Protein AF-A0A9X0QWP4-F1 (afdb_monomer)

Secondary structure (DSSP, 8-state):
-EE-B-BTTBTTSBPHHHHHHHHHHHHH-GGG-EEEEE-SS-TT--TT-EEEEEE-SSSS-EEEEEEEEEEEEEEE--TTSSS--EEEEEEEEEEE--TTT--SEEGGGTTTTS-HHHHT-SSS-PPPPHHHHHHHHHHHHS--------TTSPPPHHHHHHHHHHHHHHHHHHHTT----HHHHHHHHHHHH---HHHHHHHHHHHHHHHHHTT----TTS-----S-HHHHHHHHHHHHHH-HHHHHHHS----SSPPPPS-GGGTB-PPPP----SS--S---------HHHHHHHHHHHHHHHHHHHHHHHHHHHHHTT-HHHHTT-EEGGGTT-TTSS-SEEEE-TTS-EEEEEEEE-SS-TT------HHHHHHHHHTTTTEEEEEEESTTTS-EEEEEES-TTSSSS-----------

InterPro domains:
  IPR024975 Protein NO VEIN, C-terminal [PF13020] (307-404)

Radius of gyration: 30.65 Å; Cα contacts (8 Å, |Δi|>4): 650; chains: 1; bounding box: 67×48×87 Å

Foldseek 3Di:
DEAEECDPVCVLGFDPVVVVVLVVLCVVPLQRSKDFAAAADCQVFDFQDKDFYWYDDDDWIEGFWIWTFHAGWDFADDPSDPRHTGTTTITRTPGGDDVVQAHLATCVRQVVQFDPCVVVPPGPHDDDDPVSVVVVVVSSVVDDDQPQADDPRDADLQLLLLLLVLQLVVVVCVLVVHDDDPVVSLVSSCRRRVDDSVVSLVSLLLLCQLCQQQPFDGDPPSHHDDDPPNVSNNVSNLVVCLVCVVSLVSSPDVQPQFDPQDLDLVVQEDAQDDPPDPPDDPDPPPCPPQDDPVSCVVSCPVQQVRQLVVVLVSLLSVCVVLVNNVQNVVKDQVCVPPHPQQLAGIWGADNVRHIAGEHEDEGLRDSPDDDDGDPSNQVCLAVVQQRYKYWYWYNRSHRTHTYIDGGHPPPPPDDDDDNDDDDDD

Sequence (425 aa):
MTFKPLGPSAPRGWPVERLQDLLRRFESDPATATEWWRIASHQSAKISDRIYLFKQGDHPRGIFGIGTIIDGPKFLATDTDDERPRHRALVGFNRLVDPTKGFLLPLEAIEDVVPGQLINAMASGYSVPDQIAEELDKRLAGQQPVASGRVGEDWTPAQVEAVVSAYFAMMRLEAQGSPYTKSSFNEQVRAATGRSKGSVEFKFQNLSAVLDSMGLQWIAGYKPRGHGQVGAIKDALEGYLGSHQGFADKLEPSLPEPPPVPPSVSGVFTEPPELSIPKSPSAAPVRVQKWNRAASDARNRTLGEQGERFVVSVERRRLTAEGRSDLAARVIHTALDEGDGAGFDVASFDADGSPRLIEVKTTNGPAETPFYVTANEVRVSEDRADSYLLYRVYGFAKEPRIYCLKGSLKSGAVRLEATVYRASR

Organism: NCBI:txid2013562

pLDDT: mean 74.87, std 18.14, range [27.06, 95.38]

Solvent-accessible surface area (backbone atoms only — not comparable to full-atom values): 24627 Å² total; per-residue (Å²): 54,61,44,37,61,49,43,93,96,28,85,85,26,45,59,64,68,59,52,51,50,44,49,53,35,35,75,75,40,42,90,68,21,60,46,78,41,60,25,73,69,41,67,83,53,46,63,67,39,77,42,54,32,29,44,47,79,72,83,78,44,21,31,20,32,33,31,29,26,72,37,52,57,41,81,45,59,48,96,84,35,96,76,51,63,41,44,22,25,32,33,35,42,81,44,77,52,60,67,92,75,44,47,79,42,38,42,88,78,38,61,92,68,49,53,67,68,70,75,66,45,94,62,25,20,67,85,72,56,65,74,49,49,53,52,53,47,51,57,57,70,74,46,74,84,82,74,66,38,52,98,89,52,76,83,49,72,70,45,47,43,45,45,50,50,46,53,52,53,51,50,53,34,56,76,69,72,45,91,79,58,70,68,58,49,49,50,53,36,26,69,76,32,59,42,51,72,69,58,49,53,49,49,50,8,34,49,23,30,53,29,41,48,55,38,44,77,61,64,88,88,40,65,61,41,88,60,99,64,56,63,68,51,48,53,46,48,52,52,52,45,58,74,36,54,86,50,49,72,66,57,45,64,82,74,64,77,66,73,78,75,64,97,52,63,75,80,33,54,47,82,64,81,82,84,81,71,81,84,73,96,84,70,78,81,80,74,81,70,83,76,66,62,78,62,49,59,67,70,44,44,64,54,37,53,45,40,46,56,44,50,53,54,49,51,29,49,46,31,40,76,73,71,34,53,77,57,24,74,64,49,45,59,32,67,81,78,73,42,96,76,72,41,45,45,33,44,45,59,48,99,88,63,50,63,31,39,29,32,68,48,54,41,25,11,61,85,82,61,87,81,88,79,54,74,54,33,49,50,39,16,57,79,39,23,96,33,19,31,39,38,41,35,16,26,47,80,82,63,54,33,33,28,70,48,78,30,31,57,83,75,64,88,47,89,85,76,96,85,81,84,89,86,83,135

Mean predicted aligned error: 19.64 Å

Nearest PDB structures (foldseek):
  5j3e-assembly2_B  TM=5.567E-01  e=3.149E-03  Homo sapiens
  8a4c-assembly2_C  TM=4.736E-01  e=4.590E-02  Homo sapiens
  9f14-assembly1_A  TM=3.645E-01  e=6.120E+00  Klebsiella aerogenes
  5nco-assembly1_g  TM=1.645E-01  e=8.189E+00  Escherichia coli

Structure (mmCIF, N/CA/C/O backbone):
data_AF-A0A9X0QWP4-F1
#
_entry.id   AF-A0A9X0QWP4-F1
#
loop_
_atom_site.group_PDB
_atom_site.id
_atom_site.type_symbol
_atom_site.label_atom_id
_atom_site.label_alt_id
_atom_site.label_comp_id
_atom_site.label_asym_id
_atom_site.label_entity_id
_atom_site.label_seq_id
_atom_site.pdbx_PDB_ins_code
_atom_site.Cartn_x
_atom_site.Cartn_y
_atom_site.Cartn_z
_atom_site.occupancy
_atom_site.B_iso_or_equiv
_atom_site.auth_seq_id
_atom_site.auth_comp_id
_atom_site.auth_asym_id
_atom_site.auth_atom_id
_atom_site.pdbx_PDB_model_num
ATOM 1 N N . MET A 1 1 ? -24.095 -7.237 28.726 1.00 90.31 1 MET A N 1
ATOM 2 C CA . MET A 1 1 ? -24.622 -6.076 29.486 1.00 90.31 1 MET A CA 1
ATOM 3 C C . MET A 1 1 ? -24.547 -4.826 28.629 1.00 90.31 1 MET A C 1
ATOM 5 O O . MET A 1 1 ? -23.727 -4.785 27.720 1.00 90.31 1 MET A O 1
ATOM 9 N N . THR A 1 2 ? -25.397 -3.829 28.879 1.00 90.69 2 THR A N 1
ATOM 10 C CA . THR A 1 2 ? -25.434 -2.606 28.061 1.00 90.69 2 THR A CA 1
ATOM 11 C C . THR A 1 2 ? -25.100 -1.354 28.867 1.00 90.69 2 THR A C 1
ATOM 13 O O . THR A 1 2 ? -25.353 -1.274 30.070 1.00 90.69 2 THR A O 1
ATOM 16 N N . PHE A 1 3 ? -24.517 -0.377 28.183 1.00 90.94 3 PHE A N 1
ATOM 17 C CA . PHE A 1 3 ? -24.212 0.964 28.669 1.00 90.94 3 PHE A CA 1
ATOM 18 C C . PHE A 1 3 ? -24.842 1.969 27.711 1.00 90.94 3 PHE A C 1
ATOM 20 O O . PHE A 1 3 ? -24.609 1.884 26.511 1.00 90.94 3 PHE A O 1
ATOM 27 N N . LYS A 1 4 ? -25.601 2.942 28.204 1.00 89.25 4 LYS A N 1
ATOM 28 C CA . LYS A 1 4 ? -26.071 4.073 27.395 1.00 89.25 4 LYS A CA 1
ATOM 29 C C . LYS A 1 4 ? -25.694 5.344 28.148 1.00 89.25 4 LYS A C 1
ATOM 31 O O . LYS A 1 4 ? -26.139 5.448 29.286 1.00 89.25 4 LYS A O 1
ATOM 36 N N . PRO A 1 5 ? -24.892 6.263 27.588 1.00 87.44 5 PRO A N 1
ATOM 37 C CA . PRO A 1 5 ? -24.473 7.462 28.310 1.00 87.44 5 PRO A CA 1
ATOM 38 C C . PRO A 1 5 ? -25.674 8.358 28.632 1.00 87.44 5 PRO A C 1
ATOM 40 O O . PRO A 1 5 ? -26.644 8.398 27.871 1.00 87.44 5 PRO A O 1
ATOM 43 N N . LEU A 1 6 ? -25.609 9.057 29.764 1.00 86.25 6 LEU A N 1
ATOM 44 C CA . LEU A 1 6 ? -26.565 10.096 30.134 1.00 86.25 6 LEU A CA 1
ATOM 45 C C . LEU A 1 6 ? -26.506 11.232 29.106 1.00 86.25 6 LEU A C 1
ATOM 47 O O . LEU A 1 6 ? -25.429 11.721 28.771 1.00 86.25 6 LEU A O 1
ATOM 51 N N . GLY A 1 7 ? -27.662 11.644 28.593 1.00 83.81 7 GLY A N 1
ATOM 52 C CA . GLY A 1 7 ? -27.747 12.721 27.609 1.00 83.81 7 GLY A CA 1
ATOM 53 C C . GLY A 1 7 ? -29.186 13.059 27.215 1.00 83.81 7 GLY A C 1
ATOM 54 O O . GLY A 1 7 ? -30.120 12.424 27.706 1.00 83.81 7 GLY A O 1
ATOM 55 N N . PRO A 1 8 ? -29.396 14.023 26.300 1.00 80.50 8 PRO A N 1
ATOM 56 C CA . PRO A 1 8 ? -30.736 14.485 25.923 1.00 80.50 8 PRO A CA 1
ATOM 57 C C . PRO A 1 8 ? -31.645 13.369 25.379 1.00 80.50 8 PRO A C 1
ATOM 59 O O . PRO A 1 8 ? -32.826 13.306 25.710 1.00 80.50 8 PRO A O 1
ATOM 62 N N . SER A 1 9 ? -31.083 12.437 24.600 1.00 76.81 9 SER A N 1
ATOM 63 C CA . SER A 1 9 ? -31.774 11.257 24.047 1.00 76.81 9 SER A CA 1
ATOM 64 C C . SER A 1 9 ? -31.859 10.072 25.032 1.00 76.81 9 SER A C 1
ATOM 66 O O . SER A 1 9 ? -32.398 9.001 24.720 1.00 76.81 9 SER A O 1
ATOM 68 N N . ALA A 1 10 ? -31.291 10.225 26.230 1.00 80.50 10 ALA A N 1
ATOM 69 C CA . ALA A 1 10 ? -31.173 9.195 27.254 1.00 80.50 10 ALA A CA 1
ATOM 70 C C . ALA A 1 10 ? -31.102 9.823 28.660 1.00 80.50 10 ALA A C 1
ATOM 72 O O . ALA A 1 10 ? -30.071 9.714 29.323 1.00 80.50 10 ALA A O 1
ATOM 73 N N . PRO A 1 11 ? -32.186 10.450 29.153 1.00 78.50 11 PRO A N 1
ATOM 74 C CA . PRO A 1 11 ? -32.181 11.159 30.438 1.00 78.50 11 PRO A CA 1
ATOM 75 C C . PRO A 1 11 ? -32.010 10.233 31.654 1.00 78.50 11 PRO A C 1
ATOM 77 O O . PRO A 1 11 ? -31.761 10.706 32.750 1.00 78.50 11 PRO A O 1
ATOM 80 N N . ARG A 1 12 ? -32.135 8.913 31.460 1.00 78.38 12 ARG A N 1
ATOM 81 C CA . ARG A 1 12 ? -31.824 7.870 32.458 1.00 78.38 12 ARG A CA 1
ATOM 82 C C . ARG A 1 12 ? -30.579 7.060 32.081 1.00 78.38 12 ARG A C 1
ATOM 84 O O . ARG A 1 12 ? -30.477 5.879 32.412 1.00 78.38 12 ARG A O 1
ATOM 91 N N . GLY A 1 13 ? -29.724 7.634 31.239 1.00 81.12 13 GLY A N 1
ATOM 92 C CA . GLY A 1 13 ? -28.452 7.039 30.867 1.00 81.12 13 GLY A CA 1
ATOM 93 C C . GLY A 1 13 ? -27.465 7.077 32.029 1.00 81.12 13 GLY A C 1
ATOM 94 O O . GLY A 1 13 ? -27.711 7.657 33.080 1.00 81.12 13 GLY A O 1
ATOM 95 N N . TRP A 1 14 ? -26.337 6.422 31.835 1.00 85.62 14 TRP A N 1
ATOM 96 C CA . TRP A 1 14 ? -25.289 6.281 32.825 1.00 85.62 14 TRP A CA 1
ATOM 97 C C . TRP A 1 14 ? -24.448 7.565 32.934 1.00 85.62 14 TRP A C 1
ATOM 99 O O . TRP A 1 14 ? -24.023 8.071 31.887 1.00 85.62 14 TRP A O 1
ATOM 109 N N . PRO A 1 15 ? -24.161 8.078 34.147 1.00 86.12 15 PRO A N 1
ATOM 110 C CA . PRO A 1 15 ? -23.327 9.266 34.321 1.00 86.12 15 PRO A CA 1
ATOM 111 C C . PRO A 1 15 ? -21.926 9.060 33.732 1.00 86.12 15 PRO A C 1
ATOM 113 O O . PRO A 1 15 ? -21.273 8.041 33.982 1.00 86.12 15 PRO A O 1
ATOM 116 N N . VAL A 1 16 ? -21.457 10.023 32.938 1.00 82.69 16 VAL A N 1
ATOM 117 C CA . VAL A 1 16 ? -20.164 9.922 32.239 1.00 82.69 16 VAL A CA 1
ATOM 118 C C . VAL A 1 16 ? -19.010 9.962 33.240 1.00 82.69 16 VAL A C 1
ATOM 120 O O . VAL A 1 16 ? -18.024 9.245 33.083 1.00 82.69 16 VAL A O 1
ATOM 123 N N . GLU A 1 17 ? -19.160 10.729 34.314 1.00 86.38 17 GLU A N 1
ATOM 124 C CA . GLU A 1 17 ? -18.186 10.891 35.392 1.00 86.38 17 GLU A CA 1
ATOM 125 C C . GLU A 1 17 ? -17.951 9.568 36.129 1.00 86.38 17 GLU A C 1
ATOM 127 O O . GLU A 1 17 ? -16.811 9.226 36.436 1.00 86.38 17 GLU A O 1
ATOM 132 N N . ARG A 1 18 ? -19.015 8.780 36.347 1.00 87.94 18 ARG A N 1
ATOM 133 C CA . ARG A 1 18 ? -18.927 7.440 36.950 1.00 87.94 18 ARG A CA 1
ATOM 134 C C . ARG A 1 18 ? -18.172 6.463 36.056 1.00 87.94 18 ARG A C 1
ATOM 136 O O . ARG A 1 18 ? -17.369 5.679 36.554 1.00 87.94 18 ARG A O 1
ATOM 143 N N . LEU A 1 19 ? -18.390 6.527 34.742 1.00 89.94 19 LEU A N 1
ATOM 144 C CA . LEU A 1 19 ? -17.624 5.719 33.795 1.00 89.94 19 LEU A CA 1
ATOM 145 C C . LEU A 1 19 ? -16.143 6.128 33.779 1.00 89.94 19 LEU A C 1
ATOM 147 O O . LEU A 1 19 ? -15.278 5.259 33.791 1.00 89.94 19 LEU A O 1
ATOM 151 N N . GLN A 1 20 ? -15.840 7.429 33.782 1.00 90.00 20 GLN A N 1
ATOM 152 C CA . GLN A 1 20 ? -14.458 7.921 33.857 1.00 90.00 20 GLN A CA 1
ATOM 153 C C . GLN A 1 20 ? -13.780 7.502 35.167 1.00 90.00 20 GLN A C 1
ATOM 155 O O . GLN A 1 20 ? -12.608 7.136 35.169 1.00 90.00 20 GLN A O 1
ATOM 160 N N . ASP A 1 21 ? -14.515 7.489 36.279 1.00 91.00 21 ASP A N 1
ATOM 161 C CA . ASP A 1 21 ? -14.008 6.972 37.546 1.00 91.00 21 ASP A CA 1
ATOM 162 C C . ASP A 1 21 ? -13.689 5.473 37.489 1.00 91.00 21 ASP A C 1
ATOM 164 O O . ASP A 1 21 ? -12.604 5.058 37.894 1.00 91.00 21 ASP A O 1
ATOM 168 N N . LEU A 1 22 ? -14.588 4.669 36.915 1.00 91.88 22 LEU A N 1
ATOM 169 C CA . LEU A 1 22 ? -14.358 3.243 36.691 1.00 91.88 22 LEU A CA 1
ATOM 170 C C . LEU A 1 22 ? -13.131 2.991 35.798 1.00 91.88 22 LEU A C 1
ATOM 172 O O . LEU A 1 22 ? -12.330 2.111 36.103 1.00 91.88 22 LEU A O 1
ATOM 176 N N . LEU A 1 23 ? -12.964 3.773 34.728 1.00 91.31 23 LEU A N 1
ATOM 177 C CA . LEU A 1 23 ? -11.802 3.689 33.839 1.00 91.31 23 LEU A CA 1
ATOM 178 C C . LEU A 1 23 ? -10.503 4.024 34.578 1.00 91.31 23 LEU A C 1
ATOM 180 O O . LEU A 1 23 ? -9.544 3.268 34.473 1.00 91.31 23 LEU A O 1
ATOM 184 N N . ARG A 1 24 ? -10.484 5.093 35.387 1.00 91.38 24 ARG A N 1
ATOM 185 C CA . ARG A 1 24 ? -9.314 5.444 36.213 1.00 91.38 24 ARG A CA 1
ATOM 186 C C . ARG A 1 24 ? -8.965 4.342 37.210 1.00 91.38 24 ARG A C 1
ATOM 188 O O . ARG A 1 24 ? -7.791 4.013 37.339 1.00 91.38 24 ARG A O 1
ATOM 195 N N . ARG A 1 25 ? -9.966 3.754 37.880 1.00 91.75 25 ARG A N 1
ATOM 196 C CA . ARG A 1 25 ? -9.762 2.608 38.784 1.00 91.75 25 ARG A CA 1
ATOM 197 C C . ARG A 1 25 ? -9.181 1.407 38.040 1.00 91.75 25 ARG A C 1
ATOM 199 O O . ARG A 1 25 ? -8.247 0.788 38.535 1.00 91.75 25 ARG A O 1
ATOM 206 N N . PHE A 1 26 ? -9.682 1.116 36.839 1.00 90.69 26 PHE A N 1
ATOM 207 C CA . PHE A 1 26 ? -9.176 0.029 35.996 1.00 90.69 26 PHE A CA 1
ATOM 208 C C . PHE A 1 26 ? -7.733 0.253 35.541 1.00 90.69 26 PHE A C 1
ATOM 210 O O . PHE A 1 26 ? -6.936 -0.678 35.581 1.00 90.69 26 PHE A O 1
ATOM 217 N N . GLU A 1 27 ? -7.383 1.479 35.153 1.00 85.94 27 GLU A N 1
ATOM 218 C CA . GLU A 1 27 ? -6.014 1.843 34.777 1.00 85.94 27 GLU A CA 1
ATOM 219 C C . GLU A 1 27 ? -5.041 1.779 35.964 1.00 85.94 27 GLU A C 1
ATOM 221 O O . GLU A 1 27 ? -3.890 1.389 35.775 1.00 85.94 27 GLU A O 1
ATOM 226 N N . SER A 1 28 ? -5.480 2.142 37.177 1.00 87.56 28 SER A N 1
ATOM 227 C CA . SER A 1 28 ? -4.625 2.092 38.370 1.00 87.56 28 SER A CA 1
ATOM 228 C C . SER A 1 28 ? -4.444 0.680 38.924 1.00 87.56 28 SER A C 1
ATOM 230 O O . SER A 1 28 ? -3.331 0.295 39.269 1.00 87.56 28 SER A O 1
ATOM 232 N N . ASP A 1 29 ? -5.539 -0.072 39.040 1.00 85.62 29 ASP A N 1
ATOM 233 C CA . ASP A 1 29 ? -5.551 -1.449 39.527 1.00 85.62 29 ASP A CA 1
ATOM 234 C C . ASP A 1 29 ? -6.820 -2.159 39.019 1.00 85.62 29 ASP A C 1
ATOM 236 O O . ASP A 1 29 ? -7.908 -1.963 39.584 1.00 85.62 29 ASP A O 1
ATOM 240 N N . PRO A 1 30 ? -6.704 -3.023 37.993 1.00 81.31 30 PRO A N 1
ATOM 241 C CA . PRO A 1 30 ? -7.829 -3.777 37.447 1.00 81.31 30 PRO A CA 1
ATOM 242 C C . PRO A 1 30 ? -8.635 -4.559 38.493 1.00 81.31 30 PRO A C 1
ATOM 244 O O . PRO A 1 30 ? -9.843 -4.717 38.324 1.00 81.31 30 PRO A O 1
ATOM 247 N N . ALA A 1 31 ? -8.019 -5.004 39.597 1.00 78.19 31 ALA A N 1
ATOM 248 C CA . ALA A 1 31 ? -8.722 -5.732 40.655 1.00 78.19 31 ALA A CA 1
ATOM 249 C C . ALA A 1 31 ? -9.746 -4.856 41.403 1.00 78.19 31 ALA A C 1
ATOM 251 O O . ALA A 1 31 ? -10.715 -5.367 41.966 1.00 78.19 31 ALA A O 1
ATOM 252 N N . THR A 1 32 ? -9.566 -3.532 41.383 1.00 79.50 32 THR A N 1
ATOM 253 C CA . THR A 1 32 ? -10.450 -2.554 42.044 1.00 79.50 32 THR A CA 1
ATOM 254 C C . THR A 1 32 ? -11.550 -2.008 41.130 1.00 79.50 32 THR A C 1
ATOM 256 O O . THR A 1 32 ? -12.487 -1.341 41.591 1.00 79.50 32 THR A O 1
ATOM 259 N N . ALA A 1 33 ? -11.478 -2.308 39.831 1.00 87.56 33 ALA A N 1
ATOM 260 C CA . ALA A 1 33 ? -12.453 -1.900 38.830 1.00 87.56 33 ALA A CA 1
ATOM 261 C C . ALA A 1 33 ? -13.685 -2.801 38.866 1.00 87.56 33 ALA A C 1
ATOM 263 O O . ALA A 1 33 ? -13.927 -3.628 37.985 1.00 87.56 33 ALA A O 1
ATOM 264 N N . THR A 1 34 ? -14.461 -2.633 39.929 1.00 92.06 34 THR A N 1
ATOM 265 C CA . THR A 1 34 ? -15.727 -3.326 40.126 1.00 92.06 34 THR A CA 1
ATOM 266 C C . THR A 1 34 ? -16.880 -2.338 40.086 1.00 92.06 34 THR A C 1
ATOM 268 O O . THR A 1 34 ? -16.734 -1.185 40.504 1.00 92.06 34 THR A O 1
ATOM 271 N N . GLU A 1 35 ? -18.017 -2.767 39.541 1.00 92.56 35 GLU A N 1
ATOM 272 C CA . GLU A 1 35 ? -19.192 -1.909 39.425 1.00 92.56 35 GLU A CA 1
ATOM 273 C C . GLU A 1 35 ? -20.502 -2.698 39.470 1.00 92.56 35 GLU A C 1
ATOM 275 O O . GLU A 1 35 ? -20.622 -3.768 38.865 1.00 92.56 35 GLU A O 1
ATOM 280 N N . TRP A 1 36 ? -21.502 -2.166 40.177 1.00 91.12 36 TRP A N 1
ATOM 281 C CA . TRP A 1 36 ? -22.833 -2.775 40.238 1.00 91.12 36 TRP A CA 1
ATOM 282 C C . TRP A 1 36 ? -23.597 -2.468 38.954 1.00 91.12 36 TRP A C 1
ATOM 284 O O . TRP A 1 36 ? -24.255 -1.434 38.835 1.00 91.12 36 TRP A O 1
ATOM 294 N N . TRP A 1 37 ? -23.555 -3.379 37.984 1.00 91.62 37 TRP A N 1
ATOM 295 C CA . TRP A 1 37 ? -24.143 -3.167 36.665 1.00 91.62 37 TRP A CA 1
ATOM 296 C C . TRP A 1 37 ? -25.572 -3.696 36.566 1.00 91.62 37 TRP A C 1
ATOM 298 O O . TRP A 1 37 ? -25.891 -4.785 37.044 1.00 91.62 37 TRP A O 1
ATOM 308 N N . ARG A 1 38 ? -26.453 -2.954 35.887 1.00 89.06 38 ARG A N 1
ATOM 309 C CA . ARG A 1 38 ? -27.859 -3.349 35.718 1.00 89.06 38 ARG A CA 1
ATOM 310 C C . ARG A 1 38 ? -28.001 -4.629 34.888 1.00 89.06 38 ARG A C 1
ATOM 312 O O . ARG A 1 38 ? -27.473 -4.715 33.776 1.00 89.06 38 ARG A O 1
ATOM 319 N N . ILE A 1 39 ? -28.808 -5.565 35.389 1.00 87.31 39 ILE A N 1
ATOM 320 C CA . ILE A 1 39 ? -29.142 -6.846 34.753 1.00 87.31 39 ILE A CA 1
ATOM 321 C C . ILE A 1 39 ? -30.660 -7.078 34.811 1.00 87.31 39 ILE A C 1
ATOM 323 O O . ILE A 1 39 ? -31.204 -7.684 35.724 1.00 87.31 39 ILE A O 1
ATOM 327 N N . ALA A 1 40 ? -31.384 -6.512 33.847 1.00 81.56 40 ALA A N 1
ATOM 328 C CA . ALA A 1 40 ? -32.845 -6.550 33.848 1.00 81.56 40 ALA A CA 1
ATOM 329 C C . ALA A 1 40 ? -33.403 -7.873 33.298 1.00 81.56 40 ALA A C 1
ATOM 331 O O . ALA A 1 40 ? -34.403 -8.360 33.819 1.00 81.56 40 ALA A O 1
ATOM 332 N N . SER A 1 41 ? -32.765 -8.438 32.266 1.00 80.12 41 SER A N 1
ATOM 333 C CA . SER A 1 41 ? -33.343 -9.538 31.479 1.00 80.12 41 SER A CA 1
ATOM 334 C C . SER A 1 41 ? -32.936 -10.948 31.924 1.00 80.12 41 SER A C 1
ATOM 336 O O . SER A 1 41 ? -33.716 -11.873 31.732 1.00 80.12 41 SER A O 1
ATOM 338 N N . HIS A 1 42 ? -31.756 -11.140 32.524 1.00 76.75 42 HIS A N 1
ATOM 339 C CA . HIS A 1 42 ? -31.241 -12.465 32.903 1.00 76.75 42 HIS A CA 1
ATOM 340 C C . HIS A 1 42 ? -30.771 -12.478 34.361 1.00 76.75 42 HIS A C 1
ATOM 342 O O . HIS A 1 42 ? -29.583 -12.411 34.664 1.00 76.75 42 HIS A O 1
ATOM 348 N N . GLN A 1 43 ? -31.728 -12.541 35.285 1.00 78.25 43 GLN A N 1
ATOM 349 C CA . GLN A 1 43 ? -31.471 -12.531 36.734 1.00 78.25 43 GLN A CA 1
ATOM 350 C C . GLN A 1 43 ? -30.927 -13.872 37.265 1.00 78.25 43 GLN A C 1
ATOM 352 O O . GLN A 1 43 ? -30.570 -13.967 38.433 1.00 78.25 43 GLN A O 1
ATOM 357 N N . SER A 1 44 ? -30.835 -14.894 36.410 1.00 78.00 44 SER A N 1
ATOM 358 C CA . SER A 1 44 ? -30.235 -16.208 36.681 1.00 78.00 44 SER A CA 1
ATOM 359 C C . SER A 1 44 ? -28.719 -16.259 36.458 1.00 78.00 44 SER A C 1
ATOM 361 O O . SER A 1 44 ? -28.139 -17.341 36.528 1.00 78.00 44 SER A O 1
ATOM 363 N N . ALA A 1 45 ? -28.080 -15.124 36.154 1.00 83.81 45 ALA A N 1
ATOM 364 C CA . ALA A 1 45 ? -26.636 -15.062 35.956 1.00 83.81 45 ALA A CA 1
ATOM 365 C C . ALA A 1 45 ? -25.878 -15.439 37.243 1.00 83.81 45 ALA A C 1
ATOM 367 O O . ALA A 1 45 ? -26.274 -15.055 38.346 1.00 83.81 45 ALA A O 1
ATOM 368 N N . LYS A 1 46 ? -24.798 -16.203 37.100 1.00 87.25 46 LYS A N 1
ATOM 369 C CA . LYS A 1 46 ? -24.017 -16.783 38.196 1.00 87.25 46 LYS A CA 1
ATOM 370 C C . LYS A 1 46 ? -22.684 -16.066 38.365 1.00 87.25 46 LYS A C 1
ATOM 372 O O . LYS A 1 46 ? -22.190 -15.402 37.459 1.00 87.25 46 LYS A O 1
ATOM 377 N N . ILE A 1 47 ? -22.085 -16.225 39.542 1.00 89.50 47 ILE A N 1
ATOM 378 C CA . ILE A 1 47 ? -20.692 -15.830 39.772 1.00 89.50 47 ILE A CA 1
ATOM 379 C C . ILE A 1 47 ? -19.808 -16.554 38.746 1.00 89.50 47 ILE A C 1
ATOM 381 O O . ILE A 1 47 ? -20.055 -17.714 38.425 1.00 89.50 47 ILE A O 1
ATOM 385 N N . SER A 1 48 ? -18.804 -15.845 38.235 1.00 85.31 48 SER A N 1
ATOM 386 C CA . SER A 1 48 ? -17.905 -16.251 37.151 1.00 85.31 48 SER A CA 1
ATOM 387 C C . SER A 1 48 ? -18.517 -16.277 35.747 1.00 85.31 48 SER A C 1
ATOM 389 O O . SER A 1 48 ? -17.764 -16.473 34.791 1.00 85.31 48 SER A O 1
ATOM 391 N N . ASP A 1 49 ? -19.817 -15.996 35.577 1.00 87.12 49 ASP A N 1
ATOM 392 C CA . ASP A 1 49 ? -20.382 -15.805 34.239 1.00 87.12 49 ASP A CA 1
ATOM 393 C C . ASP A 1 49 ? -19.678 -14.643 33.536 1.00 87.12 49 ASP A C 1
ATOM 395 O O . ASP A 1 49 ? -19.437 -13.573 34.111 1.00 87.12 49 ASP A O 1
ATOM 399 N N . ARG A 1 50 ? -19.361 -14.865 32.262 1.00 87.94 50 ARG A N 1
ATOM 400 C CA . ARG A 1 50 ? -18.654 -13.904 31.416 1.00 87.94 50 ARG A CA 1
ATOM 401 C C . ARG A 1 50 ? -19.611 -12.831 30.934 1.00 87.94 50 ARG A C 1
ATOM 403 O O . ARG A 1 50 ? -20.749 -13.117 30.561 1.00 87.94 50 ARG A O 1
ATOM 410 N N . ILE A 1 51 ? -19.138 -11.592 30.893 1.00 93.06 51 ILE A N 1
ATOM 411 C CA . ILE A 1 51 ? -19.932 -10.465 30.412 1.00 93.06 51 ILE A CA 1
ATOM 412 C C . ILE A 1 51 ? -19.187 -9.707 29.319 1.00 93.06 51 ILE A C 1
ATOM 414 O O . ILE A 1 51 ? -17.998 -9.422 29.436 1.00 93.06 51 ILE A O 1
ATOM 418 N N . TYR A 1 52 ? -19.935 -9.314 28.290 1.00 93.62 52 TYR A N 1
ATOM 419 C CA . TYR A 1 52 ? -19.531 -8.310 27.310 1.00 93.62 52 TYR A CA 1
ATOM 420 C C . TYR A 1 52 ? -20.320 -7.036 27.583 1.00 93.62 52 TYR A C 1
ATOM 422 O O . TYR A 1 52 ? -21.551 -7.072 27.704 1.00 93.62 52 TYR A O 1
ATOM 430 N N . LEU A 1 53 ? -19.625 -5.913 27.704 1.00 94.19 53 LEU A N 1
ATOM 431 C CA . LEU A 1 53 ? -20.215 -4.612 27.960 1.00 94.19 53 LEU A CA 1
ATOM 432 C C . LEU A 1 53 ? -20.289 -3.806 26.664 1.00 94.19 53 LEU A C 1
ATOM 434 O O . LEU A 1 53 ? -19.269 -3.421 26.093 1.00 94.19 53 LEU A O 1
ATOM 438 N N . PHE A 1 54 ? -21.515 -3.561 26.208 1.00 93.81 54 PHE A N 1
ATOM 439 C CA . PHE A 1 54 ? -21.808 -2.972 24.906 1.00 93.81 54 PHE A CA 1
ATOM 440 C C . PHE A 1 54 ? -22.395 -1.560 25.035 1.00 93.81 54 PHE A C 1
ATOM 442 O O . PHE A 1 54 ? -23.377 -1.358 25.758 1.00 93.81 54 PHE A O 1
ATOM 449 N N . LYS A 1 55 ? -21.834 -0.581 24.314 1.00 92.94 55 LYS A N 1
ATOM 450 C CA . LYS A 1 55 ? -22.379 0.783 24.252 1.00 92.94 55 LYS A CA 1
ATOM 451 C C . LYS A 1 55 ? -23.579 0.853 23.304 1.00 92.94 55 LYS A C 1
ATOM 453 O O . LYS A 1 55 ? -23.476 0.564 22.115 1.00 92.94 55 LYS A O 1
ATOM 458 N N . GLN A 1 56 ? -24.695 1.324 23.841 1.00 88.44 56 GLN A N 1
ATOM 459 C CA . GLN A 1 56 ? -25.941 1.646 23.159 1.00 88.44 56 GLN A CA 1
ATOM 460 C C . GLN A 1 56 ? -26.125 3.160 22.996 1.00 88.44 56 GLN A C 1
ATOM 462 O O . GLN A 1 56 ? -25.357 3.966 23.525 1.00 88.44 56 GLN A O 1
ATOM 467 N N . GLY A 1 57 ? -27.189 3.538 22.287 1.00 83.88 57 GLY A N 1
ATOM 468 C CA . GLY A 1 57 ? -27.470 4.921 21.911 1.00 83.88 57 GLY A CA 1
ATOM 469 C C . GLY A 1 57 ? -26.818 5.280 20.582 1.00 83.88 57 GLY A C 1
ATOM 470 O O . GLY A 1 57 ? -26.579 4.400 19.754 1.00 83.88 57 GLY A O 1
ATOM 471 N N . ASP A 1 58 ? -26.555 6.568 20.401 1.00 75.75 58 ASP A N 1
ATOM 472 C CA . ASP A 1 58 ? -26.074 7.118 19.137 1.00 75.75 58 ASP A CA 1
ATOM 473 C C . ASP A 1 58 ? -24.696 6.544 18.762 1.00 75.75 58 ASP A C 1
ATOM 475 O O . ASP A 1 58 ? -23.871 6.234 19.638 1.00 75.75 58 ASP A O 1
ATOM 479 N N . HIS A 1 59 ? -24.466 6.373 17.453 1.00 71.31 59 HIS A N 1
ATOM 480 C CA . HIS A 1 59 ? -23.188 5.906 16.912 1.00 71.31 59 HIS A CA 1
ATOM 481 C C . HIS A 1 59 ? -22.033 6.821 17.371 1.00 71.31 59 HIS A C 1
ATOM 483 O O . HIS A 1 59 ? -22.236 8.027 17.522 1.00 71.31 59 HIS A O 1
ATOM 489 N N . PRO A 1 60 ? -20.825 6.272 17.604 1.00 83.31 60 PRO A N 1
ATOM 490 C CA . PRO A 1 60 ? -20.416 4.885 17.359 1.00 83.31 60 PRO A CA 1
ATOM 491 C C . PRO A 1 60 ? -20.793 3.922 18.507 1.00 83.31 60 PRO A C 1
ATOM 493 O O . PRO A 1 60 ? -20.997 4.335 19.654 1.00 83.31 60 PRO A O 1
ATOM 496 N N . ARG A 1 61 ? -20.914 2.625 18.196 1.00 87.12 61 ARG A N 1
ATOM 497 C CA . ARG A 1 61 ? -21.345 1.549 19.110 1.00 87.12 61 ARG A CA 1
ATOM 498 C C . ARG A 1 61 ? -20.341 0.395 19.082 1.00 87.12 61 ARG A C 1
ATOM 500 O O . ARG A 1 61 ? -19.641 0.218 18.094 1.00 87.12 61 ARG A O 1
ATOM 507 N N . GLY A 1 62 ? -20.314 -0.415 20.135 1.00 91.12 62 GLY A N 1
ATOM 508 C CA . GLY A 1 62 ? -19.403 -1.557 20.217 1.00 91.12 62 GLY A CA 1
ATOM 509 C C . GLY A 1 62 ? -19.239 -2.096 21.633 1.00 91.12 62 GLY A C 1
ATOM 510 O O . GLY A 1 62 ? -19.741 -1.518 22.604 1.00 91.12 62 GLY A O 1
ATOM 511 N N . ILE A 1 63 ? -18.530 -3.215 21.746 1.00 92.94 63 ILE A N 1
ATOM 512 C CA . ILE A 1 63 ? -18.093 -3.795 23.016 1.00 92.94 63 ILE A CA 1
ATOM 513 C C . ILE A 1 63 ? -16.871 -3.011 23.487 1.00 92.94 63 ILE A C 1
ATOM 515 O O . ILE A 1 63 ? -15.864 -2.969 22.790 1.00 92.94 63 ILE A O 1
ATOM 519 N N . PHE A 1 64 ? -16.936 -2.400 24.667 1.00 93.69 64 PHE A N 1
ATOM 520 C CA . PHE A 1 64 ? -15.820 -1.645 25.256 1.00 93.69 64 PHE A CA 1
ATOM 521 C C . PHE A 1 64 ? -15.339 -2.222 26.587 1.00 93.69 64 PHE A C 1
ATOM 523 O O . PHE A 1 64 ? -14.326 -1.776 27.115 1.00 93.69 64 PHE A O 1
ATOM 530 N N . GLY A 1 65 ? -16.043 -3.212 27.133 1.00 93.19 65 GLY A N 1
ATOM 531 C CA . GLY A 1 65 ? -15.643 -3.878 28.364 1.00 93.19 65 GLY A CA 1
ATOM 532 C C . GLY A 1 65 ? -15.895 -5.376 28.312 1.00 93.19 65 GLY A C 1
ATOM 533 O O . GLY A 1 65 ? -16.857 -5.830 27.694 1.00 93.19 65 GLY A O 1
ATOM 534 N N . ILE A 1 66 ? -15.032 -6.134 28.973 1.00 91.88 66 ILE A N 1
ATOM 535 C CA . ILE A 1 66 ? -15.163 -7.565 29.226 1.00 91.88 66 ILE A CA 1
ATOM 536 C C . ILE A 1 66 ? -14.878 -7.784 30.702 1.00 91.88 66 ILE A C 1
ATOM 538 O O . ILE A 1 66 ? -14.035 -7.112 31.304 1.00 91.88 66 ILE A O 1
ATOM 542 N N . GLY A 1 67 ? -15.612 -8.711 31.293 1.00 90.88 67 GLY A N 1
ATOM 543 C CA . GLY A 1 67 ? -15.465 -9.017 32.697 1.00 90.88 67 GLY A CA 1
ATOM 544 C C . GLY A 1 67 ? -16.153 -10.306 33.088 1.00 90.88 67 GLY A C 1
ATOM 545 O O . GLY A 1 67 ? -16.607 -11.088 32.248 1.00 90.88 67 GLY A O 1
ATOM 546 N N . THR A 1 68 ? -16.271 -10.480 34.392 1.00 92.12 68 THR A N 1
ATOM 547 C CA . THR A 1 68 ? -16.997 -11.581 35.010 1.00 92.12 68 THR A CA 1
ATOM 548 C C . THR A 1 68 ? -17.882 -11.057 36.123 1.00 92.12 68 THR A C 1
ATOM 550 O O . THR A 1 68 ? -17.565 -10.058 36.774 1.00 92.12 68 THR A O 1
ATOM 553 N N . ILE A 1 69 ? -18.982 -11.753 36.378 1.00 91.56 69 ILE A N 1
ATOM 554 C CA . ILE A 1 69 ? -19.795 -11.508 37.566 1.00 91.56 69 ILE A CA 1
ATOM 555 C C . ILE A 1 69 ? -19.010 -11.968 38.795 1.00 91.56 69 ILE A C 1
ATOM 557 O O . ILE A 1 69 ? -18.634 -13.134 38.893 1.00 91.56 69 ILE A O 1
ATOM 561 N N . ILE A 1 70 ? -18.761 -11.056 39.729 1.00 91.88 70 ILE A N 1
ATOM 562 C CA . ILE A 1 70 ? -18.069 -11.351 40.992 1.00 91.88 70 ILE A CA 1
ATOM 563 C C . ILE A 1 70 ? -19.046 -11.480 42.166 1.00 91.88 70 ILE A C 1
ATOM 565 O O . ILE A 1 70 ? -18.746 -12.167 43.136 1.00 91.88 70 ILE A O 1
ATOM 569 N N . ASP A 1 71 ? -20.235 -10.883 42.052 1.00 90.44 71 ASP A N 1
ATOM 570 C CA . ASP A 1 71 ? -21.357 -11.087 42.971 1.00 90.44 71 ASP A CA 1
ATOM 571 C C . ASP A 1 71 ? -22.666 -11.129 42.171 1.00 90.44 71 ASP A C 1
ATOM 573 O O . ASP A 1 71 ? -22.874 -10.331 41.249 1.00 90.44 71 ASP A O 1
ATOM 577 N N . GLY A 1 72 ? -23.525 -12.093 42.496 1.00 89.56 72 GLY A N 1
ATOM 578 C CA . GLY A 1 72 ? -24.723 -12.412 41.722 1.00 89.56 72 GLY A CA 1
ATOM 579 C C . GLY A 1 72 ? -25.778 -11.294 41.720 1.00 89.56 72 GLY A C 1
ATOM 580 O O . GLY A 1 72 ? -25.664 -10.311 42.457 1.00 89.56 72 GLY A O 1
ATOM 581 N N . PRO A 1 73 ? -26.837 -11.427 40.901 1.00 91.38 73 PRO A N 1
ATOM 582 C CA . PRO A 1 73 ? -27.906 -10.439 40.821 1.00 91.38 73 PRO A CA 1
ATOM 583 C C . PRO A 1 73 ? -28.579 -10.171 42.177 1.00 91.38 73 PRO A C 1
ATOM 585 O O . PRO A 1 73 ? -29.194 -11.052 42.772 1.00 91.38 73 PRO A O 1
ATOM 588 N N . LYS A 1 74 ? -28.514 -8.922 42.642 1.00 91.75 74 LYS A N 1
ATOM 589 C CA . LYS A 1 74 ? -29.179 -8.410 43.845 1.00 91.75 74 LYS A CA 1
ATOM 590 C C . LYS A 1 74 ? -30.119 -7.268 43.490 1.00 91.75 74 LYS A C 1
ATOM 592 O O . LYS A 1 74 ? -29.913 -6.551 42.511 1.00 91.75 74 LYS A O 1
ATOM 597 N N . PHE A 1 75 ? -31.165 -7.101 44.291 1.00 90.12 75 PHE A N 1
ATOM 598 C CA . PHE A 1 75 ? -32.101 -5.991 44.158 1.00 90.12 75 PHE A CA 1
ATOM 599 C C . PHE A 1 75 ? -31.659 -4.848 45.075 1.00 90.12 75 PHE A C 1
ATOM 601 O O . PHE A 1 75 ? -31.864 -4.911 46.284 1.00 90.12 75 PHE A O 1
ATOM 608 N N . LEU A 1 76 ? -30.997 -3.836 44.511 1.00 88.06 76 LEU A N 1
ATOM 609 C CA . LEU A 1 76 ? -30.411 -2.735 45.281 1.00 88.06 76 LEU A CA 1
ATOM 610 C C . LEU A 1 76 ? -30.494 -1.406 44.530 1.00 88.06 76 LEU A C 1
ATOM 612 O O . LEU A 1 76 ? -30.596 -1.378 43.300 1.00 88.06 76 LEU A O 1
ATOM 616 N N . ALA A 1 77 ? -30.480 -0.309 45.285 1.00 82.19 77 ALA A N 1
ATOM 617 C CA . ALA A 1 77 ? -30.345 1.039 44.751 1.00 82.19 77 ALA A CA 1
ATOM 618 C C . ALA A 1 77 ? -28.860 1.416 44.689 1.00 82.19 77 ALA A C 1
ATOM 620 O O . ALA A 1 77 ? -28.079 1.054 45.567 1.00 82.19 77 ALA A O 1
ATOM 621 N N . THR A 1 78 ? -28.486 2.143 43.644 1.00 76.94 78 THR A N 1
ATOM 622 C CA . THR A 1 78 ? -27.175 2.793 43.527 1.00 76.94 78 THR A CA 1
ATOM 623 C C . THR A 1 78 ? -27.403 4.275 43.289 1.00 76.94 78 THR A C 1
ATOM 625 O O . THR A 1 78 ? -28.494 4.669 42.887 1.00 76.94 78 THR A O 1
ATOM 628 N N . ASP A 1 79 ? -26.364 5.080 43.455 1.00 70.81 79 ASP A N 1
ATOM 629 C CA . ASP A 1 79 ? -26.356 6.503 43.105 1.00 70.81 79 ASP A CA 1
ATOM 630 C C . ASP A 1 79 ? -26.571 6.778 41.600 1.00 70.81 79 ASP A C 1
ATOM 632 O O . ASP A 1 79 ? -26.753 7.922 41.199 1.00 70.81 79 ASP A O 1
ATOM 636 N N . THR A 1 80 ? -26.559 5.733 40.761 1.00 68.00 80 THR A N 1
ATOM 637 C CA . THR A 1 80 ? -26.879 5.804 39.323 1.00 68.00 80 THR A CA 1
ATOM 638 C C . THR A 1 80 ? -28.358 5.567 38.997 1.00 68.00 80 THR A C 1
ATOM 640 O O . THR A 1 80 ? -28.752 5.692 37.839 1.00 68.00 80 THR A O 1
ATOM 643 N N . ASP A 1 81 ? -29.175 5.187 39.981 1.00 64.50 81 ASP A N 1
ATOM 644 C CA . ASP A 1 81 ? -30.630 5.118 39.849 1.00 64.50 81 ASP A CA 1
ATOM 645 C C . ASP A 1 81 ? -31.240 6.314 40.587 1.00 64.50 81 ASP A C 1
ATOM 647 O O . ASP A 1 81 ? -30.690 6.722 41.603 1.00 64.50 81 ASP A O 1
ATOM 651 N N . ASP A 1 82 ? -32.388 6.833 40.134 1.00 67.19 82 ASP A N 1
ATOM 652 C CA . ASP A 1 82 ? -33.192 7.861 40.829 1.00 67.19 82 ASP A CA 1
ATOM 653 C C . ASP A 1 82 ? -33.757 7.332 42.179 1.00 67.19 82 ASP A C 1
ATOM 655 O O . ASP A 1 82 ? -34.971 7.253 42.373 1.00 67.19 82 ASP A O 1
ATOM 659 N N . GLU A 1 83 ? -32.888 6.821 43.054 1.00 66.62 83 GLU A N 1
ATOM 660 C CA . GLU A 1 83 ? -33.122 6.167 44.350 1.00 66.62 83 GLU A CA 1
ATOM 661 C C . GLU A 1 83 ? -34.019 4.915 44.310 1.00 66.62 83 GLU A C 1
ATOM 663 O O . GLU A 1 83 ? -34.377 4.341 45.339 1.00 66.62 83 GLU A O 1
ATOM 668 N N . ARG A 1 84 ? -34.368 4.425 43.115 1.00 77.75 84 ARG A N 1
ATOM 669 C CA . ARG A 1 84 ? -35.212 3.234 42.941 1.00 77.75 84 ARG A CA 1
ATOM 670 C C . ARG A 1 84 ? -34.362 1.975 42.760 1.00 77.75 84 ARG A C 1
ATOM 672 O O . ARG A 1 84 ? -33.603 1.914 41.793 1.00 77.75 84 ARG A O 1
ATOM 679 N N . PRO A 1 85 ? -34.560 0.920 43.571 1.00 84.25 85 PRO A N 1
ATOM 680 C CA . PRO A 1 85 ? -33.796 -0.312 43.438 1.00 84.25 85 PRO A CA 1
ATOM 681 C C . PRO A 1 85 ? -34.049 -1.017 42.098 1.00 84.25 85 PRO A C 1
ATOM 683 O O . PRO A 1 85 ? -35.149 -0.979 41.523 1.00 84.25 85 PRO A O 1
ATOM 686 N N . ARG A 1 86 ? -32.995 -1.651 41.583 1.00 86.81 86 ARG A N 1
ATOM 687 C CA . ARG A 1 86 ? -32.975 -2.421 40.333 1.00 86.81 86 ARG A CA 1
ATOM 688 C C . ARG A 1 86 ? -32.180 -3.706 40.539 1.00 86.81 86 ARG A C 1
ATOM 690 O O . ARG A 1 86 ? -31.314 -3.775 41.405 1.00 86.81 86 ARG A O 1
ATOM 697 N N . HIS A 1 87 ? -32.442 -4.712 39.705 1.00 90.31 87 HIS A N 1
ATOM 698 C CA . HIS A 1 87 ? -31.586 -5.896 39.648 1.00 90.31 87 HIS A CA 1
ATOM 699 C C . HIS A 1 87 ? -30.224 -5.530 39.057 1.00 90.31 87 HIS A C 1
ATOM 701 O O . HIS A 1 87 ? -30.136 -5.019 37.931 1.00 90.31 87 HIS A O 1
ATOM 707 N N . ARG A 1 88 ? -29.172 -5.782 39.834 1.00 90.38 88 ARG A N 1
ATOM 708 C CA . ARG A 1 88 ? -27.780 -5.480 39.502 1.00 90.38 88 ARG A CA 1
ATOM 709 C C . ARG A 1 88 ? -26.888 -6.648 39.887 1.00 90.38 88 ARG A C 1
ATOM 711 O O . ARG A 1 88 ? -27.114 -7.260 40.920 1.00 90.38 88 ARG A O 1
ATOM 718 N N . ALA A 1 89 ? -25.886 -6.935 39.074 1.00 92.94 89 ALA A N 1
ATOM 719 C CA . ALA A 1 89 ? -24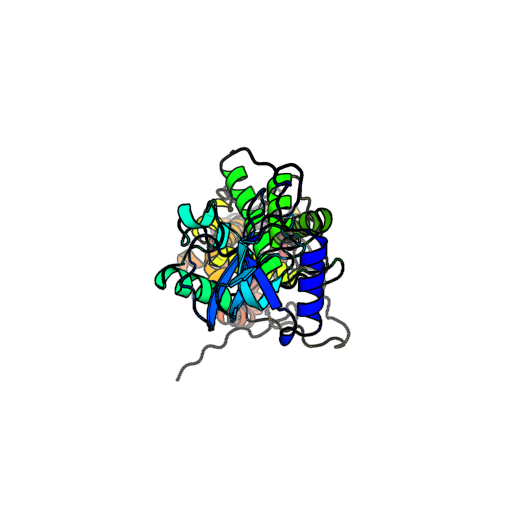.816 -7.867 39.414 1.00 92.94 89 ALA A CA 1
ATOM 720 C C . ALA A 1 89 ? -23.519 -7.075 39.568 1.00 92.94 89 ALA A C 1
ATOM 722 O O . ALA A 1 89 ? -23.311 -6.096 38.844 1.00 92.94 89 ALA A O 1
ATOM 723 N N . LEU A 1 90 ? -22.665 -7.473 40.507 1.00 93.38 90 LEU A N 1
ATOM 724 C CA . LEU A 1 90 ? -21.358 -6.850 40.654 1.00 93.38 90 LEU A CA 1
ATOM 725 C C . LEU A 1 90 ? -20.443 -7.436 39.587 1.00 93.38 90 LEU A C 1
ATOM 727 O O . LEU A 1 90 ? -20.257 -8.652 39.510 1.00 93.38 90 LEU A O 1
ATOM 731 N N . VAL A 1 91 ? -19.894 -6.567 38.752 1.00 94.12 91 VAL A N 1
ATOM 732 C CA . VAL A 1 91 ? -19.032 -6.944 37.637 1.00 94.12 91 VAL A CA 1
ATOM 733 C C . VAL A 1 91 ? -17.611 -6.529 37.958 1.00 94.12 91 VAL A C 1
ATOM 735 O O . VAL A 1 91 ? -17.389 -5.377 38.317 1.00 94.12 91 VAL A O 1
ATOM 738 N N . GLY A 1 92 ? -16.662 -7.449 37.800 1.00 92.19 92 GLY A N 1
ATOM 739 C CA . GLY A 1 92 ? -15.235 -7.140 37.735 1.00 92.19 92 GLY A CA 1
ATOM 740 C C . GLY A 1 92 ? -14.771 -7.151 36.283 1.00 92.19 92 GLY A C 1
ATOM 741 O O . GLY A 1 92 ? -15.121 -8.068 35.538 1.00 92.19 92 GLY A O 1
ATOM 742 N N . PHE A 1 93 ? -14.008 -6.142 35.870 1.00 92.00 93 PHE A N 1
ATOM 743 C CA . PHE A 1 93 ? -13.539 -6.012 34.489 1.00 92.00 93 PHE A CA 1
ATOM 744 C C . PHE A 1 93 ? -12.115 -6.546 34.325 1.00 92.00 93 PHE A C 1
ATOM 746 O O . PHE A 1 93 ? -11.248 -6.279 35.148 1.00 92.00 93 PHE A O 1
ATOM 753 N N . ASN A 1 94 ? -11.862 -7.274 33.236 1.00 84.31 94 ASN A N 1
ATOM 754 C CA . ASN A 1 94 ? -10.518 -7.725 32.850 1.00 84.31 94 ASN A CA 1
ATOM 755 C C . ASN A 1 94 ? -9.987 -6.997 31.603 1.00 84.31 94 ASN A C 1
ATOM 757 O O . ASN A 1 94 ? -8.779 -6.923 31.395 1.00 84.31 94 ASN A O 1
ATOM 761 N N . ARG A 1 95 ? -10.877 -6.420 30.789 1.00 88.69 95 ARG A N 1
ATOM 762 C CA . ARG A 1 95 ? -10.556 -5.484 29.706 1.00 88.69 95 ARG A CA 1
ATOM 763 C C . ARG A 1 95 ? -11.599 -4.382 29.722 1.00 88.69 95 ARG A C 1
ATOM 765 O O . ARG A 1 95 ? -12.788 -4.676 29.677 1.00 88.69 95 ARG A O 1
ATOM 772 N N . LEU A 1 96 ? -11.177 -3.127 29.753 1.00 90.69 96 LEU A N 1
ATOM 773 C CA . LEU A 1 96 ? -12.077 -1.981 29.710 1.00 90.69 96 LEU A CA 1
ATOM 774 C C . LEU A 1 96 ? -11.392 -0.837 28.960 1.00 90.69 96 LEU A C 1
ATOM 776 O O . LEU A 1 96 ? -10.227 -0.546 29.214 1.00 90.69 96 LEU A O 1
ATOM 780 N N . VAL A 1 97 ? -12.101 -0.214 28.021 1.00 88.19 97 VAL A N 1
ATOM 781 C CA . VAL A 1 97 ? -11.635 0.964 27.276 1.00 88.19 97 VAL A CA 1
ATOM 782 C C . VAL A 1 97 ? -12.679 2.068 27.323 1.00 88.19 97 VAL A C 1
ATOM 784 O O . VAL A 1 97 ? -13.859 1.811 27.542 1.00 88.19 97 VAL A O 1
ATOM 787 N N . ASP A 1 98 ? -12.253 3.307 27.105 1.00 86.25 98 ASP A N 1
ATOM 788 C CA . ASP A 1 98 ? -13.156 4.452 27.045 1.00 86.25 98 ASP A CA 1
ATOM 789 C C . ASP A 1 98 ? -14.007 4.405 25.757 1.00 86.25 98 ASP A C 1
ATOM 791 O O . ASP A 1 98 ? -13.463 4.604 24.665 1.00 86.25 98 ASP A O 1
ATOM 795 N N . PRO A 1 99 ? -15.337 4.199 25.843 1.00 83.81 99 PRO A N 1
ATOM 796 C CA . PRO A 1 99 ? -16.207 4.075 24.679 1.00 83.81 99 PRO A CA 1
ATOM 797 C C . PRO A 1 99 ? -16.440 5.395 23.932 1.00 83.81 99 PRO A C 1
ATOM 799 O O . PRO A 1 99 ? -17.111 5.403 22.900 1.00 83.81 99 PRO A O 1
ATOM 802 N N . THR A 1 100 ? -15.922 6.519 24.441 1.00 80.94 100 THR A N 1
ATOM 803 C CA . THR A 1 100 ? -15.841 7.782 23.687 1.00 80.94 100 THR A CA 1
ATOM 804 C C . THR A 1 100 ? -14.602 7.844 22.793 1.00 80.94 100 THR A C 1
ATOM 806 O O . THR A 1 100 ? -14.560 8.639 21.856 1.00 80.94 100 THR A O 1
ATOM 809 N N . LYS A 1 101 ? -13.604 6.992 23.061 1.00 79.12 101 LYS A N 1
ATOM 810 C CA . LYS A 1 101 ? -12.326 6.929 22.341 1.00 79.12 101 LYS A CA 1
ATOM 811 C C . LYS A 1 101 ? -12.221 5.709 21.426 1.00 79.12 101 LYS A C 1
ATOM 813 O O . LYS A 1 101 ? -11.486 5.771 20.447 1.00 79.12 101 LYS A O 1
ATOM 818 N N . GLY A 1 102 ? -12.933 4.621 21.721 1.00 81.56 102 GLY A N 1
ATOM 819 C CA . GLY A 1 102 ? -12.941 3.418 20.890 1.00 81.56 102 GLY A CA 1
ATOM 820 C C . GLY A 1 102 ? -13.628 2.220 21.544 1.00 81.56 102 GLY A C 1
ATOM 821 O O . GLY A 1 102 ? -14.232 2.330 22.606 1.00 81.56 102 GLY A O 1
ATOM 822 N N . PHE A 1 103 ? -13.524 1.058 20.902 1.00 86.19 103 PHE A N 1
ATOM 823 C CA . PHE A 1 103 ? -14.133 -0.195 21.351 1.00 86.19 103 PHE A CA 1
ATOM 824 C C . PHE A 1 103 ? -13.105 -1.325 21.314 1.00 86.19 103 PHE A C 1
ATOM 826 O O . PHE A 1 103 ? -12.204 -1.316 20.481 1.00 86.19 103 PHE A O 1
ATOM 833 N N . LEU A 1 104 ? -13.264 -2.310 22.200 1.00 84.88 104 LEU A N 1
ATOM 834 C CA . LEU A 1 104 ? -12.565 -3.592 22.099 1.00 84.88 104 LEU A CA 1
ATOM 835 C C . LEU A 1 104 ? -13.014 -4.334 20.840 1.00 84.88 104 LEU A C 1
ATOM 837 O O . LEU A 1 104 ? -12.184 -4.865 20.125 1.00 84.88 104 LEU A O 1
ATOM 841 N N . LEU A 1 105 ? -14.318 -4.327 20.559 1.00 84.19 105 LEU A N 1
ATOM 842 C CA . LEU A 1 105 ? -14.877 -4.758 19.281 1.00 84.19 105 LEU A CA 1
ATOM 843 C C . LEU A 1 105 ? -15.923 -3.729 18.832 1.00 84.19 105 LEU A C 1
ATOM 845 O O . LEU A 1 105 ? -16.965 -3.615 19.487 1.00 84.19 105 LEU A O 1
ATOM 849 N N . PRO A 1 106 ? -15.667 -2.948 17.770 1.00 85.44 106 PRO A N 1
ATOM 850 C CA . PRO A 1 106 ? -16.657 -2.013 17.245 1.00 85.44 106 PRO A CA 1
ATOM 851 C C . PRO A 1 106 ? -17.841 -2.773 16.620 1.00 85.44 106 PRO A C 1
ATOM 853 O O . PRO A 1 106 ? -17.740 -3.973 16.356 1.00 85.44 106 PRO A O 1
ATOM 856 N N . LEU A 1 107 ? -18.984 -2.105 16.433 1.00 84.38 107 LEU A N 1
ATOM 857 C CA . LEU A 1 107 ? -20.219 -2.739 15.947 1.00 84.38 107 LEU A CA 1
ATOM 858 C C . LEU A 1 107 ? -20.010 -3.480 14.618 1.00 84.38 107 LEU A C 1
ATOM 860 O O . LEU A 1 107 ? -20.473 -4.606 14.469 1.00 84.38 107 LEU A O 1
ATOM 864 N N . GLU A 1 108 ? -19.250 -2.885 13.707 1.00 79.44 108 GLU A N 1
ATOM 865 C CA . GLU A 1 108 ? -18.950 -3.418 12.375 1.00 79.44 108 GLU A CA 1
ATOM 866 C C . GLU A 1 108 ? -18.146 -4.729 12.452 1.00 79.44 108 GLU A C 1
ATOM 868 O O . GLU A 1 108 ? -18.192 -5.555 11.548 1.00 79.44 108 GLU A O 1
ATOM 873 N N . ALA A 1 109 ? -17.423 -4.948 13.556 1.00 75.75 109 ALA A N 1
ATOM 874 C CA . ALA A 1 109 ? -16.646 -6.159 13.804 1.00 75.75 109 ALA A CA 1
ATOM 875 C C . ALA A 1 109 ? -17.441 -7.257 14.527 1.00 75.75 109 ALA A C 1
ATOM 877 O O . ALA A 1 109 ? -16.856 -8.282 14.878 1.00 75.75 109 ALA A O 1
ATOM 878 N N . ILE A 1 110 ? -18.725 -7.043 14.829 1.00 85.94 110 ILE A N 1
ATOM 879 C CA . ILE A 1 110 ? -19.570 -8.032 15.516 1.00 85.94 110 ILE A CA 1
ATOM 880 C C . ILE A 1 110 ? -20.947 -8.212 14.875 1.00 85.94 110 ILE A C 1
ATOM 882 O O . ILE A 1 110 ? -21.646 -9.151 15.245 1.00 85.94 110 ILE A O 1
ATOM 886 N N . GLU A 1 111 ? -21.373 -7.330 13.969 1.00 87.62 111 GLU A N 1
ATOM 887 C CA . GLU A 1 111 ? -22.726 -7.335 13.396 1.00 87.62 111 GLU A CA 1
ATOM 888 C C . GLU A 1 111 ? -23.040 -8.553 12.519 1.00 87.62 111 GLU A C 1
ATOM 890 O O . GLU A 1 111 ? -24.205 -8.914 12.365 1.00 87.62 111 GLU A O 1
ATOM 895 N N . ASP A 1 112 ? -22.011 -9.226 12.005 1.00 81.25 112 ASP A N 1
ATOM 896 C CA . ASP A 1 112 ? -22.112 -10.479 11.256 1.00 81.25 112 ASP A CA 1
ATOM 897 C C . ASP A 1 112 ? -22.337 -11.709 12.156 1.00 81.25 112 ASP A C 1
ATOM 899 O O . ASP A 1 112 ? -22.795 -12.744 11.674 1.00 81.25 112 ASP A O 1
ATOM 903 N N . VAL A 1 113 ? -22.053 -11.606 13.460 1.00 85.62 113 VAL A N 1
ATOM 904 C CA . VAL A 1 113 ? -22.131 -12.734 14.412 1.00 85.62 113 VAL A CA 1
ATOM 905 C C . VAL A 1 113 ? -23.169 -12.508 15.501 1.00 85.62 113 VAL A C 1
ATOM 907 O O . VAL A 1 113 ? -23.875 -13.435 15.897 1.00 85.62 113 VAL A O 1
ATOM 910 N N . VAL A 1 114 ? -23.263 -11.288 16.026 1.00 87.81 114 VAL A N 1
ATOM 911 C CA . VAL A 1 114 ? -24.166 -10.952 17.123 1.00 87.81 114 VAL A CA 1
ATOM 912 C C . VAL A 1 114 ? -25.535 -10.595 16.540 1.00 87.81 114 VAL A C 1
ATOM 914 O O . VAL A 1 114 ? -25.650 -9.621 15.800 1.00 87.81 114 VAL A O 1
ATOM 917 N N . PRO A 1 115 ? -26.613 -11.315 16.900 1.00 87.00 115 PRO A N 1
ATOM 918 C CA . PRO A 1 115 ? -27.941 -11.044 16.375 1.00 87.00 115 PRO A CA 1
ATOM 919 C C . PRO A 1 115 ? -28.399 -9.608 16.632 1.00 87.00 115 PRO A C 1
ATOM 921 O O . PRO A 1 115 ? -28.223 -9.063 17.728 1.00 87.00 115 PRO A O 1
ATOM 924 N N . GLY A 1 116 ? -29.116 -9.039 15.659 1.00 85.50 116 GLY A N 1
ATOM 925 C CA . GLY A 1 116 ? -29.718 -7.707 15.754 1.00 85.50 116 GLY A CA 1
ATOM 926 C C . GLY A 1 116 ? -30.567 -7.496 17.016 1.00 85.50 116 GLY A C 1
ATOM 927 O O . GLY A 1 116 ? -30.622 -6.386 17.540 1.00 85.50 116 GLY A O 1
ATOM 928 N N . GLN A 1 117 ? -31.175 -8.559 17.556 1.00 86.62 117 GLN A N 1
ATOM 929 C CA . GLN A 1 117 ? -31.932 -8.526 18.813 1.00 86.62 117 GLN A CA 1
ATOM 930 C C . GLN A 1 117 ? -31.052 -8.232 20.041 1.00 86.62 117 GLN A C 1
ATOM 932 O O . GLN A 1 117 ? -31.482 -7.507 20.938 1.00 86.62 117 GLN A O 1
ATOM 937 N N . LEU A 1 118 ? -29.823 -8.760 20.088 1.00 85.81 118 LEU A N 1
ATOM 938 C CA . LEU A 1 118 ? -28.862 -8.470 21.158 1.00 85.81 118 LEU A CA 1
ATOM 939 C C . LEU A 1 118 ? -28.231 -7.089 20.968 1.00 85.81 118 LEU A C 1
ATOM 941 O O . LEU A 1 118 ? -28.088 -6.331 21.927 1.00 85.81 118 LEU A O 1
ATOM 945 N N . ILE A 1 119 ? -27.919 -6.735 19.719 1.00 87.00 119 ILE A N 1
ATOM 946 C CA . ILE A 1 119 ? -27.400 -5.420 19.331 1.00 87.00 119 ILE A CA 1
ATOM 947 C C . ILE A 1 119 ? -28.396 -4.325 19.748 1.00 87.00 119 ILE A C 1
ATOM 949 O O . ILE A 1 119 ? -28.034 -3.380 20.451 1.00 87.00 119 ILE A O 1
ATOM 953 N N . ASN A 1 120 ? -29.670 -4.462 19.383 1.00 86.69 120 ASN A N 1
ATOM 954 C CA . ASN A 1 120 ? -30.720 -3.466 19.626 1.00 86.69 120 ASN A CA 1
ATOM 955 C C . ASN A 1 120 ? -31.549 -3.750 20.890 1.00 86.69 120 ASN A C 1
ATOM 957 O O . ASN A 1 120 ? -32.687 -3.301 21.015 1.00 86.69 120 ASN A O 1
ATOM 961 N N . ALA A 1 121 ? -30.973 -4.488 21.838 1.00 83.94 121 ALA A N 1
ATOM 962 C CA . ALA A 1 121 ? -31.607 -4.860 23.092 1.00 83.94 121 ALA A CA 1
ATOM 963 C C . ALA A 1 121 ? -32.189 -3.648 23.848 1.00 83.94 121 ALA A C 1
ATOM 965 O O . ALA A 1 121 ? -31.471 -2.720 24.203 1.00 83.94 121 ALA A O 1
ATOM 966 N N . MET A 1 122 ? -33.480 -3.675 24.189 1.00 80.44 122 MET A N 1
ATOM 967 C CA . MET A 1 122 ? -34.119 -2.591 24.963 1.00 80.44 122 MET A CA 1
ATOM 968 C C . MET A 1 122 ? -33.839 -2.656 26.476 1.00 80.44 122 MET A C 1
ATOM 970 O O . MET A 1 122 ? -34.278 -1.796 27.239 1.00 80.44 122 MET A O 1
ATOM 974 N N . ALA A 1 123 ? -33.122 -3.687 26.922 1.00 82.06 123 ALA A N 1
ATOM 975 C CA . ALA A 1 123 ? -32.803 -3.946 28.319 1.00 82.06 123 ALA A CA 1
ATOM 976 C C . ALA A 1 123 ? -31.374 -4.497 28.452 1.00 82.06 123 ALA A C 1
ATOM 978 O O . ALA A 1 123 ? -30.839 -5.109 27.531 1.00 82.06 123 ALA A O 1
ATOM 979 N N . SER A 1 124 ? -30.739 -4.278 29.604 1.00 85.81 124 SER A N 1
ATOM 980 C CA . SER A 1 124 ? -29.427 -4.869 29.886 1.00 85.81 124 SER A CA 1
ATOM 981 C C . SER A 1 124 ? -29.583 -6.294 30.411 1.00 85.81 124 SER A C 1
ATOM 983 O O . SER A 1 124 ? -30.523 -6.597 31.149 1.00 85.81 124 SER A O 1
ATOM 985 N N . GLY A 1 125 ? -28.599 -7.139 30.107 1.00 83.50 125 GLY A N 1
ATOM 986 C CA . GLY A 1 125 ? -28.489 -8.473 30.687 1.00 83.50 125 GLY A CA 1
ATOM 987 C C . GLY A 1 125 ? -29.137 -9.563 29.853 1.00 83.50 125 GLY A C 1
ATOM 988 O O . GLY A 1 125 ? -29.739 -10.450 30.427 1.00 83.50 125 GLY A O 1
ATOM 989 N N . TYR A 1 126 ? -29.069 -9.491 28.526 1.00 87.25 126 TYR A N 1
ATOM 990 C CA . TYR A 1 126 ? -29.401 -10.642 27.689 1.00 87.25 126 TYR A CA 1
ATOM 991 C C . TYR A 1 126 ? -28.273 -11.675 27.733 1.00 87.25 126 TYR A C 1
ATOM 993 O O . TYR A 1 126 ? -27.098 -11.297 27.769 1.00 87.25 126 TYR A O 1
ATOM 1001 N N . SER A 1 127 ? -28.646 -12.956 27.721 1.00 88.62 127 SER A N 1
ATOM 1002 C CA . SER A 1 127 ? -27.691 -14.052 27.567 1.00 88.62 127 SER A CA 1
ATOM 1003 C C . SER A 1 127 ? -27.150 -14.072 26.137 1.00 88.62 127 SER A C 1
ATOM 1005 O O . SER A 1 127 ? -27.903 -13.867 25.181 1.00 88.62 127 SER A O 1
ATOM 1007 N N . VAL A 1 128 ? -25.845 -14.288 26.003 1.00 87.19 128 VAL A N 1
ATOM 1008 C CA . VAL A 1 128 ? -25.171 -14.463 24.715 1.00 87.19 128 VAL A CA 1
ATOM 1009 C C . VAL A 1 128 ? -24.991 -15.968 24.509 1.00 87.19 128 VAL A C 1
ATOM 1011 O O . VAL A 1 128 ? -24.383 -16.594 25.372 1.00 87.19 128 VAL A O 1
ATOM 1014 N N . PRO A 1 129 ? -25.507 -16.561 23.417 1.00 88.88 129 PRO A N 1
ATOM 1015 C CA . PRO A 1 129 ? -25.301 -17.980 23.129 1.00 88.88 129 PRO A CA 1
ATOM 1016 C C . PRO A 1 129 ? -23.815 -18.352 23.061 1.00 88.88 129 PRO A C 1
ATOM 1018 O O . PRO A 1 129 ? -23.023 -17.579 22.522 1.00 88.88 129 PRO A O 1
ATOM 1021 N N . ASP A 1 130 ? -23.453 -19.546 23.539 1.00 84.44 130 ASP A N 1
ATOM 1022 C CA . ASP A 1 130 ? -22.051 -19.983 23.664 1.00 84.44 130 ASP A CA 1
ATOM 1023 C C . ASP A 1 130 ? -21.272 -19.875 22.347 1.00 84.44 130 ASP A C 1
ATOM 1025 O O . ASP A 1 130 ? -20.171 -19.336 22.329 1.00 84.44 130 ASP A O 1
ATOM 1029 N N . GLN A 1 131 ? -21.885 -20.262 21.224 1.00 82.44 131 GLN A N 1
ATOM 1030 C CA . GLN A 1 131 ? -21.275 -20.148 19.894 1.00 82.44 131 GLN A CA 1
ATOM 1031 C C . GLN A 1 131 ? -20.911 -18.697 19.527 1.00 82.44 131 GLN A C 1
ATOM 1033 O O . GLN A 1 131 ? -19.873 -18.448 18.917 1.00 82.44 131 GLN A O 1
ATOM 1038 N N . ILE A 1 132 ? -21.753 -17.728 19.902 1.00 86.69 132 ILE A N 1
ATOM 1039 C CA . ILE A 1 132 ? -21.486 -16.303 19.666 1.00 86.69 132 ILE A CA 1
ATOM 1040 C C . ILE A 1 132 ? -20.399 -15.822 20.625 1.00 86.69 132 ILE A C 1
ATOM 1042 O O . ILE A 1 132 ? -19.519 -15.069 20.220 1.00 86.69 132 ILE A O 1
ATOM 1046 N N . ALA A 1 133 ? -20.438 -16.261 21.884 1.00 84.94 133 ALA A N 1
ATOM 1047 C CA . ALA A 1 133 ? -19.430 -15.899 22.871 1.00 84.94 133 ALA A CA 1
ATOM 1048 C C . ALA A 1 133 ? -18.030 -16.400 22.462 1.00 84.94 133 ALA A C 1
ATOM 1050 O O . ALA A 1 133 ? -17.083 -15.621 22.475 1.00 84.94 133 ALA A O 1
ATOM 1051 N N . GLU A 1 134 ? -17.906 -17.651 22.011 1.00 80.69 134 GLU A N 1
ATOM 1052 C CA . GLU A 1 134 ? -16.648 -18.207 21.492 1.00 80.69 134 GLU A CA 1
ATOM 1053 C C . GLU A 1 134 ? -16.101 -17.415 20.299 1.00 80.69 134 GLU A C 1
ATOM 1055 O O . GLU A 1 134 ? -14.899 -17.163 20.211 1.00 80.69 134 GLU A O 1
ATOM 1060 N N . GLU A 1 135 ? -16.968 -17.005 19.374 1.00 79.19 135 GLU A N 1
ATOM 1061 C CA . GLU A 1 135 ? -16.562 -16.224 18.206 1.00 79.19 135 GLU A CA 1
ATOM 1062 C C . GLU A 1 135 ? -16.131 -14.800 18.588 1.00 79.19 135 GLU A C 1
ATOM 1064 O O . GLU A 1 135 ? -15.114 -14.303 18.097 1.00 79.19 135 GLU A O 1
ATOM 1069 N N . LEU A 1 136 ? -16.832 -14.164 19.533 1.00 85.31 136 LEU A N 1
ATOM 1070 C CA . LEU A 1 136 ? -16.395 -12.896 20.116 1.00 85.31 136 LEU A CA 1
ATOM 1071 C C . LEU A 1 136 ? -15.015 -13.040 20.767 1.00 85.31 136 LEU A C 1
ATOM 1073 O O . LEU A 1 136 ? -14.154 -12.186 20.560 1.00 85.31 136 LEU A O 1
ATOM 1077 N N . ASP A 1 137 ? -14.763 -14.127 21.496 1.00 81.75 137 ASP A N 1
ATOM 1078 C CA . ASP A 1 137 ? -13.466 -14.361 22.133 1.00 81.75 137 ASP A CA 1
ATOM 1079 C C . ASP A 1 137 ? -12.347 -14.598 21.126 1.00 81.75 137 ASP A C 1
ATOM 1081 O O . ASP A 1 137 ? -11.250 -14.078 21.315 1.00 81.75 137 ASP A O 1
ATOM 1085 N N . LYS A 1 138 ? -12.605 -15.330 20.035 1.00 79.38 138 LYS A N 1
ATOM 1086 C CA . LYS A 1 138 ? -11.627 -15.496 18.948 1.00 79.38 138 LYS A CA 1
ATOM 1087 C C . LYS A 1 138 ? -11.234 -14.147 18.361 1.00 79.38 138 LYS A C 1
ATOM 1089 O O . LYS A 1 138 ? -10.046 -13.883 18.184 1.00 79.38 138 LYS A O 1
ATOM 1094 N N . ARG A 1 139 ? -12.210 -13.266 18.125 1.00 80.69 139 ARG A N 1
ATOM 1095 C CA . ARG A 1 139 ? -11.963 -11.900 17.634 1.00 80.69 139 ARG A CA 1
ATOM 1096 C C . ARG A 1 139 ? -11.190 -11.067 18.651 1.00 80.69 139 ARG A C 1
ATOM 1098 O O . ARG A 1 139 ? -10.275 -10.340 18.280 1.00 80.69 139 ARG A O 1
ATOM 1105 N N . LEU A 1 140 ? -11.489 -11.232 19.936 1.00 76.62 140 LEU A N 1
ATOM 1106 C CA . LEU A 1 140 ? -10.791 -10.563 21.034 1.00 76.62 140 LEU A CA 1
ATOM 1107 C C . LEU A 1 140 ? -9.372 -11.090 21.280 1.00 76.62 140 LEU A C 1
ATOM 1109 O O . LEU A 1 140 ? -8.535 -10.323 21.761 1.00 76.62 140 LEU A O 1
ATOM 1113 N N . ALA A 1 141 ? -9.109 -12.365 20.982 1.00 66.94 141 ALA A N 1
ATOM 1114 C CA . ALA A 1 141 ? -7.814 -13.031 21.116 1.00 66.94 141 ALA A CA 1
ATOM 1115 C C . ALA A 1 141 ? -6.914 -12.815 19.887 1.00 66.94 141 ALA A C 1
ATOM 1117 O O . ALA A 1 141 ? -5.696 -12.736 20.028 1.00 66.94 141 ALA A O 1
ATOM 1118 N N . GLY A 1 142 ? -7.505 -12.668 18.695 1.00 51.62 142 GLY A N 1
ATOM 1119 C CA . GLY A 1 142 ? -6.808 -12.310 17.454 1.00 51.62 142 GLY A CA 1
ATOM 1120 C C . GLY A 1 142 ? -6.410 -10.830 17.358 1.00 51.62 142 GLY A C 1
ATOM 1121 O O . GLY A 1 142 ? -5.636 -10.461 16.479 1.00 51.62 142 GLY A O 1
ATOM 1122 N N . GLN A 1 143 ? -6.900 -9.985 18.269 1.00 42.81 143 GLN A N 1
ATOM 1123 C CA . GLN A 1 143 ? -6.569 -8.564 18.358 1.00 42.81 143 GLN A CA 1
ATOM 1124 C C . GLN A 1 143 ? -5.570 -8.304 19.496 1.00 42.81 143 GLN A C 1
ATOM 1126 O O . GLN A 1 143 ? -5.948 -8.182 20.664 1.00 42.81 143 GLN A O 1
ATOM 1131 N N . GLN A 1 144 ? -4.285 -8.145 19.158 1.00 34.34 144 GLN A N 1
ATOM 1132 C CA . GLN A 1 144 ? -3.383 -7.374 20.020 1.00 34.34 144 GLN A CA 1
ATOM 1133 C C . GLN A 1 144 ? -3.920 -5.933 20.157 1.00 34.34 144 GLN A C 1
ATOM 1135 O O . GLN A 1 144 ? -4.519 -5.422 19.208 1.00 34.34 144 GLN A O 1
ATOM 1140 N N . PRO A 1 145 ? -3.738 -5.261 21.312 1.00 33.72 145 PRO A N 1
ATOM 1141 C CA . PRO A 1 145 ? -4.320 -3.946 21.564 1.00 33.72 145 PRO A CA 1
ATOM 1142 C C . PRO A 1 145 ? -3.858 -2.938 20.507 1.00 33.72 145 PRO A C 1
ATOM 1144 O O . PRO A 1 145 ? -2.664 -2.664 20.382 1.00 33.72 145 PRO A O 1
ATOM 1147 N N . VAL A 1 146 ? -4.799 -2.366 19.754 1.00 37.00 146 VAL A N 1
ATOM 1148 C CA . VAL A 1 146 ? -4.514 -1.243 18.857 1.00 37.00 146 VAL A CA 1
ATOM 1149 C C . VAL A 1 146 ? -4.295 -0.015 19.738 1.00 37.00 146 VAL A C 1
ATOM 1151 O O . VAL A 1 146 ? -5.244 0.606 20.211 1.00 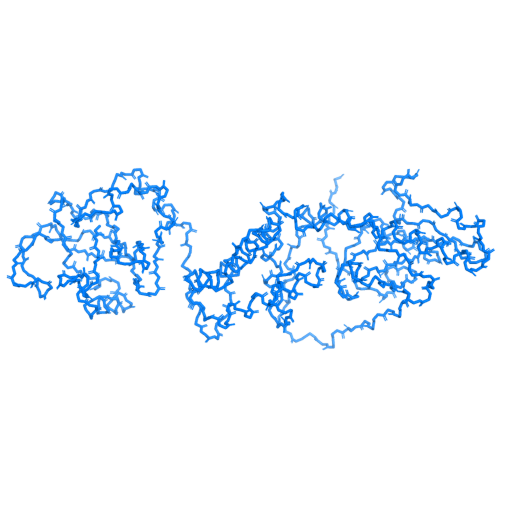37.00 146 VAL A O 1
ATOM 1154 N N . ALA A 1 147 ? -3.031 0.304 20.015 1.00 34.38 147 ALA A N 1
ATOM 1155 C CA . ALA A 1 147 ? -2.662 1.535 20.695 1.00 34.38 147 ALA A CA 1
ATOM 1156 C C . ALA A 1 147 ? -3.160 2.738 19.875 1.00 34.38 147 ALA A C 1
ATOM 1158 O O . ALA A 1 147 ? -2.830 2.890 18.694 1.00 34.38 147 ALA A O 1
ATOM 1159 N N . SER A 1 148 ? -3.971 3.590 20.503 1.00 38.31 148 SER A N 1
ATOM 1160 C CA . S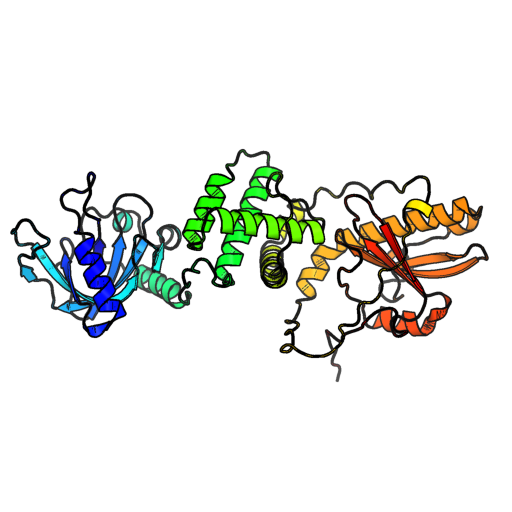ER A 1 148 ? -4.385 4.880 19.960 1.00 38.31 148 SER A CA 1
ATOM 1161 C C . SER A 1 148 ? -3.151 5.768 19.809 1.00 38.31 148 SER A C 1
ATOM 1163 O O . SER A 1 148 ? -2.678 6.336 20.791 1.00 38.31 148 SER A O 1
ATOM 1165 N N . GLY A 1 149 ? -2.619 5.867 18.593 1.00 34.84 149 GLY A N 1
ATOM 1166 C CA . GLY A 1 149 ? -1.438 6.683 18.325 1.00 34.84 149 GLY A CA 1
ATOM 1167 C C . GLY A 1 149 ? -1.715 8.164 18.594 1.00 34.84 149 GLY A C 1
ATOM 1168 O O . GLY A 1 149 ? -2.391 8.817 17.792 1.00 34.84 149 GLY A O 1
ATOM 1169 N N . ARG A 1 150 ? -1.189 8.711 19.695 1.00 38.19 150 ARG A N 1
ATOM 1170 C CA . ARG A 1 150 ? -1.240 10.152 19.996 1.00 38.19 150 ARG A CA 1
ATOM 1171 C C . ARG A 1 150 ? -0.536 10.960 18.900 1.00 38.19 150 ARG A C 1
ATOM 1173 O O . ARG A 1 150 ? 0.263 10.447 18.115 1.00 38.19 150 ARG A O 1
ATOM 1180 N N . VAL A 1 151 ? -0.836 12.256 18.826 1.00 33.81 151 VAL A N 1
ATOM 1181 C CA . VAL A 1 151 ? -0.124 13.199 17.947 1.00 33.81 151 VAL A CA 1
ATOM 1182 C C . VAL A 1 151 ? 1.362 13.195 18.336 1.00 33.81 151 VAL A C 1
ATOM 1184 O O . VAL A 1 151 ? 1.695 13.604 19.442 1.00 33.81 151 VAL A O 1
ATOM 1187 N N . GLY A 1 152 ? 2.227 12.692 17.447 1.00 39.38 152 GLY A N 1
ATOM 1188 C CA . GLY A 1 152 ? 3.670 12.524 17.684 1.00 39.38 152 GLY A CA 1
ATOM 1189 C C . GLY A 1 152 ? 4.157 11.072 17.811 1.00 39.38 152 GLY A C 1
ATOM 1190 O O . GLY A 1 152 ? 5.357 10.849 17.725 1.00 39.38 152 GLY A O 1
ATOM 1191 N N . GLU A 1 153 ? 3.262 10.087 17.956 1.00 49.50 153 GLU A N 1
ATOM 1192 C CA . GLU A 1 153 ? 3.623 8.657 17.960 1.00 49.50 153 GLU A CA 1
ATOM 1193 C C . GLU A 1 153 ? 3.647 8.071 16.543 1.00 49.50 153 GLU A C 1
ATOM 1195 O O . GLU A 1 153 ? 2.817 8.433 15.699 1.00 49.50 153 GLU A O 1
ATOM 1200 N N . ASP A 1 154 ? 4.550 7.124 16.289 1.00 56.78 154 ASP A N 1
ATOM 1201 C CA . ASP A 1 154 ? 4.676 6.441 15.000 1.00 56.78 154 ASP A CA 1
ATOM 1202 C C . ASP A 1 154 ? 3.400 5.678 14.612 1.00 56.78 154 ASP A C 1
ATOM 1204 O O . ASP A 1 154 ? 2.638 5.209 15.458 1.00 56.78 154 ASP A O 1
ATOM 1208 N N . TRP A 1 155 ? 3.116 5.603 13.309 1.00 66.19 155 TRP A N 1
ATOM 1209 C CA . TRP A 1 155 ? 1.941 4.898 12.792 1.00 66.19 155 TRP A CA 1
ATOM 1210 C C . TRP A 1 155 ? 2.116 3.390 12.932 1.00 66.19 155 TRP A C 1
ATOM 1212 O O . TRP A 1 155 ? 3.097 2.836 12.440 1.00 66.19 155 TRP A O 1
ATOM 1222 N N . THR A 1 156 ? 1.155 2.722 13.569 1.00 68.38 156 THR A N 1
ATOM 1223 C CA . THR A 1 156 ? 1.196 1.261 13.712 1.00 68.38 156 THR A CA 1
ATOM 1224 C C . THR A 1 156 ? 0.828 0.576 12.390 1.00 68.38 156 THR A C 1
ATOM 1226 O O . THR A 1 156 ? 0.103 1.170 11.586 1.00 68.38 156 THR A O 1
ATOM 1229 N N . PRO A 1 157 ? 1.252 -0.680 12.152 1.00 57.34 157 PRO A N 1
ATOM 1230 C CA . PRO A 1 157 ? 0.890 -1.414 10.93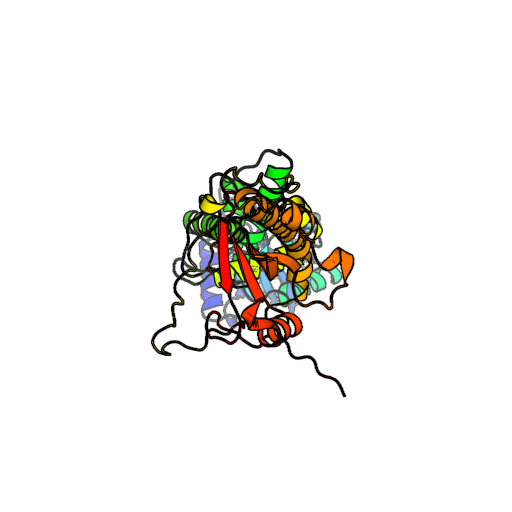7 1.00 57.34 157 PRO A CA 1
ATOM 1231 C C . PRO A 1 157 ? -0.623 -1.457 10.676 1.00 57.34 157 PRO A C 1
ATOM 1233 O O . PRO A 1 157 ? -1.055 -1.163 9.568 1.00 57.34 157 PRO A O 1
ATOM 1236 N N . ALA A 1 158 ? -1.432 -1.698 11.712 1.00 57.62 158 ALA A N 1
ATOM 1237 C CA . ALA A 1 158 ? -2.893 -1.701 11.608 1.00 57.62 158 ALA A CA 1
ATOM 1238 C C . ALA A 1 158 ? -3.466 -0.320 11.240 1.00 57.62 158 ALA A C 1
ATOM 1240 O O . ALA A 1 158 ? -4.409 -0.212 10.457 1.00 57.62 158 ALA A O 1
ATOM 1241 N N . GLN A 1 159 ? -2.880 0.765 11.763 1.00 74.12 159 GLN A N 1
ATOM 1242 C CA . GLN A 1 159 ? -3.288 2.115 11.372 1.00 74.12 159 GLN A CA 1
ATOM 1243 C C . GLN A 1 159 ? -2.931 2.408 9.914 1.00 74.12 159 GLN A C 1
ATOM 1245 O O . GLN A 1 159 ? -3.709 3.050 9.212 1.00 74.12 159 GLN A O 1
ATOM 1250 N N . VAL A 1 160 ? -1.762 1.952 9.456 1.00 70.81 160 VAL A N 1
ATOM 1251 C CA . VAL A 1 160 ? -1.361 2.084 8.052 1.00 70.81 160 VAL A CA 1
ATOM 1252 C C . VAL A 1 160 ? -2.306 1.283 7.153 1.00 70.81 160 VAL A C 1
ATOM 1254 O O . VAL A 1 160 ? -2.768 1.818 6.150 1.00 70.81 160 VAL A O 1
ATOM 1257 N N . GLU A 1 161 ? -2.664 0.058 7.533 1.00 65.69 161 GLU A N 1
ATOM 1258 C CA . GLU A 1 161 ? -3.616 -0.782 6.800 1.00 65.69 161 GLU A CA 1
ATOM 1259 C C . GLU A 1 161 ? -4.994 -0.116 6.661 1.00 65.69 161 GLU A C 1
ATOM 1261 O O . GLU A 1 161 ? -5.549 -0.076 5.563 1.00 65.69 161 GLU A O 1
ATOM 1266 N N . ALA A 1 162 ? -5.512 0.497 7.731 1.00 72.50 162 ALA A N 1
ATOM 1267 C CA . ALA A 1 162 ? -6.773 1.237 7.687 1.00 72.50 162 ALA A CA 1
ATOM 1268 C C . ALA A 1 162 ? -6.729 2.411 6.689 1.00 72.50 162 ALA A C 1
ATOM 1270 O O . ALA A 1 162 ? -7.682 2.626 5.937 1.00 72.50 162 ALA A O 1
ATOM 1271 N N . VAL A 1 163 ? -5.612 3.150 6.639 1.00 81.75 163 VAL A N 1
ATOM 1272 C CA . VAL A 1 163 ? -5.411 4.224 5.650 1.00 81.75 163 VAL A CA 1
ATOM 1273 C C . VAL A 1 163 ? -5.370 3.642 4.236 1.00 81.75 163 VAL A C 1
ATOM 1275 O O . VAL A 1 163 ? -6.062 4.149 3.355 1.00 81.75 163 VAL A O 1
ATOM 1278 N N . VAL A 1 164 ? -4.572 2.594 4.012 1.00 74.38 164 VAL A N 1
ATOM 1279 C CA . VAL A 1 164 ? -4.405 1.946 2.701 1.00 74.38 164 VAL A CA 1
ATOM 1280 C C . VAL A 1 164 ? -5.754 1.444 2.177 1.00 74.38 164 VAL A C 1
ATOM 1282 O O . VAL A 1 164 ? -6.132 1.763 1.051 1.00 74.38 164 VAL A O 1
ATOM 1285 N N . SER A 1 165 ? -6.517 0.736 3.012 1.00 72.50 165 SER A N 1
ATOM 1286 C CA . SER A 1 165 ? -7.827 0.186 2.657 1.00 72.50 165 SER A CA 1
ATOM 1287 C C . SER A 1 165 ? -8.830 1.279 2.272 1.00 72.50 165 SER A C 1
ATOM 1289 O O . SER A 1 165 ? -9.454 1.205 1.211 1.00 72.50 165 SER A O 1
ATOM 1291 N N . ALA A 1 166 ? -8.932 2.345 3.074 1.00 79.50 166 ALA A N 1
ATOM 1292 C CA . ALA A 1 166 ? -9.821 3.468 2.783 1.00 79.50 166 ALA A CA 1
ATOM 1293 C C . ALA A 1 166 ? -9.423 4.219 1.503 1.00 79.50 166 ALA A C 1
ATOM 1295 O O . ALA A 1 166 ? -10.286 4.603 0.712 1.00 79.50 166 ALA A O 1
ATOM 1296 N N . TYR A 1 167 ? -8.120 4.407 1.276 1.00 85.75 167 TYR A N 1
ATOM 1297 C CA . TYR A 1 167 ? -7.612 5.054 0.069 1.00 85.75 167 TYR A CA 1
ATOM 1298 C C . TYR A 1 167 ? -7.994 4.261 -1.184 1.00 85.75 167 TYR A C 1
ATOM 1300 O O . TYR A 1 167 ? -8.542 4.806 -2.140 1.00 85.75 167 TYR A O 1
ATOM 1308 N N . PHE A 1 168 ? -7.793 2.948 -1.156 1.00 73.19 168 PHE A N 1
ATOM 1309 C CA . PHE A 1 168 ? -8.133 2.085 -2.277 1.00 73.19 168 PHE A CA 1
ATOM 1310 C C . PHE A 1 168 ? -9.640 1.897 -2.480 1.00 73.19 168 PHE A C 1
ATOM 1312 O O . PHE A 1 168 ? -10.093 1.775 -3.618 1.00 73.19 168 PHE A O 1
ATOM 1319 N N . ALA A 1 169 ? -10.443 1.925 -1.416 1.00 73.38 169 ALA A N 1
ATOM 1320 C CA . ALA A 1 169 ? -11.898 1.956 -1.537 1.00 73.38 169 ALA A CA 1
ATOM 1321 C C . ALA A 1 169 ? -12.379 3.205 -2.298 1.00 73.38 169 ALA A C 1
ATOM 1323 O O . ALA A 1 169 ? -13.230 3.088 -3.179 1.00 73.38 169 ALA A O 1
ATOM 1324 N N . MET A 1 170 ? -11.782 4.373 -2.035 1.00 84.50 170 MET A N 1
ATOM 1325 C CA . MET A 1 170 ? -12.057 5.583 -2.819 1.00 84.50 170 MET A CA 1
ATOM 1326 C C . MET A 1 170 ? -11.651 5.422 -4.288 1.00 84.50 170 MET A C 1
ATOM 1328 O O . MET A 1 170 ? -12.434 5.772 -5.167 1.00 84.50 170 MET A O 1
ATOM 1332 N N . MET A 1 171 ? -10.484 4.835 -4.573 1.00 73.56 171 MET A N 1
ATOM 1333 C CA . MET A 1 171 ? -10.054 4.586 -5.957 1.00 73.56 171 MET A CA 1
ATOM 1334 C C . MET A 1 171 ? -11.010 3.659 -6.720 1.00 73.56 171 MET A C 1
ATOM 1336 O O . MET A 1 171 ? -11.245 3.878 -7.904 1.00 73.56 171 MET A O 1
ATOM 1340 N N . ARG A 1 172 ? -11.613 2.657 -6.058 1.00 64.38 172 ARG A N 1
ATOM 1341 C CA . ARG A 1 172 ? -12.646 1.799 -6.679 1.00 64.38 172 ARG A CA 1
ATOM 1342 C C . ARG A 1 172 ? -13.862 2.601 -7.114 1.00 64.38 172 ARG A C 1
ATOM 1344 O O . ARG A 1 172 ? -14.350 2.403 -8.222 1.00 64.38 172 ARG A O 1
ATOM 1351 N N . LEU A 1 173 ? -14.351 3.472 -6.234 1.00 67.94 173 LEU A N 1
ATOM 1352 C CA . LEU A 1 173 ? -15.516 4.307 -6.517 1.00 67.94 173 LEU A CA 1
ATOM 1353 C C . LEU A 1 173 ? -15.212 5.284 -7.657 1.00 67.94 173 LEU A C 1
ATOM 1355 O O . LEU A 1 173 ? -16.024 5.422 -8.566 1.00 67.94 173 LEU A O 1
ATOM 1359 N N . GLU A 1 174 ? -14.016 5.876 -7.661 1.00 73.12 174 GLU A N 1
ATOM 1360 C CA . GLU A 1 174 ? -13.557 6.779 -8.721 1.00 73.12 174 GLU A CA 1
ATOM 1361 C C . GLU A 1 174 ? -13.442 6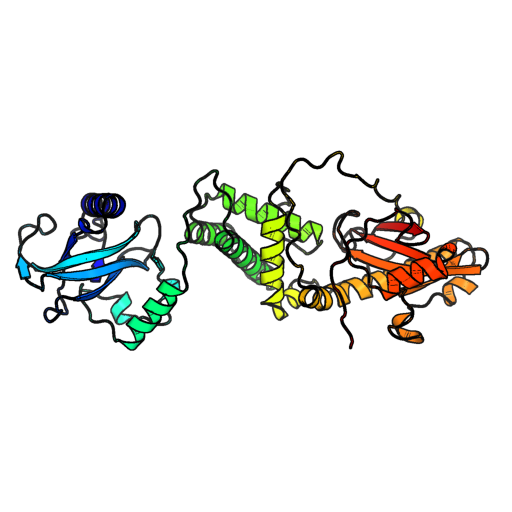.072 -10.080 1.00 73.12 174 GLU A C 1
ATOM 1363 O O . GLU A 1 174 ? -13.992 6.560 -11.065 1.00 73.12 174 GLU A O 1
ATOM 1368 N N . ALA A 1 175 ? -12.831 4.883 -10.131 1.00 58.59 175 ALA A N 1
ATOM 1369 C CA . ALA A 1 175 ? -12.715 4.086 -11.356 1.00 58.59 175 ALA A CA 1
ATOM 1370 C C . ALA A 1 175 ? -14.078 3.648 -11.925 1.00 58.59 175 ALA A C 1
ATOM 1372 O O . ALA A 1 175 ? -14.232 3.479 -13.131 1.00 58.59 175 ALA A O 1
ATOM 1373 N N . GLN A 1 176 ? -15.083 3.478 -11.062 1.00 64.94 176 GLN A N 1
ATOM 1374 C CA . GLN A 1 176 ? -16.456 3.135 -11.449 1.00 64.94 176 GLN A CA 1
ATOM 1375 C C . GLN A 1 176 ? -17.308 4.364 -11.801 1.00 64.94 176 GLN A C 1
ATOM 1377 O O . GLN A 1 176 ? -18.491 4.212 -12.104 1.00 64.94 176 GLN A O 1
ATOM 1382 N N . GLY A 1 177 ? -16.758 5.581 -11.705 1.00 68.56 177 GLY A N 1
ATOM 1383 C CA . GLY A 1 177 ? -17.519 6.825 -11.857 1.00 68.56 177 GLY A CA 1
ATOM 1384 C C . GLY A 1 177 ? -18.580 7.037 -10.770 1.00 68.56 177 GLY A C 1
ATOM 1385 O O . GLY A 1 177 ? -19.483 7.855 -10.938 1.00 68.56 177 GLY A O 1
ATOM 1386 N N . SER A 1 178 ? -18.501 6.298 -9.659 1.00 69.81 178 SER A N 1
ATOM 1387 C CA . SER A 1 178 ? -19.441 6.405 -8.547 1.00 69.81 178 SER A CA 1
ATOM 1388 C C . SER A 1 178 ? -19.102 7.619 -7.680 1.00 69.81 178 SER A C 1
ATOM 1390 O O . SER A 1 178 ? -17.937 7.817 -7.322 1.00 69.81 178 SER A O 1
ATOM 1392 N N . PRO A 1 179 ? -20.094 8.439 -7.294 1.00 75.38 179 PRO A N 1
ATOM 1393 C CA . PRO A 1 179 ? -19.846 9.578 -6.424 1.00 75.38 179 PRO A CA 1
ATOM 1394 C C . PRO A 1 179 ? -19.386 9.111 -5.037 1.00 75.38 179 PRO A C 1
ATOM 1396 O O . PRO A 1 179 ? -19.930 8.166 -4.468 1.00 75.38 179 PRO A O 1
ATOM 1399 N N . TYR A 1 180 ? -18.399 9.804 -4.468 1.00 87.38 180 TYR A N 1
ATOM 1400 C CA . TYR A 1 180 ? -17.893 9.541 -3.122 1.00 87.38 180 TYR A CA 1
ATOM 1401 C C . TYR A 1 180 ? -17.405 10.826 -2.444 1.00 87.38 180 TYR A C 1
ATOM 1403 O O . TYR A 1 180 ? -17.019 11.794 -3.101 1.00 87.38 180 TYR A O 1
ATOM 1411 N N . THR A 1 181 ? -17.380 10.828 -1.108 1.00 89.38 181 THR A N 1
ATOM 1412 C CA . THR A 1 181 ? -16.964 11.997 -0.320 1.00 89.38 181 THR A CA 1
ATOM 1413 C C . THR A 1 181 ? -15.681 11.698 0.445 1.00 89.38 181 THR A C 1
ATOM 1415 O O . THR A 1 181 ? -15.690 10.954 1.423 1.00 89.38 181 THR A O 1
ATOM 1418 N N . LYS A 1 182 ? -14.579 12.358 0.071 1.00 88.94 182 LYS A N 1
ATOM 1419 C CA . LYS A 1 182 ? -13.258 12.233 0.727 1.00 88.94 182 LYS A CA 1
ATOM 1420 C C . LYS A 1 182 ? -13.300 12.451 2.242 1.00 88.94 182 LYS A C 1
ATOM 1422 O O . LYS A 1 182 ? -12.614 11.764 2.994 1.00 88.94 182 LYS A O 1
ATOM 1427 N N . SER A 1 183 ? -14.139 13.383 2.700 1.00 84.69 183 SER A N 1
ATOM 1428 C CA . SER A 1 183 ? -14.316 13.652 4.131 1.00 84.69 183 SER A CA 1
ATOM 1429 C C . SER A 1 183 ? -14.907 12.460 4.894 1.00 84.69 183 SER A C 1
ATOM 1431 O O . SER A 1 183 ? -14.538 12.264 6.045 1.00 84.69 183 SER A O 1
ATOM 1433 N N . SER A 1 184 ? -15.769 11.652 4.263 1.00 85.25 184 SER A N 1
ATOM 1434 C CA . SER A 1 184 ? -16.362 10.461 4.889 1.00 85.25 184 SER A CA 1
ATOM 1435 C C . SER A 1 184 ? -15.314 9.364 5.092 1.00 85.25 184 SER A C 1
ATOM 1437 O O . SER A 1 184 ? -15.196 8.813 6.181 1.00 85.25 184 SER A O 1
ATOM 1439 N N . PHE A 1 185 ? -14.467 9.114 4.091 1.00 87.94 185 PHE A N 1
ATOM 1440 C CA . PHE A 1 185 ? -13.358 8.163 4.222 1.00 87.94 185 PHE A CA 1
ATOM 1441 C C . PHE A 1 185 ? -12.298 8.628 5.221 1.00 87.94 185 PHE A C 1
ATOM 1443 O O . PHE A 1 185 ? -11.772 7.828 5.990 1.00 87.94 185 PHE A O 1
ATOM 1450 N N . ASN A 1 186 ? -12.003 9.929 5.259 1.00 91.62 186 ASN A N 1
ATOM 1451 C CA . ASN A 1 186 ? -11.138 10.483 6.294 1.00 91.62 186 ASN A CA 1
ATOM 1452 C C . ASN A 1 186 ? -11.703 10.210 7.695 1.00 91.62 186 ASN A C 1
ATOM 1454 O O . ASN A 1 186 ? -10.972 9.758 8.570 1.00 91.62 186 ASN A O 1
ATOM 1458 N N . GLU A 1 187 ? -12.999 10.445 7.898 1.00 83.69 187 GLU A N 1
ATOM 1459 C CA . GLU A 1 187 ? -13.680 10.184 9.165 1.00 83.69 187 GLU A CA 1
ATOM 1460 C C . GLU A 1 187 ? -13.624 8.705 9.567 1.00 83.69 187 GLU A C 1
ATOM 1462 O O . GLU A 1 187 ? -13.283 8.412 10.711 1.00 83.69 187 GLU A O 1
ATOM 1467 N N . GLN A 1 188 ? -13.824 7.784 8.619 1.00 78.06 188 GLN A N 1
ATOM 1468 C CA . GLN A 1 188 ? -13.668 6.342 8.847 1.00 78.06 188 GLN A CA 1
ATOM 1469 C C . GLN A 1 188 ? -12.251 5.986 9.318 1.00 78.06 188 GLN A C 1
ATOM 1471 O O . GLN A 1 188 ? -12.079 5.296 10.322 1.00 78.06 188 GLN A O 1
ATOM 1476 N N . VAL A 1 189 ? -11.214 6.504 8.653 1.00 79.94 189 VAL A N 1
ATOM 1477 C CA . VAL A 1 189 ? -9.822 6.245 9.058 1.00 79.94 189 VAL A CA 1
ATOM 1478 C C . VAL A 1 189 ? -9.516 6.872 10.414 1.00 79.94 189 VAL A C 1
ATOM 1480 O O . VAL A 1 189 ? -8.831 6.264 11.232 1.00 79.94 189 VAL A O 1
ATOM 1483 N N . ARG A 1 190 ? -10.025 8.070 10.708 1.00 86.31 190 ARG A N 1
ATOM 1484 C CA . ARG A 1 190 ? -9.864 8.682 12.036 1.00 86.31 190 ARG A CA 1
ATOM 1485 C C . ARG A 1 190 ? -10.524 7.839 13.121 1.00 86.31 190 ARG A C 1
ATOM 1487 O O . ARG A 1 190 ? -9.916 7.658 14.169 1.00 86.31 190 ARG A O 1
ATOM 1494 N N . ALA A 1 191 ? -11.716 7.307 12.861 1.00 70.00 191 ALA A N 1
ATOM 1495 C CA . ALA A 1 191 ? -12.410 6.416 13.784 1.00 70.00 191 ALA A CA 1
ATOM 1496 C C . ALA A 1 191 ? -11.615 5.122 14.027 1.00 70.00 191 ALA A C 1
ATOM 1498 O O . ALA A 1 191 ? -11.495 4.688 15.167 1.00 70.00 191 ALA A O 1
ATOM 1499 N N . ALA A 1 192 ? -11.004 4.558 12.981 1.00 66.00 192 ALA A N 1
ATOM 1500 C CA . ALA A 1 192 ? -10.200 3.338 13.079 1.00 66.00 192 ALA A CA 1
ATOM 1501 C C . ALA A 1 192 ? -8.817 3.547 13.724 1.00 66.00 192 ALA A C 1
ATOM 1503 O O . ALA A 1 192 ? -8.245 2.618 14.288 1.00 66.00 192 ALA A O 1
ATOM 1504 N N . THR A 1 193 ? -8.244 4.750 13.623 1.00 71.56 193 THR A N 1
ATOM 1505 C CA . THR A 1 193 ? -6.838 4.993 13.997 1.00 71.56 193 THR A CA 1
ATOM 1506 C C . THR A 1 193 ? -6.655 5.918 15.195 1.00 71.56 193 THR A C 1
ATOM 1508 O O . THR A 1 193 ? -5.562 5.963 15.759 1.00 71.56 193 THR A O 1
ATOM 1511 N N . GLY A 1 194 ? -7.679 6.687 15.573 1.00 74.62 194 GLY A N 1
ATOM 1512 C CA . GLY A 1 194 ? -7.585 7.757 16.570 1.00 74.62 194 GLY A CA 1
ATOM 1513 C C . GLY A 1 194 ? -6.782 8.980 16.104 1.00 74.62 194 GLY A C 1
ATOM 1514 O O . GLY A 1 194 ? -6.540 9.897 16.888 1.00 74.62 194 GLY A O 1
ATOM 1515 N N . ARG A 1 195 ? -6.343 9.018 14.837 1.00 79.06 195 ARG A N 1
ATOM 1516 C CA . ARG A 1 195 ? -5.505 10.097 14.295 1.00 79.06 195 ARG A CA 1
ATOM 1517 C C . ARG A 1 195 ? -6.334 11.340 13.962 1.00 79.06 195 ARG A C 1
ATOM 1519 O O . ARG A 1 195 ? -7.548 11.290 13.764 1.00 79.06 195 ARG A O 1
ATOM 1526 N N . SER A 1 196 ? -5.672 12.495 13.892 1.00 81.06 196 SER A N 1
ATOM 1527 C CA . SER A 1 196 ? -6.328 13.750 13.508 1.00 81.06 196 SER A CA 1
ATOM 1528 C C . SER A 1 196 ? -6.654 13.776 12.012 1.00 81.06 196 SER A C 1
ATOM 1530 O O . SER A 1 196 ? -5.985 13.124 11.209 1.00 81.06 196 SER A O 1
ATOM 1532 N N . LYS A 1 197 ? -7.641 14.593 11.618 1.00 83.06 197 LYS A N 1
ATOM 1533 C CA . LYS A 1 197 ? -8.002 14.812 10.206 1.00 83.06 197 LYS A CA 1
ATOM 1534 C C . LYS A 1 197 ? -6.788 15.141 9.341 1.00 83.06 197 LYS A C 1
ATOM 1536 O O . LYS A 1 197 ? -6.571 14.466 8.340 1.00 83.06 197 LYS A O 1
ATOM 1541 N N . GLY A 1 198 ? -5.975 16.107 9.771 1.00 75.88 198 GLY A N 1
ATOM 1542 C CA . GLY A 1 198 ? -4.767 16.504 9.048 1.00 75.88 198 GLY A CA 1
ATOM 1543 C C . GLY A 1 198 ? -3.722 15.389 8.964 1.00 75.88 198 GLY A C 1
ATOM 1544 O O . GLY A 1 198 ? -3.084 15.235 7.931 1.00 75.88 198 GLY A O 1
ATOM 1545 N N . SER A 1 199 ? -3.579 14.559 10.004 1.00 77.44 199 SER A N 1
ATOM 1546 C CA . SER A 1 199 ? -2.645 13.425 9.985 1.00 77.44 199 SER A CA 1
ATOM 1547 C C . SER A 1 199 ? -3.073 12.346 8.984 1.00 77.44 199 SER A C 1
ATOM 1549 O O . SER A 1 199 ? -2.237 11.811 8.257 1.00 77.44 199 SER A O 1
ATOM 1551 N N . VAL A 1 200 ? -4.378 12.078 8.890 1.00 86.62 200 VAL A N 1
ATOM 1552 C CA . VAL A 1 200 ? -4.948 11.158 7.896 1.00 86.62 200 VAL A CA 1
ATOM 1553 C C . VAL A 1 200 ? -4.814 11.714 6.476 1.00 86.62 200 VAL A C 1
ATOM 1555 O O . VAL A 1 200 ? -4.352 11.001 5.591 1.00 86.62 200 VAL A O 1
ATOM 1558 N N . GLU A 1 201 ? -5.148 12.990 6.247 1.00 88.69 201 GLU A N 1
ATOM 1559 C CA . GLU A 1 201 ? -4.965 13.638 4.935 1.00 88.69 201 GLU A CA 1
ATOM 1560 C C . GLU A 1 201 ? -3.500 13.600 4.496 1.00 88.69 201 GLU A C 1
ATOM 1562 O O . GLU A 1 201 ? -3.203 13.293 3.343 1.00 88.69 201 GLU A O 1
ATOM 1567 N N . PHE A 1 202 ? -2.579 13.838 5.429 1.00 80.75 202 PHE A N 1
ATOM 1568 C CA . PHE A 1 202 ? -1.150 13.741 5.171 1.00 80.75 202 PHE A CA 1
ATOM 1569 C C . PHE A 1 202 ? -0.723 12.310 4.817 1.00 80.75 202 PHE A C 1
ATOM 1571 O O . PHE A 1 202 ? 0.065 12.114 3.897 1.00 80.75 202 PHE A O 1
ATOM 1578 N N . LYS A 1 203 ? -1.278 11.278 5.467 1.00 83.69 203 LYS A N 1
ATOM 1579 C CA . LYS A 1 203 ? -1.013 9.884 5.075 1.00 83.69 203 LYS A CA 1
ATOM 1580 C C . LYS A 1 203 ? -1.607 9.514 3.718 1.00 83.69 203 LYS A C 1
ATOM 1582 O O . LYS A 1 203 ? -0.950 8.790 2.977 1.00 83.69 203 LYS A O 1
ATOM 1587 N N . PHE A 1 204 ? -2.768 10.047 3.343 1.00 89.06 204 PHE A N 1
ATOM 1588 C CA . PHE A 1 204 ? -3.287 9.906 1.978 1.00 89.06 204 PHE A CA 1
ATOM 1589 C C . PHE A 1 204 ? -2.380 10.590 0.940 1.00 89.06 204 PHE A C 1
ATOM 1591 O O . PHE A 1 204 ? -2.163 10.048 -0.143 1.00 89.06 204 PHE A O 1
ATOM 1598 N N . GLN A 1 205 ? -1.783 11.738 1.269 1.00 82.81 205 GLN A N 1
ATOM 1599 C CA . GLN A 1 205 ? -0.776 12.389 0.418 1.00 82.81 205 GLN A CA 1
ATOM 1600 C C . GLN A 1 205 ? 0.530 11.582 0.337 1.00 82.81 205 GLN A C 1
ATOM 1602 O O . GLN A 1 205 ? 1.108 11.486 -0.745 1.00 82.81 205 GLN A O 1
ATOM 1607 N N . ASN A 1 206 ? 0.959 10.946 1.434 1.00 80.81 206 ASN A N 1
ATOM 1608 C CA . ASN A 1 206 ? 2.102 10.030 1.427 1.00 80.81 206 ASN A CA 1
ATOM 1609 C C . ASN A 1 206 ? 1.825 8.787 0.570 1.00 80.81 206 ASN A C 1
ATOM 1611 O O . ASN A 1 206 ? 2.698 8.372 -0.182 1.00 80.81 206 ASN A O 1
ATOM 1615 N N . LEU A 1 207 ? 0.619 8.209 0.645 1.00 77.75 207 LEU A N 1
ATOM 1616 C CA . LEU A 1 207 ? 0.201 7.118 -0.244 1.00 77.75 207 LEU A CA 1
ATOM 1617 C C . LEU A 1 207 ? 0.228 7.556 -1.702 1.00 77.75 207 LEU A C 1
ATOM 1619 O O . LEU A 1 207 ? 0.762 6.843 -2.538 1.00 77.75 207 LEU A O 1
ATOM 1623 N N . SER A 1 208 ? -0.268 8.758 -1.987 1.00 78.44 208 SER A N 1
ATOM 1624 C CA . SER A 1 208 ? -0.208 9.331 -3.331 1.00 78.44 208 SER A CA 1
ATOM 1625 C C . SER A 1 208 ? 1.242 9.502 -3.796 1.00 78.44 208 SER A C 1
ATOM 1627 O O . SER A 1 208 ? 1.527 9.237 -4.950 1.00 78.44 208 SER A O 1
ATOM 1629 N N . ALA A 1 209 ? 2.178 9.860 -2.908 1.00 65.00 209 ALA A N 1
ATOM 1630 C CA . ALA A 1 209 ? 3.607 9.918 -3.228 1.00 65.00 209 ALA A CA 1
ATOM 1631 C C . ALA A 1 209 ? 4.246 8.542 -3.470 1.00 65.00 209 ALA A C 1
ATOM 1633 O O . ALA A 1 209 ? 5.125 8.435 -4.318 1.00 65.00 209 ALA A O 1
ATOM 1634 N N . VAL A 1 210 ? 3.809 7.495 -2.764 1.00 65.50 210 VAL A N 1
ATOM 1635 C CA . VAL A 1 210 ? 4.258 6.114 -3.020 1.00 65.50 210 VAL A CA 1
ATOM 1636 C C . VAL A 1 210 ? 3.674 5.584 -4.330 1.00 65.50 210 VAL A C 1
ATOM 1638 O O . VAL A 1 210 ? 4.393 4.987 -5.119 1.00 65.50 210 VAL A O 1
ATOM 1641 N N . LEU A 1 211 ? 2.390 5.826 -4.593 1.00 65.25 211 LEU A N 1
ATOM 1642 C CA . LEU A 1 211 ? 1.753 5.455 -5.856 1.00 65.25 211 LEU A CA 1
ATOM 1643 C C . LEU A 1 211 ? 2.391 6.203 -7.025 1.00 65.25 211 LEU A C 1
ATOM 1645 O O . LEU A 1 211 ? 2.720 5.576 -8.020 1.00 65.25 211 LEU A O 1
ATOM 1649 N N . ASP A 1 212 ? 2.661 7.502 -6.881 1.00 61.81 212 ASP A N 1
ATOM 1650 C CA . ASP A 1 212 ? 3.348 8.312 -7.891 1.00 61.81 212 ASP A CA 1
ATOM 1651 C C . ASP A 1 212 ? 4.809 7.869 -8.090 1.00 61.81 212 ASP A C 1
ATOM 1653 O O . ASP A 1 212 ? 5.284 7.841 -9.221 1.00 61.81 212 ASP A O 1
ATOM 1657 N N . SER A 1 213 ? 5.507 7.411 -7.040 1.00 53.22 213 SER A N 1
ATOM 1658 C CA . SER A 1 213 ? 6.842 6.803 -7.174 1.00 53.22 213 SER A CA 1
ATOM 1659 C C . SER A 1 213 ? 6.827 5.366 -7.705 1.00 53.22 213 SER A C 1
ATOM 1661 O O . SER A 1 213 ? 7.870 4.830 -8.059 1.00 53.22 213 SER A O 1
ATOM 1663 N N . MET A 1 214 ? 5.659 4.739 -7.793 1.00 52.25 214 MET A N 1
ATOM 1664 C CA . MET A 1 214 ? 5.406 3.535 -8.590 1.00 52.25 214 MET A CA 1
ATOM 1665 C C . MET A 1 214 ? 4.728 3.887 -9.924 1.00 52.25 214 MET A C 1
ATOM 1667 O O . MET A 1 214 ? 4.363 2.983 -10.675 1.00 52.25 214 MET A O 1
ATOM 1671 N N . GLY A 1 215 ? 4.541 5.196 -10.175 1.00 50.59 215 GLY A N 1
ATOM 1672 C CA . GLY A 1 215 ? 3.683 5.873 -11.159 1.00 50.59 215 GLY A CA 1
ATOM 1673 C C . GLY A 1 215 ? 2.385 5.164 -11.522 1.00 50.59 215 GLY A C 1
ATOM 1674 O O . GLY A 1 215 ? 1.981 5.111 -12.681 1.00 50.59 215 GLY A O 1
ATOM 1675 N N . LEU A 1 216 ? 1.723 4.671 -10.487 1.00 60.09 216 LEU A N 1
ATOM 1676 C CA . LEU A 1 216 ? 0.315 4.330 -10.485 1.00 60.09 216 LEU A CA 1
ATOM 1677 C C . LEU A 1 216 ? -0.522 5.611 -10.355 1.00 60.09 216 LEU A C 1
ATOM 1679 O O . LEU A 1 216 ? -0.062 6.636 -9.837 1.00 60.09 216 LEU A O 1
ATOM 1683 N N . GLN A 1 217 ? -1.773 5.556 -10.819 1.00 60.72 217 GLN A N 1
ATOM 1684 C CA . GLN A 1 217 ? -2.714 6.656 -10.620 1.00 60.72 217 GLN A CA 1
ATOM 1685 C C . GLN A 1 217 ? -3.004 6.864 -9.126 1.00 60.72 217 GLN A C 1
ATOM 1687 O O . GLN A 1 217 ? -2.930 5.942 -8.316 1.00 60.72 217 GLN A O 1
ATOM 1692 N N . TRP A 1 218 ? -3.341 8.097 -8.760 1.00 80.75 218 TRP A N 1
ATOM 1693 C CA . TRP A 1 218 ? -3.670 8.498 -7.396 1.00 80.75 218 TRP A CA 1
ATOM 1694 C C . TRP A 1 218 ? -4.865 9.456 -7.408 1.00 80.75 218 TRP A C 1
ATOM 1696 O O . TRP A 1 218 ? -5.157 10.096 -8.419 1.00 80.75 218 TRP A O 1
ATOM 1706 N N . ILE A 1 219 ? -5.562 9.563 -6.277 1.00 79.88 219 ILE A N 1
ATOM 1707 C CA . ILE A 1 219 ? -6.821 10.312 -6.175 1.00 79.88 219 ILE A CA 1
ATOM 1708 C C . ILE A 1 219 ? -6.571 11.820 -6.276 1.00 79.88 219 ILE A C 1
ATOM 1710 O O . ILE A 1 219 ? -5.989 12.437 -5.372 1.00 79.88 219 ILE A O 1
ATOM 1714 N N . ALA A 1 220 ? -7.095 12.448 -7.330 1.00 72.00 220 ALA A N 1
ATOM 1715 C CA . ALA A 1 220 ? -6.975 13.887 -7.555 1.00 72.00 220 ALA A CA 1
ATOM 1716 C C . ALA A 1 220 ? -7.440 14.680 -6.318 1.00 72.00 220 ALA A C 1
ATOM 1718 O O . ALA A 1 220 ? -8.558 14.517 -5.848 1.00 72.00 220 ALA A O 1
ATOM 1719 N N . GLY A 1 221 ? -6.597 15.548 -5.751 1.00 78.31 221 GLY A N 1
ATOM 1720 C CA . GLY A 1 221 ? -6.880 16.292 -4.508 1.00 78.31 221 GLY A CA 1
ATOM 1721 C C . GLY A 1 221 ? -6.061 15.842 -3.293 1.00 78.31 221 GLY A C 1
ATOM 1722 O O . GLY A 1 221 ? -5.826 16.655 -2.401 1.00 78.31 221 GLY A O 1
ATOM 1723 N N . TYR A 1 222 ? -5.513 14.625 -3.301 1.00 87.69 222 TYR A N 1
ATOM 1724 C CA . TYR A 1 222 ? -4.435 14.225 -2.391 1.00 87.69 222 TYR A CA 1
ATOM 1725 C C . TYR A 1 222 ? -3.085 14.364 -3.096 1.00 87.69 222 TYR A C 1
ATOM 1727 O O . TYR A 1 222 ? -2.450 13.381 -3.448 1.00 87.69 222 TYR A O 1
ATOM 1735 N N . LYS A 1 223 ? -2.646 15.610 -3.338 1.00 81.31 223 LYS A N 1
ATOM 1736 C CA . LYS A 1 223 ? -1.375 15.866 -4.039 1.00 81.31 223 LYS A CA 1
ATOM 1737 C C . LYS A 1 223 ? -0.209 15.141 -3.340 1.00 81.31 223 LYS A C 1
ATOM 1739 O O . LYS A 1 223 ? -0.079 15.310 -2.125 1.00 81.31 223 LYS A O 1
ATOM 1744 N N . PRO A 1 224 ? 0.640 14.403 -4.080 1.00 76.69 224 PRO A N 1
ATOM 1745 C CA . PRO A 1 224 ? 1.814 13.733 -3.535 1.00 76.69 224 PRO A CA 1
ATOM 1746 C C . PRO A 1 224 ? 2.652 14.651 -2.638 1.00 76.69 224 PRO A C 1
ATOM 1748 O O . PRO A 1 224 ? 3.072 15.732 -3.054 1.00 76.69 224 PRO A O 1
ATOM 1751 N N . ARG A 1 225 ? 2.893 14.226 -1.394 1.00 67.06 225 ARG A N 1
ATOM 1752 C CA . ARG A 1 225 ? 3.858 14.855 -0.481 1.00 67.06 225 ARG A CA 1
ATOM 1753 C C . ARG A 1 225 ? 4.684 13.763 0.186 1.00 67.06 225 ARG A C 1
ATOM 1755 O O . ARG A 1 225 ? 4.126 12.805 0.705 1.00 67.06 225 ARG A O 1
ATOM 1762 N N . GLY A 1 226 ? 6.008 13.887 0.130 1.00 52.91 226 GLY A N 1
ATOM 1763 C CA . GLY A 1 226 ? 6.931 12.926 0.735 1.00 52.91 226 GLY A CA 1
ATOM 1764 C C . GLY A 1 226 ? 7.249 13.270 2.192 1.00 52.91 226 GLY A C 1
ATOM 1765 O O . GLY A 1 226 ? 7.526 14.423 2.513 1.00 52.91 226 GLY A O 1
ATOM 1766 N N . HIS A 1 227 ? 7.257 12.258 3.063 1.00 52.81 227 HIS A N 1
ATOM 1767 C CA . HIS A 1 227 ? 7.803 12.314 4.425 1.00 52.81 227 HIS A CA 1
ATOM 1768 C C . HIS A 1 227 ? 8.662 11.070 4.688 1.00 52.81 227 HIS A C 1
ATOM 1770 O O . HIS A 1 227 ? 8.379 10.016 4.129 1.00 52.81 227 HIS A O 1
ATOM 1776 N N . GLY A 1 228 ? 9.633 11.132 5.606 1.00 41.66 228 GLY A N 1
ATOM 1777 C CA . GLY A 1 228 ? 10.583 10.054 5.947 1.00 41.66 228 GLY A CA 1
ATOM 1778 C C . GLY A 1 228 ? 10.025 8.710 6.467 1.00 41.66 228 GLY A C 1
ATOM 1779 O O . GLY A 1 228 ? 10.809 7.865 6.872 1.00 41.66 228 GLY A O 1
ATOM 1780 N N . GLN A 1 229 ? 8.706 8.465 6.437 1.00 46.66 229 GLN A N 1
ATOM 1781 C CA . GLN A 1 229 ? 8.077 7.164 6.764 1.00 46.66 229 GLN A CA 1
ATOM 1782 C C . GLN A 1 229 ? 7.568 6.418 5.509 1.00 46.66 229 GLN A C 1
ATOM 1784 O O . GLN A 1 229 ? 6.562 5.711 5.563 1.00 46.66 229 GLN A O 1
ATOM 1789 N N . VAL A 1 230 ? 8.232 6.594 4.362 1.00 53.44 230 VAL A N 1
ATOM 1790 C CA . VAL A 1 230 ? 7.851 5.970 3.077 1.00 53.44 230 VAL A CA 1
ATOM 1791 C C . VAL A 1 230 ? 7.868 4.433 3.153 1.00 53.44 230 VAL A C 1
ATOM 1793 O O . VAL A 1 230 ? 7.010 3.793 2.557 1.00 53.44 230 VAL A O 1
ATOM 1796 N N . GLY A 1 231 ? 8.781 3.839 3.935 1.00 50.03 231 GLY A N 1
ATOM 1797 C CA . GLY A 1 231 ? 8.966 2.380 4.022 1.00 50.03 231 GLY A CA 1
ATOM 1798 C C . GLY A 1 231 ? 7.747 1.611 4.546 1.00 50.03 231 GLY A C 1
ATOM 1799 O O . GLY A 1 231 ? 7.222 0.757 3.846 1.00 50.03 231 GLY A O 1
ATOM 1800 N N . ALA A 1 232 ? 7.223 1.966 5.724 1.00 53.00 232 ALA A N 1
ATOM 1801 C CA . ALA A 1 232 ? 6.091 1.247 6.327 1.00 53.00 232 ALA A CA 1
ATOM 1802 C C . ALA A 1 232 ? 4.789 1.361 5.510 1.00 53.00 232 ALA A C 1
ATOM 1804 O O . ALA A 1 232 ? 3.961 0.453 5.509 1.00 53.00 232 ALA A O 1
ATOM 1805 N N . ILE A 1 233 ? 4.604 2.484 4.807 1.00 58.25 233 ILE A N 1
ATOM 1806 C CA . ILE A 1 233 ? 3.466 2.681 3.900 1.00 58.25 233 ILE A CA 1
ATOM 1807 C C . ILE A 1 233 ? 3.627 1.802 2.660 1.00 58.25 233 ILE A C 1
ATOM 1809 O O . ILE A 1 233 ? 2.651 1.209 2.214 1.00 58.25 233 ILE A O 1
ATOM 1813 N N . LYS A 1 234 ? 4.851 1.695 2.132 1.00 56.44 234 LYS A N 1
ATOM 1814 C CA . LYS A 1 234 ? 5.174 0.841 0.990 1.00 56.44 234 LYS A CA 1
ATOM 1815 C C . LYS A 1 234 ? 4.903 -0.637 1.298 1.00 56.44 234 LYS A C 1
ATOM 1817 O O . LYS A 1 234 ? 4.200 -1.279 0.526 1.00 56.44 234 LYS A O 1
ATOM 1822 N N . ASP A 1 235 ? 5.348 -1.132 2.453 1.00 55.72 235 ASP A N 1
ATOM 1823 C CA . ASP A 1 235 ? 5.146 -2.530 2.865 1.00 55.72 235 ASP A CA 1
ATOM 1824 C C . ASP A 1 235 ? 3.652 -2.883 2.996 1.00 55.72 235 ASP A C 1
ATOM 1826 O O . ASP A 1 235 ? 3.188 -3.912 2.501 1.00 55.72 235 ASP A O 1
ATOM 1830 N N . ALA A 1 236 ? 2.867 -1.997 3.618 1.00 58.22 236 ALA A N 1
ATOM 1831 C CA . ALA A 1 236 ? 1.423 -2.181 3.759 1.00 58.22 236 ALA A CA 1
ATOM 1832 C C . ALA A 1 236 ? 0.683 -2.089 2.414 1.00 58.22 236 ALA A C 1
ATOM 1834 O O . ALA A 1 236 ? -0.247 -2.857 2.165 1.00 58.22 236 ALA A O 1
ATOM 1835 N N . LEU A 1 237 ? 1.106 -1.178 1.529 1.00 61.72 237 LEU A N 1
ATOM 1836 C CA . LEU A 1 237 ? 0.567 -1.050 0.174 1.00 61.72 237 LEU A CA 1
ATOM 1837 C C . LEU A 1 237 ? 0.802 -2.334 -0.631 1.00 61.72 237 LEU A C 1
ATOM 1839 O O . LEU A 1 237 ? -0.104 -2.832 -1.294 1.00 61.72 237 LEU A O 1
ATOM 1843 N N . GLU A 1 238 ? 2.003 -2.902 -0.547 1.00 55.59 238 GLU A N 1
ATOM 1844 C CA . GLU A 1 238 ? 2.361 -4.127 -1.256 1.00 55.59 238 GLU A CA 1
ATOM 1845 C C . GLU A 1 238 ? 1.638 -5.361 -0.703 1.00 55.59 238 GLU A C 1
ATOM 1847 O O . GLU A 1 238 ? 1.192 -6.195 -1.493 1.00 55.59 238 GLU A O 1
ATOM 1852 N N . GLY A 1 239 ? 1.446 -5.453 0.619 1.00 56.44 239 GLY A N 1
ATOM 1853 C CA . GLY A 1 239 ? 0.622 -6.491 1.247 1.00 56.44 239 GLY A CA 1
ATOM 1854 C C . GLY A 1 239 ? -0.857 -6.402 0.852 1.00 56.44 239 GLY A C 1
ATOM 1855 O O . GLY A 1 239 ? -1.490 -7.419 0.546 1.00 56.44 239 GLY A O 1
ATOM 1856 N N . TYR A 1 240 ? -1.403 -5.186 0.777 1.00 59.53 240 TYR A N 1
ATOM 1857 C CA . TYR A 1 240 ? -2.775 -4.959 0.321 1.00 59.53 240 TYR A CA 1
ATOM 1858 C C . TYR A 1 240 ? -2.953 -5.327 -1.159 1.00 59.53 240 TYR A C 1
ATOM 1860 O O . TYR A 1 240 ? -3.888 -6.041 -1.514 1.00 59.53 240 TYR A O 1
ATOM 1868 N N . LEU A 1 241 ? -2.022 -4.913 -2.025 1.00 53.00 241 LEU A N 1
ATOM 1869 C CA . LEU A 1 241 ? -2.046 -5.253 -3.451 1.00 53.00 241 LEU A CA 1
ATOM 1870 C C . LEU A 1 241 ? -1.839 -6.759 -3.695 1.00 53.00 241 LEU A C 1
ATOM 1872 O O . LEU A 1 241 ? -2.455 -7.321 -4.597 1.00 53.00 241 LEU A O 1
ATOM 1876 N N . GLY A 1 242 ? -1.021 -7.430 -2.879 1.00 50.41 242 GLY A N 1
ATOM 1877 C CA . GLY A 1 242 ? -0.810 -8.879 -2.960 1.00 50.41 242 GLY A CA 1
ATOM 1878 C C . GLY A 1 242 ? -2.021 -9.714 -2.526 1.00 50.41 242 GLY A C 1
ATOM 1879 O O . GLY A 1 242 ? -2.239 -10.790 -3.076 1.00 50.41 242 GLY A O 1
ATOM 1880 N N . SER A 1 243 ? -2.829 -9.218 -1.583 1.00 47.34 243 SER A N 1
ATOM 1881 C CA . SER A 1 243 ? -4.057 -9.882 -1.108 1.00 47.34 243 SER A CA 1
ATOM 1882 C C . SER A 1 243 ? -5.300 -9.569 -1.954 1.00 47.34 243 SER A C 1
ATOM 1884 O O . SER A 1 243 ? -6.306 -10.265 -1.845 1.00 47.34 243 SER A O 1
ATOM 1886 N N . HIS A 1 244 ? -5.230 -8.561 -2.830 1.00 49.59 244 HIS A N 1
ATOM 1887 C CA . HIS A 1 244 ? -6.342 -8.094 -3.662 1.00 49.59 244 HIS A CA 1
ATOM 1888 C C . HIS A 1 244 ? -5.965 -8.081 -5.156 1.00 49.59 244 HIS A C 1
ATOM 1890 O O . HIS A 1 244 ? -6.105 -7.057 -5.825 1.00 49.59 244 HIS A O 1
ATOM 1896 N N . GLN A 1 245 ? -5.495 -9.215 -5.695 1.00 42.59 245 GLN A N 1
ATOM 1897 C CA . GLN A 1 245 ? -4.962 -9.306 -7.068 1.00 42.59 245 GLN A CA 1
ATOM 1898 C C . GLN A 1 245 ? -5.913 -8.758 -8.149 1.00 42.59 245 GLN A C 1
ATOM 1900 O O . GLN A 1 245 ? -5.512 -7.888 -8.911 1.00 42.59 245 GLN A O 1
ATOM 1905 N N . GLY A 1 246 ? -7.201 -9.129 -8.138 1.00 41.44 246 GLY A N 1
ATOM 1906 C CA . GLY A 1 246 ? -8.176 -8.645 -9.135 1.00 41.44 246 GLY A CA 1
ATOM 1907 C C . GLY A 1 246 ? -8.540 -7.154 -9.038 1.00 41.44 246 GLY A C 1
ATOM 1908 O O . GLY A 1 246 ? -9.357 -6.657 -9.813 1.00 41.44 246 GLY A O 1
ATOM 1909 N N . PHE A 1 247 ? -7.991 -6.438 -8.055 1.00 45.91 247 PHE A N 1
ATOM 1910 C CA . PHE A 1 247 ? -8.135 -4.995 -7.908 1.00 45.91 247 PHE A CA 1
ATOM 1911 C C . PHE A 1 247 ? -6.913 -4.231 -8.430 1.00 45.91 247 PHE A C 1
ATOM 1913 O O . PHE A 1 247 ? -7.100 -3.142 -8.965 1.00 45.91 247 PHE A O 1
ATOM 1920 N N . ALA A 1 248 ? -5.707 -4.807 -8.353 1.00 40.16 248 ALA A N 1
ATOM 1921 C CA . ALA A 1 248 ? -4.524 -4.264 -9.022 1.00 40.16 248 ALA A CA 1
ATOM 1922 C C . ALA A 1 248 ? -4.745 -4.186 -10.546 1.00 40.16 248 ALA A C 1
ATOM 1924 O O . ALA A 1 248 ? -4.507 -3.140 -11.139 1.00 40.16 248 ALA A O 1
ATOM 1925 N N . ASP A 1 249 ? -5.359 -5.220 -11.130 1.00 38.78 249 ASP A N 1
ATOM 1926 C CA . ASP A 1 249 ? -5.708 -5.285 -12.559 1.00 38.78 249 ASP A CA 1
ATOM 1927 C C . ASP A 1 249 ? -6.719 -4.208 -13.011 1.00 38.78 249 ASP A C 1
ATOM 1929 O O . ASP A 1 249 ? -6.828 -3.913 -14.196 1.00 38.78 249 ASP A O 1
ATOM 1933 N N . LYS A 1 250 ? -7.489 -3.630 -12.076 1.00 41.84 250 LYS A N 1
ATOM 1934 C CA . LYS A 1 250 ? -8.470 -2.550 -12.330 1.00 41.84 250 LYS A CA 1
ATOM 1935 C C . LYS A 1 250 ? -7.944 -1.153 -11.981 1.00 41.84 250 LYS A C 1
ATOM 1937 O O . LYS A 1 250 ? -8.623 -0.162 -12.239 1.00 41.84 250 LYS A O 1
ATOM 1942 N N . LEU A 1 251 ? -6.803 -1.104 -11.299 1.00 40.84 251 LEU A N 1
ATOM 1943 C CA . LEU A 1 251 ? -6.068 0.093 -10.887 1.00 40.84 251 LEU A CA 1
ATOM 1944 C C . LEU A 1 251 ? -5.003 0.477 -11.898 1.00 40.84 251 LEU A C 1
ATOM 1946 O O . LEU A 1 251 ? -4.633 1.649 -11.991 1.00 40.84 251 LEU A O 1
ATOM 1950 N N . GLU A 1 252 ? -4.506 -0.512 -12.636 1.00 39.53 252 GLU A N 1
ATOM 1951 C CA . GLU A 1 252 ? -3.879 -0.228 -13.903 1.00 39.53 252 GLU A CA 1
ATOM 1952 C C . GLU A 1 252 ? -4.946 0.451 -14.771 1.00 39.53 252 GLU A C 1
ATOM 1954 O O . GLU A 1 252 ? -6.045 -0.096 -14.933 1.00 39.53 252 GLU A O 1
ATOM 1959 N N . PRO A 1 253 ? -4.677 1.641 -15.343 1.00 36.44 253 PRO A N 1
ATOM 1960 C CA . PRO A 1 253 ? -5.417 1.997 -16.540 1.00 36.44 253 PRO A CA 1
ATOM 1961 C C . PRO A 1 253 ? -5.283 0.793 -17.479 1.00 36.44 253 PRO A C 1
ATOM 1963 O O . PRO A 1 253 ? -4.270 0.097 -17.423 1.00 36.44 253 PRO A O 1
ATOM 1966 N N . SER A 1 254 ? -6.264 0.531 -18.344 1.00 36.44 254 SER A N 1
ATOM 1967 C CA . SER A 1 254 ? -5.957 -0.189 -19.581 1.00 36.44 254 SER A CA 1
ATOM 1968 C C . SER A 1 254 ? -4.713 0.497 -20.126 1.00 36.44 254 SER A C 1
ATOM 1970 O O . SER A 1 254 ? -4.837 1.650 -20.548 1.00 36.44 254 SER A O 1
ATOM 1972 N N . LEU A 1 255 ? -3.527 -0.092 -19.920 1.00 38.56 255 LEU A N 1
ATOM 1973 C CA . LEU A 1 255 ? -2.286 0.612 -20.180 1.00 38.56 255 LEU A CA 1
ATOM 1974 C C . LEU A 1 255 ? -2.409 0.943 -21.660 1.00 38.56 255 LEU A C 1
ATOM 1976 O O . LEU A 1 255 ? -2.590 0.014 -22.459 1.00 38.56 255 LEU A O 1
ATOM 1980 N N . PRO A 1 256 ? -2.514 2.236 -22.020 1.00 42.69 256 PRO A N 1
ATOM 1981 C CA . PRO A 1 256 ? -2.649 2.582 -23.416 1.00 42.69 256 PRO A CA 1
ATOM 1982 C C . PRO A 1 256 ? -1.458 1.957 -24.140 1.00 42.69 256 PRO A C 1
ATOM 1984 O O . PRO A 1 256 ? -0.441 1.640 -23.512 1.00 42.69 256 PRO A O 1
ATOM 1987 N N . GLU A 1 257 ? -1.586 1.752 -25.452 1.00 46.97 257 GLU A N 1
ATOM 1988 C CA . GLU A 1 257 ? -0.429 1.399 -26.274 1.00 46.97 257 GLU A CA 1
ATOM 1989 C C . GLU A 1 257 ? 0.803 2.199 -25.818 1.00 46.97 257 GLU A C 1
ATOM 1991 O O . GLU A 1 257 ? 0.643 3.370 -25.441 1.00 46.97 257 GLU A O 1
ATOM 1996 N N . PRO A 1 258 ? 1.997 1.567 -25.785 1.00 53.25 258 PRO A N 1
ATOM 1997 C CA . PRO A 1 258 ? 3.200 2.161 -25.214 1.00 53.25 258 PRO A CA 1
ATOM 1998 C C . PRO A 1 258 ? 3.311 3.623 -25.650 1.00 53.25 258 PRO A C 1
ATOM 2000 O O . PRO A 1 258 ? 3.078 3.903 -26.833 1.00 53.25 258 PRO A O 1
ATOM 2003 N N . PRO A 1 259 ? 3.618 4.552 -24.720 1.00 59.78 259 PRO A N 1
ATOM 2004 C CA . PRO A 1 259 ? 3.582 5.979 -25.006 1.00 59.78 259 PRO A CA 1
ATOM 2005 C C . PRO A 1 259 ? 4.334 6.246 -26.312 1.00 59.78 259 PRO A C 1
ATOM 2007 O O . PRO A 1 259 ? 5.426 5.694 -26.505 1.00 59.78 259 PRO A O 1
ATOM 2010 N N . PRO A 1 260 ? 3.755 7.032 -27.240 1.00 60.34 260 PRO A N 1
ATOM 2011 C CA . PRO A 1 260 ? 4.353 7.228 -28.545 1.00 60.34 260 PRO A CA 1
ATOM 2012 C C . PRO A 1 260 ? 5.768 7.753 -28.343 1.00 60.34 260 PRO A C 1
ATOM 2014 O O . PRO A 1 260 ? 5.973 8.784 -27.701 1.00 60.34 260 PRO A O 1
ATOM 2017 N N . VAL A 1 261 ? 6.752 7.021 -28.872 1.00 59.94 261 VAL A N 1
ATOM 2018 C CA . VAL A 1 261 ? 8.150 7.438 -28.763 1.00 59.94 261 VAL A CA 1
ATOM 2019 C C . VAL A 1 261 ? 8.248 8.860 -29.343 1.00 59.94 261 VAL A C 1
ATOM 2021 O O . VAL A 1 261 ? 7.695 9.108 -30.426 1.00 59.94 261 VAL A O 1
ATOM 2024 N N . PRO A 1 262 ? 8.903 9.815 -28.663 1.00 60.09 262 PRO A N 1
ATOM 2025 C CA . PRO A 1 262 ? 9.102 11.152 -29.204 1.00 60.09 262 PRO A CA 1
ATOM 2026 C C . PRO A 1 262 ? 9.818 11.106 -30.566 1.00 60.09 262 PRO A C 1
ATOM 2028 O O . PRO A 1 262 ? 10.571 10.167 -30.846 1.00 60.09 262 PRO A O 1
ATOM 2031 N N . PRO A 1 263 ? 9.611 12.100 -31.447 1.00 53.75 263 PRO A N 1
ATOM 2032 C CA . PRO A 1 263 ? 10.269 12.146 -32.755 1.00 53.75 263 PRO A CA 1
ATOM 2033 C C . PRO A 1 263 ? 11.799 12.279 -32.660 1.00 53.75 263 PRO A C 1
ATOM 2035 O O . PRO A 1 263 ? 12.495 11.879 -33.587 1.00 53.75 263 PRO A O 1
ATOM 2038 N N . SER A 1 264 ? 12.328 12.783 -31.539 1.00 59.78 264 SER A N 1
ATOM 2039 C CA . SER A 1 264 ? 13.765 12.807 -31.248 1.00 59.78 264 SER A CA 1
ATOM 2040 C C . SER A 1 264 ? 14.103 11.820 -30.133 1.00 59.78 264 SER A C 1
ATOM 2042 O O . SER A 1 264 ? 13.630 11.965 -29.005 1.00 59.78 264 SER A O 1
ATOM 2044 N N . VAL A 1 265 ? 14.954 10.836 -30.439 1.00 63.25 265 VAL A N 1
ATOM 2045 C CA . VAL A 1 265 ? 15.480 9.872 -29.457 1.00 63.25 265 VAL A CA 1
ATOM 2046 C C . VAL A 1 265 ? 16.360 10.544 -28.399 1.00 63.25 265 VAL A C 1
ATOM 2048 O O . VAL A 1 265 ? 16.362 10.115 -27.250 1.00 63.25 265 VAL A O 1
ATOM 2051 N N . SER A 1 266 ? 17.037 11.647 -28.738 1.00 63.62 266 SER A N 1
ATOM 2052 C CA . SER A 1 266 ? 17.924 12.373 -27.818 1.00 63.62 266 SER A CA 1
ATOM 2053 C C . SER A 1 266 ? 17.192 12.990 -26.624 1.00 63.62 266 SER A C 1
ATOM 2055 O O . SER A 1 266 ? 17.813 13.222 -25.598 1.00 63.62 266 SER A O 1
ATOM 2057 N N . GLY A 1 267 ? 15.884 13.248 -26.738 1.00 68.00 267 GLY A N 1
ATOM 2058 C CA . GLY A 1 267 ? 15.076 13.774 -25.631 1.00 68.00 267 GLY A CA 1
ATOM 2059 C C . GLY A 1 267 ? 14.654 12.720 -24.602 1.00 68.00 267 GLY A C 1
ATOM 2060 O O . GLY A 1 267 ? 14.185 13.084 -23.528 1.00 68.00 267 GLY A O 1
ATOM 2061 N N . VAL A 1 268 ? 14.804 11.431 -24.928 1.00 81.56 268 VAL A N 1
ATOM 2062 C CA . VAL A 1 268 ? 14.429 10.309 -24.052 1.00 81.56 268 VAL A CA 1
ATOM 2063 C C . VAL A 1 268 ? 15.601 9.880 -23.171 1.00 81.56 268 VAL A C 1
ATOM 2065 O O . VAL A 1 268 ? 15.385 9.476 -22.031 1.00 81.56 268 VAL A O 1
ATOM 2068 N N . PHE A 1 269 ? 16.833 9.970 -23.679 1.00 88.19 269 PHE A N 1
ATOM 2069 C CA . PHE A 1 269 ? 18.022 9.568 -22.934 1.00 88.19 269 PHE A CA 1
ATOM 2070 C C . PHE A 1 269 ? 18.482 10.652 -21.951 1.00 88.19 269 PHE A C 1
ATOM 2072 O O . PHE A 1 269 ? 18.540 11.834 -22.286 1.00 88.19 269 PHE A O 1
ATOM 2079 N N . THR A 1 270 ? 18.839 10.238 -20.739 1.00 88.88 270 THR A N 1
ATOM 2080 C CA . THR A 1 270 ? 19.387 11.088 -19.679 1.00 88.88 270 THR A CA 1
ATOM 2081 C C . THR A 1 270 ? 20.670 10.495 -19.113 1.00 88.88 270 THR A C 1
ATOM 2083 O O . THR A 1 270 ? 20.888 9.284 -19.181 1.00 88.88 270 THR A O 1
ATOM 2086 N N . GLU A 1 271 ? 21.487 11.338 -18.486 1.00 87.19 271 GLU A N 1
ATOM 2087 C CA . GLU A 1 271 ? 22.633 10.871 -17.704 1.00 87.19 271 GLU A CA 1
ATOM 2088 C C . GLU A 1 271 ? 22.172 10.020 -16.506 1.00 87.19 271 GLU A C 1
ATOM 2090 O O . GLU A 1 271 ? 21.116 10.301 -15.920 1.00 87.19 271 GLU A O 1
ATOM 2095 N N . PRO A 1 272 ? 22.928 8.970 -16.134 1.00 85.31 272 PRO A N 1
ATOM 2096 C CA . PRO A 1 272 ? 22.633 8.187 -14.945 1.00 85.31 272 PRO A CA 1
ATOM 2097 C C . PRO A 1 272 ? 22.820 9.042 -13.677 1.00 85.31 272 PRO A C 1
ATOM 2099 O O . PRO A 1 272 ? 23.740 9.861 -13.614 1.00 85.31 272 PRO A O 1
ATOM 2102 N N . PRO A 1 273 ? 21.977 8.862 -12.644 1.00 82.62 273 PRO A N 1
ATOM 2103 C CA . PRO A 1 273 ? 22.136 9.580 -11.383 1.00 82.62 273 PRO A CA 1
ATOM 2104 C C . PRO A 1 273 ? 23.453 9.196 -10.690 1.00 82.62 273 PRO A C 1
ATOM 2106 O O . PRO A 1 273 ? 23.893 8.046 -10.762 1.00 82.62 273 PRO A O 1
ATOM 2109 N N . GLU A 1 274 ? 24.074 10.141 -9.976 1.00 76.62 274 GLU A N 1
ATOM 2110 C CA . GLU A 1 274 ? 25.281 9.855 -9.196 1.00 76.62 274 GLU A CA 1
ATOM 2111 C C . GLU A 1 274 ? 24.995 8.824 -8.095 1.00 76.62 274 GLU A C 1
ATOM 2113 O O . GLU A 1 274 ? 24.050 8.950 -7.308 1.00 76.62 274 GLU A O 1
ATOM 2118 N N . LEU A 1 275 ? 25.860 7.812 -7.998 1.00 65.06 275 LEU A N 1
ATOM 2119 C CA . LEU A 1 275 ? 25.809 6.831 -6.921 1.00 65.06 275 LEU A CA 1
ATOM 2120 C C . LEU A 1 275 ? 26.156 7.506 -5.589 1.00 65.06 275 LEU A C 1
ATOM 2122 O O . LEU A 1 275 ? 27.322 7.689 -5.238 1.00 65.06 275 LEU A O 1
ATOM 2126 N N . SER A 1 276 ? 25.134 7.845 -4.807 1.00 52.66 276 SER A N 1
ATOM 2127 C CA . SER A 1 276 ? 25.314 8.317 -3.436 1.00 52.66 276 SER A CA 1
ATOM 2128 C C . SER A 1 276 ? 25.691 7.142 -2.526 1.00 52.66 276 SER A C 1
ATOM 2130 O O . SER A 1 276 ? 24.846 6.421 -2.003 1.00 52.66 276 SER A O 1
ATOM 2132 N N . ILE A 1 277 ? 26.994 6.931 -2.326 1.00 45.34 277 ILE A N 1
ATOM 2133 C CA . ILE A 1 277 ? 27.506 6.028 -1.287 1.00 45.34 277 ILE A CA 1
ATOM 2134 C C . ILE A 1 277 ? 27.278 6.725 0.064 1.00 45.34 277 ILE A C 1
ATOM 2136 O O . ILE A 1 277 ? 27.862 7.792 0.286 1.00 45.34 277 ILE A O 1
ATOM 2140 N N . PRO A 1 278 ? 26.466 6.180 0.992 1.00 38.47 278 PRO A N 1
ATOM 2141 C CA . PRO A 1 278 ? 26.328 6.776 2.314 1.00 38.47 278 PRO A CA 1
ATOM 2142 C C . PRO A 1 278 ? 27.699 6.814 3.001 1.00 38.47 278 PRO A C 1
ATOM 2144 O O . PRO A 1 278 ? 28.315 5.773 3.238 1.00 38.47 278 PRO A O 1
ATOM 2147 N N . LYS A 1 279 ? 28.199 8.016 3.306 1.00 29.61 279 LYS A N 1
ATOM 2148 C CA . LYS A 1 279 ? 29.417 8.199 4.103 1.00 29.61 279 LYS A CA 1
ATOM 2149 C C . LYS A 1 279 ? 29.114 7.798 5.556 1.00 29.61 279 LYS A C 1
ATOM 2151 O O . LYS A 1 279 ? 28.373 8.491 6.241 1.00 29.61 279 LYS A O 1
ATOM 2156 N N . SER A 1 280 ? 29.743 6.708 5.997 1.00 31.89 280 SER A N 1
ATOM 2157 C CA . SER A 1 280 ? 29.815 6.170 7.369 1.00 31.89 280 SER A CA 1
ATOM 2158 C C . SER A 1 280 ? 28.587 5.425 7.940 1.00 31.89 280 SER A C 1
ATOM 2160 O O . SER A 1 280 ? 27.450 5.877 7.807 1.00 31.89 280 SER A O 1
ATOM 2162 N N . PRO A 1 281 ? 28.810 4.297 8.655 1.00 39.72 281 PRO A N 1
ATOM 2163 C CA . PRO A 1 281 ? 27.765 3.531 9.324 1.00 39.72 281 PRO A CA 1
ATOM 2164 C C . PRO A 1 281 ? 27.481 4.138 10.704 1.00 39.72 281 PRO A C 1
ATOM 2166 O O . PRO A 1 281 ? 28.140 3.819 11.688 1.00 39.72 281 PRO A O 1
ATOM 2169 N N . SER A 1 282 ? 26.496 5.026 10.796 1.00 32.91 282 SER A N 1
ATOM 2170 C CA . SER A 1 282 ? 25.942 5.451 12.086 1.00 32.91 282 SER A CA 1
ATOM 2171 C C . SER A 1 282 ? 24.430 5.570 11.996 1.00 32.91 282 SER A C 1
ATOM 2173 O O . SER A 1 282 ? 23.875 6.657 11.892 1.00 32.91 282 SER A O 1
ATOM 2175 N N . ALA A 1 283 ? 23.780 4.417 12.016 1.00 31.52 283 ALA A N 1
ATOM 2176 C CA . ALA A 1 283 ? 22.467 4.156 12.592 1.00 31.52 283 ALA A CA 1
ATOM 2177 C C . ALA A 1 283 ? 22.236 2.649 12.435 1.00 31.52 283 ALA A C 1
ATOM 2179 O O . ALA A 1 283 ? 22.738 2.050 11.484 1.00 31.52 283 ALA A O 1
ATOM 2180 N N . ALA A 1 284 ? 21.546 2.040 13.396 1.00 27.53 284 ALA A N 1
ATOM 2181 C CA . ALA A 1 284 ? 21.209 0.618 13.451 1.00 27.53 284 ALA A CA 1
ATOM 2182 C C . ALA A 1 284 ? 20.885 0.009 12.068 1.00 27.53 284 ALA A C 1
ATOM 2184 O O . ALA A 1 284 ? 20.324 0.712 11.225 1.00 27.53 284 ALA A O 1
ATOM 2185 N N . PRO A 1 285 ? 21.202 -1.283 11.830 1.00 27.78 285 PRO A N 1
ATOM 2186 C CA . PRO A 1 285 ? 20.992 -1.908 10.532 1.00 27.78 285 PRO A CA 1
ATOM 2187 C C . PRO A 1 285 ? 19.550 -1.665 10.106 1.00 27.78 285 PRO A C 1
ATOM 2189 O O . PRO A 1 285 ? 18.618 -2.131 10.767 1.00 27.78 285 PRO A O 1
ATOM 2192 N N . VAL A 1 286 ? 19.368 -0.911 9.017 1.00 31.31 286 VAL A N 1
ATOM 2193 C CA . VAL A 1 286 ? 18.099 -0.888 8.301 1.00 31.31 286 VAL A CA 1
ATOM 2194 C C . VAL A 1 286 ? 17.862 -2.339 7.941 1.00 31.31 286 VAL A C 1
ATOM 2196 O O . VAL A 1 286 ? 18.550 -2.918 7.102 1.00 31.31 286 VAL A O 1
ATOM 2199 N N . ARG A 1 287 ? 16.963 -2.968 8.692 1.00 27.06 287 ARG A N 1
ATOM 2200 C CA . ARG A 1 287 ? 16.547 -4.339 8.473 1.00 27.06 287 ARG A CA 1
ATOM 2201 C C . ARG A 1 287 ? 15.853 -4.291 7.119 1.00 27.06 287 ARG A C 1
ATOM 2203 O O . ARG A 1 287 ? 14.698 -3.887 7.049 1.00 27.06 287 ARG A O 1
ATOM 2210 N N . VAL A 1 288 ? 16.584 -4.607 6.050 1.00 31.39 288 VAL A N 1
ATOM 2211 C CA . VAL A 1 288 ? 16.030 -4.830 4.714 1.00 31.39 288 VAL A CA 1
ATOM 2212 C C . VAL A 1 288 ? 15.123 -6.043 4.877 1.00 31.39 288 VAL A C 1
ATOM 2214 O O . VAL A 1 288 ? 15.565 -7.192 4.843 1.00 31.39 288 VAL A O 1
ATOM 2217 N N . GLN A 1 289 ? 13.872 -5.788 5.262 1.00 30.88 289 GLN A N 1
ATOM 2218 C CA . GLN A 1 289 ? 12.923 -6.837 5.569 1.00 30.88 289 GLN A CA 1
ATOM 2219 C C . GLN A 1 289 ? 12.586 -7.543 4.261 1.00 30.88 289 GLN A C 1
ATOM 2221 O O . GLN A 1 289 ? 12.088 -6.935 3.325 1.00 30.88 289 GLN A O 1
ATOM 2226 N N . LYS A 1 290 ? 12.967 -8.824 4.217 1.00 29.91 290 LYS A N 1
ATOM 2227 C CA . LYS A 1 290 ? 12.510 -9.903 3.332 1.00 29.91 290 LYS A CA 1
ATOM 2228 C C . LYS A 1 290 ? 11.386 -9.487 2.364 1.00 29.91 290 LYS A C 1
ATOM 2230 O O . LYS A 1 290 ? 10.205 -9.652 2.647 1.00 29.91 290 LYS A O 1
ATOM 2235 N N . TRP A 1 291 ? 11.790 -8.996 1.198 1.00 33.06 291 TRP A N 1
ATOM 2236 C CA . TRP A 1 291 ? 10.906 -8.708 0.074 1.00 33.06 291 TRP A CA 1
ATOM 2237 C C . TRP A 1 291 ? 10.352 -10.013 -0.509 1.00 33.06 291 TRP A C 1
ATOM 2239 O O . TRP A 1 291 ? 11.116 -10.927 -0.829 1.00 33.06 291 TRP A O 1
ATOM 2249 N N . ASN A 1 292 ? 9.028 -10.115 -0.658 1.00 37.34 292 ASN A N 1
ATOM 2250 C CA . ASN A 1 292 ? 8.388 -11.299 -1.230 1.00 37.34 292 ASN A CA 1
ATOM 2251 C C . ASN A 1 292 ? 8.325 -11.197 -2.766 1.00 37.34 292 ASN A C 1
ATOM 2253 O O . ASN A 1 292 ? 7.362 -10.692 -3.343 1.00 37.34 292 ASN A O 1
ATOM 2257 N N . ARG A 1 293 ? 9.383 -11.695 -3.415 1.00 38.06 293 ARG A N 1
ATOM 2258 C CA . ARG A 1 293 ? 9.614 -11.735 -4.874 1.00 38.06 293 ARG A CA 1
ATOM 2259 C C . ARG A 1 293 ? 8.401 -12.231 -5.684 1.00 38.06 293 ARG A C 1
ATOM 2261 O O . ARG A 1 293 ? 8.088 -11.669 -6.726 1.00 38.06 293 ARG A O 1
ATOM 2268 N N . ALA A 1 294 ? 7.649 -13.197 -5.150 1.00 31.53 294 ALA A N 1
ATOM 2269 C CA . ALA A 1 294 ? 6.511 -13.815 -5.836 1.00 31.53 294 ALA A CA 1
ATOM 2270 C C . ALA A 1 294 ? 5.306 -12.874 -6.048 1.00 31.53 294 ALA A C 1
ATOM 2272 O O . ALA A 1 294 ? 4.560 -13.044 -7.008 1.00 31.53 294 ALA A O 1
ATOM 2273 N N . ALA A 1 295 ? 5.115 -11.866 -5.186 1.00 34.91 295 ALA A N 1
ATOM 2274 C CA . ALA A 1 295 ? 4.020 -10.902 -5.325 1.00 34.91 295 ALA A CA 1
ATOM 2275 C C . ALA A 1 295 ? 4.383 -9.707 -6.229 1.00 34.91 295 ALA A C 1
ATOM 2277 O O . ALA A 1 295 ? 3.477 -9.021 -6.704 1.00 34.91 295 ALA A O 1
ATOM 2278 N N . SER A 1 296 ? 5.677 -9.442 -6.455 1.00 40.22 296 SER A N 1
ATOM 2279 C CA . SER A 1 296 ? 6.170 -8.441 -7.420 1.00 40.22 296 SER A CA 1
ATOM 2280 C C . SER A 1 296 ? 6.241 -8.992 -8.847 1.00 40.22 296 SER A C 1
ATOM 2282 O O . SER A 1 296 ? 5.940 -8.261 -9.785 1.00 40.22 296 SER A O 1
ATOM 2284 N N . ASP A 1 297 ? 6.556 -10.280 -9.022 1.00 39.78 297 ASP A N 1
ATOM 2285 C CA . ASP A 1 297 ? 6.743 -10.906 -10.345 1.00 39.78 297 ASP A CA 1
ATOM 2286 C C . ASP A 1 297 ? 5.467 -10.981 -11.204 1.00 39.78 297 ASP A C 1
ATOM 2288 O O . ASP A 1 297 ? 5.555 -11.026 -12.428 1.00 39.78 297 ASP A O 1
ATOM 2292 N N . ALA A 1 298 ? 4.271 -10.989 -10.605 1.00 35.31 298 ALA A N 1
ATOM 2293 C CA . ALA A 1 298 ? 3.018 -10.964 -11.370 1.00 35.31 298 ALA A CA 1
ATOM 2294 C C . ALA A 1 298 ? 2.620 -9.541 -11.804 1.00 35.31 298 ALA A C 1
ATOM 2296 O O . ALA A 1 298 ? 2.198 -9.348 -12.939 1.00 35.31 298 ALA A O 1
ATOM 2297 N N . ARG A 1 299 ? 2.808 -8.548 -10.921 1.00 44.06 299 ARG A N 1
ATOM 2298 C CA . ARG A 1 299 ? 2.430 -7.138 -11.138 1.00 44.06 299 ARG A CA 1
ATOM 2299 C C . ARG A 1 299 ? 3.423 -6.377 -12.025 1.00 44.06 299 ARG A C 1
ATOM 2301 O O . ARG A 1 299 ? 3.030 -5.463 -12.732 1.00 44.06 299 ARG A O 1
ATOM 2308 N N . ASN A 1 300 ? 4.694 -6.784 -12.041 1.00 52.59 300 ASN A N 1
ATOM 2309 C CA . ASN A 1 300 ? 5.723 -6.181 -12.894 1.00 52.59 300 ASN A CA 1
ATOM 2310 C C . ASN A 1 300 ? 5.814 -6.800 -14.294 1.00 52.59 300 ASN A C 1
ATOM 2312 O O . ASN A 1 300 ? 6.591 -6.302 -15.102 1.00 52.59 300 ASN A O 1
ATOM 2316 N N . ARG A 1 301 ? 5.058 -7.862 -14.604 1.00 62.00 301 ARG A N 1
ATOM 2317 C CA . ARG A 1 301 ? 5.176 -8.535 -15.907 1.00 62.00 301 ARG A CA 1
ATOM 2318 C C . ARG A 1 301 ? 4.639 -7.667 -17.045 1.00 62.00 301 ARG A C 1
ATOM 2320 O O . ARG A 1 301 ? 5.343 -7.471 -18.024 1.00 62.00 301 ARG A O 1
ATOM 2327 N N . THR A 1 302 ? 3.450 -7.084 -16.884 1.00 65.88 302 THR A N 1
ATOM 2328 C CA . THR A 1 302 ? 2.838 -6.209 -17.899 1.00 65.88 302 THR A CA 1
ATOM 2329 C C . THR A 1 302 ? 3.638 -4.916 -18.100 1.00 65.88 302 THR A C 1
ATOM 2331 O O . THR A 1 302 ? 3.907 -4.522 -19.233 1.00 65.88 302 THR A O 1
ATOM 2334 N N . LEU A 1 303 ? 4.070 -4.271 -17.007 1.00 71.06 303 LEU A N 1
ATOM 2335 C CA . LEU A 1 303 ? 4.921 -3.075 -17.058 1.00 71.06 303 LEU A CA 1
ATOM 2336 C C . LEU A 1 303 ? 6.308 -3.375 -17.654 1.00 71.06 303 LEU A C 1
ATOM 2338 O O . LEU A 1 303 ? 6.836 -2.567 -18.418 1.00 71.06 303 LEU A O 1
ATOM 2342 N N . GLY A 1 304 ? 6.891 -4.525 -17.303 1.00 76.31 304 GLY A N 1
ATOM 2343 C CA . GLY A 1 304 ? 8.137 -5.030 -17.880 1.00 76.31 304 GLY A CA 1
ATOM 2344 C C . GLY A 1 304 ? 8.013 -5.190 -19.390 1.00 76.31 304 GLY A C 1
ATOM 2345 O O . GLY A 1 304 ? 8.700 -4.485 -20.125 1.00 76.31 304 GLY A O 1
ATOM 2346 N N . GLU A 1 305 ? 7.029 -5.972 -19.843 1.00 79.25 305 GLU A N 1
ATOM 2347 C CA . GLU A 1 305 ? 6.786 -6.240 -21.266 1.00 79.25 305 GLU A CA 1
ATOM 2348 C C . GLU A 1 305 ? 6.553 -4.948 -22.070 1.00 79.25 305 GLU A C 1
ATOM 2350 O O . GLU A 1 305 ? 7.080 -4.770 -23.171 1.00 79.25 305 GLU A O 1
ATOM 2355 N N . GLN A 1 306 ? 5.785 -3.997 -21.532 1.00 79.19 306 GLN A N 1
ATOM 2356 C CA . GLN A 1 306 ? 5.560 -2.718 -22.210 1.00 79.19 306 GLN A CA 1
ATOM 2357 C C . GLN A 1 306 ? 6.817 -1.859 -22.290 1.00 79.19 306 GLN A C 1
ATOM 2359 O O . GLN A 1 306 ? 7.053 -1.216 -23.315 1.00 79.19 306 GLN A O 1
ATOM 2364 N N . GLY A 1 307 ? 7.631 -1.853 -21.236 1.00 85.62 307 GLY A N 1
ATOM 2365 C CA . GLY A 1 307 ? 8.920 -1.178 -21.262 1.00 85.62 307 GLY A CA 1
ATOM 2366 C C . GLY A 1 307 ? 9.892 -1.824 -22.249 1.00 85.62 307 GLY A C 1
ATOM 2367 O O . GLY A 1 307 ? 10.569 -1.109 -22.983 1.00 85.62 307 GLY A O 1
ATOM 2368 N N . GLU A 1 308 ? 9.907 -3.151 -22.350 1.00 88.50 308 GLU A N 1
ATOM 2369 C CA . GLU A 1 308 ? 10.714 -3.893 -23.325 1.00 88.50 308 GLU A CA 1
ATOM 2370 C C . GLU A 1 308 ? 10.307 -3.535 -24.766 1.00 88.50 308 GLU A C 1
ATOM 2372 O O . GLU A 1 308 ? 11.148 -3.143 -25.581 1.00 88.50 308 GLU A O 1
ATOM 2377 N N . ARG A 1 309 ? 9.001 -3.538 -25.071 1.00 86.69 309 ARG A N 1
ATOM 2378 C CA . ARG A 1 309 ? 8.465 -3.093 -26.375 1.00 86.69 309 ARG A CA 1
ATOM 2379 C C . ARG A 1 309 ? 8.775 -1.624 -26.675 1.00 86.69 309 ARG A C 1
ATOM 2381 O O . ARG A 1 309 ? 9.058 -1.260 -27.824 1.00 86.69 309 ARG A O 1
ATOM 2388 N N . PHE A 1 310 ? 8.722 -0.770 -25.656 1.00 87.88 310 PHE A N 1
ATOM 2389 C CA . PHE A 1 310 ? 9.099 0.634 -25.775 1.00 87.88 310 PHE A CA 1
ATOM 2390 C C . PHE A 1 310 ? 10.583 0.780 -26.128 1.00 87.88 310 PHE A C 1
ATOM 2392 O O . PHE A 1 310 ? 10.910 1.500 -27.071 1.00 87.88 310 PHE A O 1
ATOM 2399 N N . VAL A 1 311 ? 11.475 0.042 -25.460 1.00 92.38 311 VAL A N 1
ATOM 2400 C CA . VAL A 1 311 ? 12.917 0.050 -25.751 1.00 92.38 311 VAL A CA 1
ATOM 2401 C C . VAL A 1 311 ? 13.216 -0.456 -27.162 1.00 92.38 311 VAL A C 1
ATOM 2403 O O . VAL A 1 311 ? 13.991 0.186 -27.867 1.00 92.38 311 VAL A O 1
ATOM 2406 N N . VAL A 1 312 ? 12.553 -1.520 -27.633 1.00 90.69 312 VAL A N 1
ATOM 2407 C CA . VAL A 1 312 ? 12.661 -1.962 -29.039 1.00 90.69 312 VAL A CA 1
ATOM 2408 C C . VAL A 1 312 ? 12.329 -0.814 -29.994 1.00 90.69 312 VAL A C 1
ATOM 2410 O O . VAL A 1 312 ? 13.060 -0.554 -30.950 1.00 90.69 312 VAL A O 1
ATOM 2413 N N . SER A 1 313 ? 11.245 -0.085 -29.726 1.00 89.75 313 SER A N 1
ATOM 2414 C CA . SER A 1 313 ? 10.823 1.048 -30.555 1.00 89.75 313 SER A CA 1
ATOM 2415 C C . SER A 1 313 ? 11.832 2.204 -30.519 1.00 89.75 313 SER A C 1
ATOM 2417 O O . SER A 1 313 ? 12.109 2.809 -31.557 1.00 89.75 313 SER A O 1
ATOM 2419 N N . VAL A 1 314 ? 12.410 2.491 -29.348 1.00 91.75 314 VAL A N 1
ATOM 2420 C CA . VAL A 1 314 ? 13.470 3.496 -29.170 1.00 91.75 314 VAL A CA 1
ATOM 2421 C C . VAL A 1 314 ? 14.726 3.114 -29.953 1.00 91.75 314 VAL A C 1
ATOM 2423 O O . VAL A 1 314 ? 15.229 3.932 -30.721 1.00 91.75 314 VAL A O 1
ATOM 2426 N N . GLU A 1 315 ? 15.199 1.874 -29.833 1.00 94.00 315 GLU A N 1
ATOM 2427 C CA . GLU A 1 315 ? 16.404 1.399 -30.522 1.00 94.00 315 GLU A CA 1
ATOM 2428 C C . GLU A 1 315 ? 16.235 1.388 -32.045 1.00 94.00 315 GLU A C 1
ATOM 2430 O O . GLU A 1 315 ? 17.120 1.846 -32.771 1.00 94.00 315 GLU A O 1
ATOM 2435 N N . ARG A 1 316 ? 15.067 0.968 -32.549 1.00 92.50 316 ARG A N 1
ATOM 2436 C CA . ARG A 1 316 ? 14.746 1.047 -33.984 1.00 92.50 316 ARG A CA 1
ATOM 2437 C C . ARG A 1 316 ? 14.815 2.475 -34.508 1.00 92.50 316 ARG A C 1
ATOM 2439 O O . ARG A 1 316 ? 15.358 2.716 -35.589 1.00 92.50 316 ARG A O 1
ATOM 2446 N N . ARG A 1 317 ? 14.276 3.433 -33.750 1.00 90.06 317 ARG A N 1
ATOM 2447 C CA . ARG A 1 317 ? 14.335 4.851 -34.122 1.00 90.06 317 ARG A CA 1
ATOM 2448 C C . ARG A 1 317 ? 15.745 5.408 -34.034 1.00 90.06 317 ARG A C 1
ATOM 2450 O O . ARG A 1 317 ? 16.120 6.154 -34.931 1.00 90.06 317 ARG A O 1
ATOM 2457 N N . ARG A 1 318 ? 16.525 5.026 -33.018 1.00 92.38 318 ARG A N 1
ATOM 2458 C CA . ARG A 1 318 ? 17.929 5.433 -32.877 1.00 92.38 318 ARG A CA 1
ATOM 2459 C C . ARG A 1 318 ? 18.735 5.004 -34.102 1.00 92.38 318 ARG A C 1
ATOM 2461 O O . ARG A 1 318 ? 19.310 5.853 -34.772 1.00 92.38 318 ARG A O 1
ATOM 2468 N N . LEU A 1 319 ? 18.669 3.723 -34.461 1.00 92.31 319 LEU A N 1
ATOM 2469 C CA . LEU A 1 319 ? 19.343 3.187 -35.646 1.00 92.31 319 LEU A CA 1
ATOM 2470 C C . LEU A 1 319 ? 18.847 3.833 -36.946 1.00 92.31 319 LEU A C 1
ATOM 2472 O O . LEU A 1 319 ? 19.645 4.156 -37.818 1.00 92.31 319 LEU A O 1
ATOM 2476 N N . THR A 1 320 ? 17.541 4.083 -37.075 1.00 90.75 320 THR A N 1
ATOM 2477 C CA . THR A 1 320 ? 16.988 4.774 -38.253 1.00 90.75 320 THR A CA 1
ATOM 2478 C C . THR A 1 320 ? 17.497 6.214 -38.363 1.00 90.75 320 THR A C 1
ATOM 2480 O O . THR A 1 320 ? 17.849 6.650 -39.456 1.00 90.75 320 THR A O 1
ATOM 2483 N N . ALA A 1 321 ? 17.582 6.943 -37.246 1.00 88.25 321 ALA A N 1
ATOM 2484 C CA . ALA A 1 321 ? 18.123 8.302 -37.203 1.00 88.25 321 ALA A CA 1
ATOM 2485 C C . ALA A 1 321 ? 19.629 8.345 -37.522 1.00 88.25 321 ALA A C 1
ATOM 2487 O O . ALA A 1 321 ? 20.106 9.317 -38.100 1.00 88.25 321 ALA A O 1
ATOM 2488 N N . GLU A 1 322 ? 20.359 7.274 -37.208 1.00 90.25 322 GLU A N 1
ATOM 2489 C CA . GLU A 1 322 ? 21.765 7.064 -37.583 1.00 90.25 322 GLU A CA 1
ATOM 2490 C C . GLU A 1 322 ? 21.936 6.549 -39.032 1.00 90.25 322 GLU A C 1
ATOM 2492 O O . GLU A 1 322 ? 23.048 6.252 -39.462 1.00 90.25 322 GLU A O 1
ATOM 2497 N N . GLY A 1 323 ? 20.850 6.433 -39.808 1.00 92.44 323 GLY A N 1
ATOM 2498 C CA . GLY A 1 323 ? 20.881 5.973 -41.202 1.00 92.44 323 GLY A CA 1
ATOM 2499 C C . GLY A 1 323 ? 21.002 4.454 -41.376 1.00 92.44 323 GLY A C 1
ATOM 2500 O O . GLY A 1 323 ? 21.224 3.979 -42.487 1.00 92.44 323 GLY A O 1
ATOM 2501 N N . ARG A 1 324 ? 20.834 3.676 -40.302 1.00 93.62 324 ARG A N 1
ATOM 2502 C CA . ARG A 1 324 ? 20.935 2.207 -40.266 1.00 93.62 324 ARG A CA 1
ATOM 2503 C C . ARG A 1 324 ? 19.567 1.530 -40.187 1.00 93.62 324 ARG A C 1
ATOM 2505 O O . ARG A 1 324 ? 19.298 0.719 -39.298 1.00 93.62 324 ARG A O 1
ATOM 2512 N N . SER A 1 325 ? 18.674 1.848 -41.125 1.00 92.50 325 SER A N 1
ATOM 2513 C CA . SER A 1 325 ? 17.354 1.197 -41.216 1.00 92.50 325 SER A CA 1
ATOM 2514 C C . SER A 1 325 ? 17.449 -0.324 -41.414 1.00 92.50 325 SER A C 1
ATOM 2516 O O . SER A 1 325 ? 16.559 -1.055 -40.982 1.00 92.50 325 SER A O 1
ATOM 2518 N N . ASP A 1 326 ? 18.545 -0.803 -42.011 1.00 91.56 326 ASP A N 1
ATOM 2519 C CA . ASP A 1 326 ? 18.880 -2.222 -42.154 1.00 91.56 326 ASP A CA 1
ATOM 2520 C C . ASP A 1 326 ? 19.063 -2.922 -40.796 1.00 91.56 326 ASP A C 1
ATOM 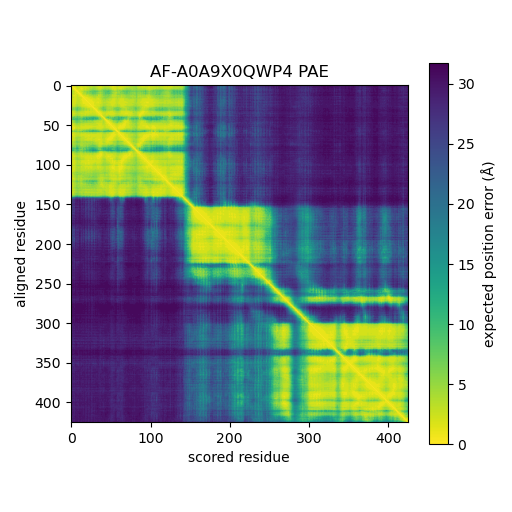2522 O O . ASP A 1 326 ? 18.554 -4.024 -40.592 1.00 91.56 326 ASP A O 1
ATOM 2526 N N . LEU A 1 327 ? 19.744 -2.270 -39.846 1.00 92.00 327 LEU A N 1
ATOM 2527 C CA . LEU A 1 327 ? 19.911 -2.778 -38.482 1.00 92.00 327 LEU A CA 1
ATOM 2528 C C . LEU A 1 327 ? 18.654 -2.568 -37.643 1.00 92.00 327 LEU A C 1
ATOM 2530 O O . LEU A 1 327 ? 18.309 -3.439 -36.850 1.00 92.00 327 LEU A O 1
ATOM 2534 N N . ALA A 1 328 ? 17.938 -1.458 -37.843 1.00 90.75 328 ALA A N 1
ATOM 2535 C CA . ALA A 1 328 ? 16.677 -1.200 -37.152 1.00 90.75 328 ALA A CA 1
ATOM 2536 C C . ALA A 1 328 ? 15.665 -2.336 -37.391 1.00 90.75 328 ALA A C 1
ATOM 2538 O O . ALA A 1 328 ? 15.029 -2.817 -36.454 1.00 90.75 328 ALA A O 1
ATOM 2539 N N . ALA A 1 329 ? 15.561 -2.837 -38.625 1.00 90.12 329 ALA A N 1
ATOM 2540 C CA . ALA A 1 329 ? 14.689 -3.967 -38.952 1.00 90.12 329 ALA A CA 1
ATOM 2541 C C . ALA A 1 329 ? 15.066 -5.272 -38.221 1.00 90.12 329 ALA A C 1
ATOM 2543 O O . ALA A 1 329 ? 14.222 -6.152 -38.073 1.00 90.12 329 ALA A O 1
ATOM 2544 N N . ARG A 1 330 ? 16.314 -5.389 -37.751 1.00 89.69 330 ARG A N 1
ATOM 2545 C CA . ARG A 1 330 ? 16.862 -6.569 -37.065 1.00 89.69 330 ARG A CA 1
ATOM 2546 C C . ARG A 1 330 ? 16.816 -6.475 -35.538 1.00 89.69 330 ARG A C 1
ATOM 2548 O O . ARG A 1 330 ? 17.244 -7.417 -34.882 1.00 89.69 330 ARG A O 1
ATOM 2555 N N . VAL A 1 331 ? 16.328 -5.369 -34.969 1.00 89.50 331 VAL A N 1
ATOM 2556 C CA . VAL A 1 331 ? 16.127 -5.250 -33.515 1.00 89.50 331 VAL A CA 1
ATOM 2557 C C . VAL A 1 331 ? 14.982 -6.169 -33.094 1.00 89.50 331 VAL A C 1
ATOM 2559 O O . VAL A 1 331 ? 13.861 -6.024 -33.605 1.00 89.50 331 VAL A O 1
ATOM 2562 N N . ILE A 1 332 ? 15.258 -7.072 -32.152 1.00 85.50 332 ILE A N 1
ATOM 2563 C CA . ILE A 1 332 ? 14.312 -8.081 -31.656 1.00 85.50 332 ILE A CA 1
ATOM 2564 C C . ILE A 1 332 ? 14.186 -8.043 -30.132 1.00 85.50 332 ILE A C 1
ATOM 2566 O O . ILE A 1 332 ? 15.107 -7.646 -29.417 1.00 85.50 332 ILE A O 1
ATOM 2570 N N . HIS A 1 333 ? 13.020 -8.472 -29.656 1.00 78.94 333 HIS A N 1
ATOM 2571 C CA . HIS A 1 333 ? 12.751 -8.749 -28.249 1.00 78.94 333 HIS A CA 1
ATOM 2572 C C . HIS A 1 333 ? 13.066 -10.225 -27.980 1.00 78.94 333 HIS A C 1
ATOM 2574 O O . HIS A 1 333 ? 12.432 -11.107 -28.556 1.00 78.94 333 HIS A O 1
ATOM 2580 N N . THR A 1 334 ? 14.085 -10.492 -27.165 1.00 68.69 334 THR A N 1
ATOM 2581 C CA . THR A 1 334 ? 14.769 -11.794 -27.097 1.00 68.69 334 THR A CA 1
ATOM 2582 C C . THR A 1 334 ? 13.892 -12.906 -26.514 1.00 68.69 334 THR A C 1
ATOM 2584 O O . THR A 1 334 ? 14.045 -14.070 -26.892 1.00 68.69 334 THR A O 1
ATOM 2587 N N . ALA A 1 335 ? 12.933 -12.559 -25.645 1.00 54.19 335 ALA A N 1
ATOM 2588 C CA . ALA A 1 335 ? 12.005 -13.512 -25.026 1.00 54.19 335 ALA A CA 1
ATOM 2589 C C . ALA A 1 335 ? 11.131 -14.265 -26.050 1.00 54.19 335 ALA A C 1
ATOM 2591 O O . ALA A 1 335 ? 10.617 -15.341 -25.748 1.00 54.19 335 ALA A O 1
ATOM 2592 N N . LEU A 1 336 ? 10.981 -13.726 -27.265 1.00 47.72 336 LEU A N 1
ATOM 2593 C CA . LEU A 1 336 ? 10.178 -14.329 -28.329 1.00 47.72 336 LEU A CA 1
ATOM 2594 C C . LEU A 1 336 ? 10.955 -15.331 -29.205 1.00 47.72 336 LEU A C 1
ATOM 2596 O O . LEU A 1 336 ? 10.310 -16.182 -29.814 1.00 47.72 336 LEU A O 1
ATOM 2600 N N . ASP A 1 337 ? 12.297 -15.286 -29.229 1.00 45.62 337 ASP A N 1
ATOM 2601 C CA . ASP A 1 337 ? 13.114 -16.042 -30.201 1.00 45.62 337 ASP A CA 1
ATOM 2602 C C . ASP A 1 337 ? 14.074 -17.086 -29.578 1.00 45.62 337 ASP A C 1
ATOM 2604 O O . ASP A 1 337 ? 14.261 -18.153 -30.163 1.00 45.62 337 ASP A O 1
ATOM 2608 N N . GLU A 1 338 ? 14.667 -16.842 -28.396 1.00 46.75 338 GLU A N 1
ATOM 2609 C CA . GLU A 1 338 ? 15.688 -17.740 -27.791 1.00 46.75 338 GLU A CA 1
ATOM 2610 C C . GLU A 1 338 ? 15.272 -18.373 -26.440 1.00 46.75 338 GLU A C 1
ATOM 2612 O O . GLU A 1 338 ? 15.987 -19.220 -25.894 1.00 46.75 338 GLU A O 1
ATOM 2617 N N . GLY A 1 339 ? 14.092 -18.013 -25.914 1.00 47.53 339 GLY A N 1
ATOM 2618 C CA . GLY A 1 339 ? 13.577 -18.439 -24.603 1.00 47.53 339 GLY A CA 1
ATOM 2619 C C . GLY A 1 339 ? 14.215 -17.714 -23.403 1.00 47.53 339 GLY A C 1
ATOM 2620 O O . GLY A 1 339 ? 15.188 -16.977 -23.549 1.00 47.53 339 GLY A O 1
ATOM 2621 N N . ASP A 1 340 ? 13.699 -17.960 -22.188 1.00 53.81 340 ASP A N 1
ATOM 2622 C CA . ASP A 1 340 ? 14.074 -17.304 -20.905 1.00 53.81 340 ASP A CA 1
ATOM 2623 C C . ASP A 1 340 ? 15.564 -17.452 -20.475 1.00 53.81 340 ASP A C 1
ATOM 2625 O O . ASP A 1 340 ? 15.959 -17.066 -19.372 1.00 53.81 340 ASP A O 1
ATOM 2629 N N . GLY A 1 341 ? 16.423 -18.050 -21.308 1.00 60.47 341 GLY A N 1
ATOM 2630 C CA . GLY A 1 341 ? 17.821 -18.367 -20.997 1.00 60.47 341 GLY A CA 1
ATOM 2631 C C . GLY A 1 341 ? 18.858 -17.321 -21.423 1.00 60.47 341 GLY A C 1
ATOM 2632 O O . GLY A 1 341 ? 19.995 -17.388 -20.948 1.00 60.47 341 GLY A O 1
ATOM 2633 N N . ALA A 1 342 ? 18.500 -16.361 -22.283 1.00 74.12 342 ALA A N 1
ATOM 2634 C CA . ALA A 1 342 ? 19.458 -15.441 -22.913 1.00 74.12 342 ALA A CA 1
ATOM 2635 C C . ALA A 1 342 ? 20.136 -14.469 -21.925 1.00 74.12 342 ALA A C 1
ATOM 2637 O O . ALA A 1 342 ? 21.308 -14.130 -22.097 1.00 74.12 342 ALA A O 1
ATOM 2638 N N . GLY A 1 343 ? 19.425 -14.076 -20.860 1.00 79.31 343 GLY A N 1
ATOM 2639 C CA . GLY A 1 343 ? 19.924 -13.171 -19.815 1.00 79.31 343 GLY A CA 1
ATOM 2640 C C . GLY A 1 343 ? 20.019 -11.700 -20.233 1.00 79.31 343 GLY A C 1
ATOM 2641 O O . GLY A 1 343 ? 20.850 -10.987 -19.675 1.00 79.31 343 GLY A O 1
ATOM 2642 N N . PHE A 1 344 ? 19.227 -11.299 -21.233 1.00 86.50 344 PHE A N 1
ATOM 2643 C CA . PHE A 1 344 ? 18.947 -9.922 -21.654 1.00 86.50 344 PHE A CA 1
ATOM 2644 C C . PHE A 1 344 ? 17.600 -9.880 -22.409 1.00 86.50 344 PHE A C 1
ATOM 2646 O O . PHE A 1 344 ? 17.202 -10.886 -23.004 1.00 86.50 344 PHE A O 1
ATOM 2653 N N . ASP A 1 345 ? 16.937 -8.722 -22.459 1.00 88.12 345 ASP A N 1
ATOM 2654 C CA . ASP A 1 345 ? 15.571 -8.588 -22.998 1.00 88.12 345 ASP A CA 1
ATOM 2655 C C . ASP A 1 345 ? 15.506 -8.141 -24.467 1.00 88.12 345 ASP A C 1
ATOM 2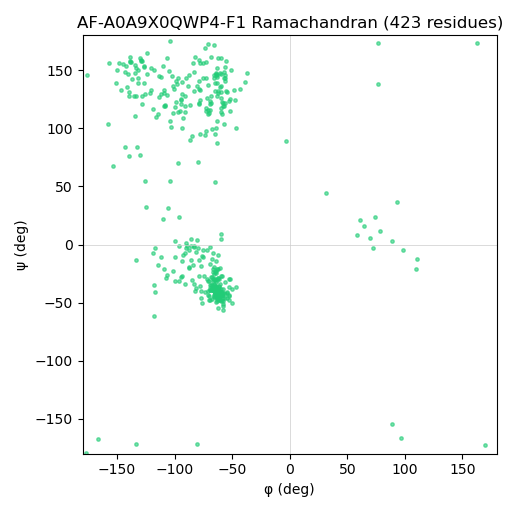657 O O . ASP A 1 345 ? 14.580 -8.505 -25.193 1.00 88.12 345 ASP A O 1
ATOM 2661 N N . VAL A 1 346 ? 16.467 -7.334 -24.932 1.00 91.38 346 VAL A N 1
ATOM 2662 C CA . VAL A 1 346 ? 16.465 -6.758 -26.289 1.00 91.38 346 VAL A CA 1
ATOM 2663 C C . VAL A 1 346 ? 17.832 -6.916 -26.956 1.00 91.38 346 VAL A C 1
ATOM 2665 O O . VAL A 1 346 ? 18.852 -6.486 -26.417 1.00 91.38 346 VAL A O 1
ATOM 2668 N N . ALA A 1 347 ? 17.851 -7.473 -28.170 1.00 92.12 347 ALA A N 1
ATOM 2669 C CA . ALA A 1 347 ? 19.029 -7.478 -29.037 1.00 92.12 347 ALA A CA 1
ATOM 2670 C C . ALA A 1 347 ? 18.974 -6.295 -30.016 1.00 92.12 347 ALA A C 1
ATOM 2672 O O . ALA A 1 347 ? 18.047 -6.173 -30.820 1.00 92.12 347 ALA A O 1
ATOM 2673 N N . SER A 1 348 ? 19.985 -5.430 -29.959 1.00 95.19 348 SER A N 1
ATOM 2674 C CA . SER A 1 348 ? 20.162 -4.249 -30.811 1.00 95.19 348 SER A CA 1
ATOM 2675 C C . SER A 1 348 ? 21.607 -4.177 -31.333 1.00 95.19 348 SER A C 1
ATOM 2677 O O . SER A 1 348 ? 22.390 -5.114 -31.169 1.00 95.19 348 SER A O 1
ATOM 2679 N N . PHE A 1 349 ? 21.975 -3.070 -31.978 1.00 94.81 349 PHE A N 1
ATOM 2680 C CA . PHE A 1 349 ? 23.279 -2.867 -32.609 1.00 94.81 349 PHE A CA 1
ATOM 2681 C C . PHE A 1 349 ? 23.763 -1.430 -32.443 1.00 94.81 349 PHE A C 1
ATOM 2683 O O . PHE A 1 349 ? 22.951 -0.513 -32.440 1.00 94.81 349 PHE A O 1
ATOM 2690 N N . ASP A 1 350 ? 25.065 -1.199 -32.354 1.00 93.06 350 ASP A N 1
ATOM 2691 C CA . ASP A 1 350 ? 25.652 0.127 -32.564 1.00 93.06 350 ASP A CA 1
ATOM 2692 C C . ASP A 1 350 ? 25.655 0.507 -34.058 1.00 93.06 350 ASP A C 1
ATOM 2694 O O . ASP A 1 350 ? 25.394 -0.321 -34.935 1.00 93.06 350 ASP A O 1
ATOM 2698 N N . ALA A 1 351 ? 25.949 1.776 -34.364 1.00 90.06 351 ALA A N 1
ATOM 2699 C CA . ALA A 1 351 ? 25.982 2.293 -35.737 1.00 90.06 351 ALA A CA 1
ATOM 2700 C C . ALA A 1 351 ? 26.981 1.548 -36.642 1.00 90.06 351 ALA A C 1
ATOM 2702 O O . ALA A 1 351 ? 26.784 1.481 -37.857 1.00 90.06 351 ALA A O 1
ATOM 2703 N N . ASP A 1 352 ? 28.038 0.977 -36.058 1.00 92.75 352 ASP A N 1
ATOM 2704 C CA . ASP A 1 352 ? 29.048 0.157 -36.736 1.00 92.75 352 ASP A CA 1
ATOM 2705 C C . ASP A 1 352 ? 28.609 -1.307 -36.938 1.00 92.75 352 ASP A C 1
ATOM 2707 O O . ASP A 1 352 ? 29.260 -2.061 -37.658 1.00 92.75 352 ASP A O 1
ATOM 2711 N N . GLY A 1 353 ? 27.462 -1.700 -36.375 1.00 90.44 353 GLY A N 1
ATOM 2712 C CA . GLY A 1 353 ? 26.919 -3.054 -36.428 1.00 90.44 353 GLY A CA 1
ATOM 2713 C C . GLY A 1 353 ? 27.386 -3.978 -35.304 1.00 90.44 353 GLY A C 1
ATOM 2714 O O . GLY A 1 353 ? 26.995 -5.147 -35.308 1.00 90.44 353 GLY A O 1
ATOM 2715 N N . SER A 1 354 ? 28.184 -3.495 -34.349 1.00 92.69 354 SER A N 1
ATOM 2716 C CA . SER A 1 354 ? 28.525 -4.272 -33.156 1.00 92.69 354 SER A CA 1
ATOM 2717 C C . SER A 1 354 ? 27.280 -4.521 -32.286 1.00 92.69 354 SER A C 1
ATOM 2719 O O . SER A 1 354 ? 26.350 -3.710 -32.285 1.00 92.69 354 SER A O 1
ATOM 2721 N N . PRO A 1 355 ? 27.180 -5.680 -31.611 1.00 92.94 355 PRO A N 1
ATOM 2722 C CA . PRO A 1 355 ? 25.966 -6.058 -30.896 1.00 92.94 355 PRO A CA 1
ATOM 2723 C C . PRO A 1 355 ? 25.775 -5.241 -29.613 1.00 92.94 355 PRO A C 1
ATOM 2725 O O . PRO A 1 355 ? 26.721 -4.992 -28.870 1.00 92.94 355 PRO A O 1
ATOM 2728 N N . ARG A 1 356 ? 24.514 -4.919 -29.315 1.00 94.56 356 ARG A N 1
ATOM 2729 C CA . ARG A 1 356 ? 24.048 -4.344 -28.048 1.00 94.56 356 ARG A CA 1
ATOM 2730 C C . ARG A 1 356 ? 23.056 -5.311 -27.411 1.00 94.56 356 ARG A C 1
ATOM 2732 O O . ARG A 1 356 ? 22.003 -5.580 -27.983 1.00 94.56 356 ARG A O 1
ATOM 2739 N N . LEU A 1 357 ? 23.393 -5.833 -26.239 1.00 93.25 357 LEU A N 1
ATOM 2740 C CA . LEU A 1 357 ? 22.564 -6.747 -25.454 1.00 93.25 357 LEU A CA 1
ATOM 2741 C C . LEU A 1 357 ? 21.958 -5.957 -24.303 1.00 93.25 357 LEU A C 1
ATOM 2743 O O . LEU A 1 357 ? 22.675 -5.559 -23.388 1.00 93.25 357 LEU A O 1
ATOM 2747 N N . ILE A 1 358 ? 20.667 -5.663 -24.391 1.00 94.50 358 ILE A N 1
ATOM 2748 C CA . ILE A 1 358 ? 20.012 -4.698 -23.514 1.00 94.50 358 ILE A CA 1
ATOM 2749 C C . ILE A 1 358 ? 19.105 -5.431 -22.531 1.00 94.50 358 ILE A C 1
ATOM 2751 O O . ILE A 1 358 ? 18.147 -6.088 -22.928 1.00 94.50 358 ILE A O 1
ATOM 2755 N N . GLU A 1 359 ? 19.389 -5.259 -21.247 1.00 93.75 359 GLU A N 1
ATOM 2756 C CA . GLU A 1 359 ? 18.504 -5.609 -20.140 1.00 93.75 359 GLU A CA 1
ATOM 2757 C C . GLU A 1 359 ? 17.636 -4.400 -19.781 1.00 93.75 359 GLU A C 1
ATOM 2759 O O . GLU A 1 359 ? 18.159 -3.307 -19.541 1.00 93.75 359 GLU A O 1
ATOM 2764 N N . VAL A 1 360 ? 16.318 -4.569 -19.728 1.00 91.19 360 VAL A N 1
ATOM 2765 C CA . VAL A 1 360 ? 15.350 -3.488 -19.540 1.00 91.19 360 VAL A CA 1
ATOM 2766 C C . VAL A 1 360 ? 14.743 -3.568 -18.148 1.00 91.19 360 VAL A C 1
ATOM 2768 O O . VAL A 1 360 ? 14.054 -4.511 -17.779 1.00 91.19 360 VAL A O 1
ATOM 2771 N N . LYS A 1 361 ? 14.931 -2.513 -17.352 1.00 89.62 361 LYS A N 1
ATOM 2772 C CA . LYS A 1 361 ? 14.273 -2.382 -16.047 1.00 89.62 361 LYS A CA 1
ATOM 2773 C C . LYS A 1 361 ? 13.345 -1.183 -16.065 1.00 89.62 361 LYS A C 1
ATOM 2775 O O . LYS A 1 361 ? 13.791 -0.035 -16.004 1.00 89.62 361 LYS A O 1
ATOM 2780 N N . THR A 1 362 ? 12.047 -1.453 -16.049 1.00 82.69 362 THR A N 1
ATOM 2781 C CA . THR A 1 362 ? 10.994 -0.431 -16.137 1.00 82.69 362 THR A CA 1
ATOM 2782 C C . THR A 1 362 ? 10.464 -0.042 -14.760 1.00 82.69 362 THR A C 1
ATOM 2784 O O . THR A 1 362 ? 10.398 -0.853 -13.838 1.00 82.69 362 THR A O 1
ATOM 2787 N N . THR A 1 363 ? 10.147 1.235 -14.576 1.00 74.25 363 THR A N 1
ATOM 2788 C CA . THR A 1 363 ? 9.406 1.771 -13.433 1.00 74.25 363 THR A CA 1
ATOM 2789 C C . THR A 1 363 ? 8.632 3.002 -13.886 1.00 74.25 363 THR A C 1
ATOM 2791 O O . THR A 1 363 ? 9.082 3.737 -14.764 1.00 74.25 363 THR A O 1
ATOM 2794 N N . ASN A 1 364 ? 7.492 3.291 -13.267 1.00 67.12 364 ASN A N 1
ATOM 2795 C CA . ASN A 1 364 ? 6.892 4.616 -13.425 1.00 67.12 364 ASN A CA 1
ATOM 2796 C C . ASN A 1 364 ? 7.406 5.620 -12.368 1.00 67.12 364 ASN A C 1
ATOM 2798 O O . ASN A 1 364 ? 7.027 6.786 -12.392 1.00 67.12 364 ASN A O 1
ATOM 2802 N N . GLY A 1 365 ? 8.280 5.173 -11.462 1.00 63.56 365 GLY A N 1
ATOM 2803 C CA . GLY A 1 365 ? 8.936 5.990 -10.446 1.00 63.56 365 GLY A CA 1
ATOM 2804 C C . GLY A 1 365 ? 10.139 6.807 -10.906 1.00 63.56 365 GLY A C 1
ATOM 2805 O O . GLY A 1 365 ? 10.456 6.826 -12.097 1.00 63.56 365 GLY A O 1
ATOM 2806 N N . PRO A 1 366 ? 10.853 7.435 -9.950 1.00 71.06 366 PRO A N 1
ATOM 2807 C CA . PRO A 1 366 ? 12.140 8.089 -10.182 1.00 71.06 366 PRO A CA 1
ATOM 2808 C C . PRO A 1 366 ? 13.237 7.124 -10.657 1.00 71.06 366 PRO A C 1
ATOM 2810 O O . PRO A 1 366 ? 13.165 5.911 -10.426 1.00 71.06 366 PRO A O 1
ATOM 2813 N N . ALA A 1 367 ? 14.286 7.685 -11.259 1.00 78.00 367 ALA A N 1
ATOM 2814 C CA . ALA A 1 367 ? 15.445 6.979 -11.810 1.00 78.00 367 ALA A CA 1
ATOM 2815 C C . ALA A 1 367 ? 16.170 6.075 -10.786 1.00 78.00 367 ALA A C 1
ATOM 2817 O O . ALA A 1 367 ? 16.681 5.008 -11.137 1.00 78.00 367 ALA A O 1
ATOM 2818 N N . GLU A 1 368 ? 16.167 6.472 -9.514 1.00 78.31 368 GLU A N 1
ATOM 2819 C CA . GLU A 1 368 ? 16.853 5.824 -8.390 1.00 78.31 368 GLU A CA 1
ATOM 2820 C C . GLU A 1 368 ? 16.057 4.659 -7.783 1.00 78.31 368 GLU A C 1
ATOM 2822 O O . GLU A 1 368 ? 16.516 4.010 -6.841 1.00 78.31 368 GLU A O 1
ATOM 2827 N N . THR A 1 369 ? 14.848 4.389 -8.288 1.00 70.12 369 THR A N 1
ATOM 2828 C CA . THR A 1 369 ? 13.993 3.315 -7.769 1.00 70.12 369 THR A CA 1
ATOM 2829 C C . THR A 1 369 ? 14.732 1.970 -7.856 1.00 70.12 369 THR A C 1
ATOM 2831 O O . THR A 1 369 ? 15.077 1.566 -8.975 1.00 70.12 369 THR A O 1
ATOM 2834 N N . PRO A 1 370 ? 14.929 1.243 -6.733 1.00 74.56 370 PRO A N 1
ATOM 2835 C CA . PRO A 1 370 ? 15.603 -0.054 -6.738 1.00 74.56 370 PRO A CA 1
ATOM 2836 C C . PRO A 1 370 ? 14.923 -1.059 -7.670 1.00 74.56 370 PRO A C 1
ATOM 2838 O O . PRO A 1 370 ? 13.703 -1.042 -7.837 1.00 74.56 370 PRO A O 1
ATOM 2841 N N . PHE A 1 371 ? 15.713 -1.953 -8.254 1.00 77.44 371 PHE A N 1
ATOM 2842 C CA . PHE A 1 371 ? 15.249 -3.000 -9.159 1.00 77.44 371 PHE A CA 1
ATOM 2843 C C . PHE A 1 371 ? 15.976 -4.313 -8.864 1.00 77.44 371 PHE A C 1
ATOM 2845 O O . PHE A 1 371 ? 17.023 -4.332 -8.216 1.00 77.44 371 PHE A O 1
ATOM 2852 N N . TYR A 1 372 ? 15.398 -5.417 -9.328 1.00 78.38 372 TYR A N 1
ATOM 2853 C CA . TYR A 1 372 ? 15.968 -6.748 -9.157 1.00 78.38 372 TYR A CA 1
ATOM 2854 C C . TYR A 1 372 ? 16.627 -7.206 -10.445 1.00 78.38 372 TYR A C 1
ATOM 2856 O O . TYR A 1 372 ? 16.125 -6.928 -11.532 1.00 78.38 372 TYR A O 1
ATOM 2864 N N . VAL A 1 373 ? 17.718 -7.945 -10.288 1.00 77.06 373 VAL A N 1
ATOM 2865 C CA . VAL A 1 373 ? 18.383 -8.655 -11.376 1.00 77.06 373 VAL A CA 1
ATOM 2866 C C . VAL A 1 373 ? 18.490 -10.133 -11.040 1.00 77.06 373 VAL A C 1
ATOM 2868 O O . VAL A 1 373 ? 18.609 -10.512 -9.866 1.00 77.06 373 VAL A O 1
ATOM 2871 N N . THR A 1 374 ? 18.407 -10.991 -12.049 1.00 78.00 374 THR A N 1
ATOM 2872 C CA . THR A 1 374 ? 18.590 -12.432 -11.861 1.00 78.00 374 THR A CA 1
ATOM 2873 C C . THR A 1 374 ? 20.070 -12.810 -11.839 1.00 78.00 374 THR A C 1
ATOM 2875 O O . THR A 1 374 ? 20.943 -12.079 -12.302 1.00 78.00 374 THR A O 1
ATOM 2878 N N . ALA A 1 375 ? 20.380 -13.995 -11.302 1.00 79.00 375 ALA A N 1
ATOM 2879 C CA . ALA A 1 375 ? 21.744 -14.521 -11.351 1.00 79.00 375 ALA A CA 1
ATOM 2880 C C . ALA A 1 375 ? 22.228 -14.735 -12.798 1.00 79.00 375 ALA A C 1
ATOM 2882 O O . ALA A 1 375 ? 23.422 -14.617 -13.062 1.00 79.00 375 ALA A O 1
ATOM 2883 N N . ASN A 1 376 ? 21.305 -15.031 -13.722 1.00 81.00 376 ASN A N 1
ATOM 2884 C CA . ASN A 1 376 ? 21.627 -15.187 -15.135 1.00 81.00 376 ASN A CA 1
ATOM 2885 C C . ASN A 1 376 ? 22.003 -13.842 -15.771 1.00 81.00 376 ASN A C 1
ATOM 2887 O O . ASN A 1 376 ? 23.055 -13.767 -16.391 1.00 81.00 376 ASN A O 1
ATOM 2891 N N . GLU A 1 377 ? 21.219 -12.785 -15.540 1.00 86.81 377 GLU A N 1
ATOM 2892 C CA . GLU A 1 377 ? 21.526 -11.416 -15.999 1.00 86.81 377 GLU A CA 1
ATOM 2893 C C . GLU A 1 377 ? 22.889 -10.936 -15.489 1.00 86.81 377 GLU A C 1
ATOM 2895 O O . GLU A 1 377 ? 23.716 -10.450 -16.256 1.00 86.81 377 GLU A O 1
ATOM 2900 N N . VAL A 1 378 ? 23.174 -11.138 -14.195 1.00 88.44 378 VAL A N 1
ATOM 2901 C CA . VAL A 1 378 ? 24.475 -10.763 -13.620 1.00 88.44 378 VAL A CA 1
ATOM 2902 C C . VAL A 1 378 ? 25.610 -11.498 -14.331 1.00 88.44 378 VAL A C 1
ATOM 2904 O O . VAL A 1 378 ? 26.561 -10.850 -14.763 1.00 88.44 378 VAL A O 1
ATOM 2907 N N . ARG A 1 379 ? 25.492 -12.819 -14.510 1.00 88.44 379 ARG A N 1
ATOM 2908 C CA . ARG A 1 379 ? 26.501 -13.626 -15.208 1.00 88.44 379 ARG A CA 1
ATOM 2909 C C . ARG A 1 379 ? 26.683 -13.177 -16.661 1.00 88.44 379 ARG A C 1
ATOM 2911 O O . ARG A 1 379 ? 27.811 -12.987 -17.096 1.00 88.44 379 ARG A O 1
ATOM 2918 N N . VAL A 1 380 ? 25.597 -12.970 -17.405 1.00 89.31 380 VAL A N 1
ATOM 2919 C CA . VAL A 1 380 ? 25.660 -12.536 -18.811 1.00 89.31 380 VAL A CA 1
ATOM 2920 C C . VAL A 1 380 ? 26.280 -11.143 -18.935 1.00 89.31 380 VAL A C 1
ATOM 2922 O O . VAL A 1 380 ? 27.074 -10.919 -19.847 1.00 89.31 380 VAL A O 1
ATOM 2925 N N . SER A 1 381 ? 26.013 -10.243 -17.983 1.00 93.56 381 SER A N 1
ATOM 2926 C CA . SER A 1 381 ? 26.662 -8.927 -17.938 1.00 93.56 381 SER A CA 1
ATOM 2927 C C . SER A 1 381 ? 28.179 -9.007 -17.738 1.00 93.56 381 SER A C 1
ATOM 2929 O O . SER A 1 381 ? 28.909 -8.144 -18.217 1.00 93.56 381 SER A O 1
ATOM 2931 N N . GLU A 1 382 ? 28.667 -10.035 -17.038 1.00 92.81 382 GLU A N 1
ATOM 2932 C CA . GLU A 1 382 ? 30.099 -10.301 -16.871 1.00 92.81 382 GLU A CA 1
ATOM 2933 C C . GLU A 1 382 ? 30.691 -10.920 -18.140 1.00 92.81 382 GLU A C 1
ATOM 2935 O O . GLU A 1 382 ? 31.679 -10.409 -18.663 1.00 92.81 382 GLU A O 1
ATOM 2940 N N . ASP A 1 383 ? 30.053 -11.969 -18.662 1.00 91.31 383 ASP A N 1
ATOM 2941 C CA . ASP A 1 383 ? 30.541 -12.734 -19.814 1.00 91.31 383 ASP A CA 1
ATOM 2942 C C . ASP A 1 383 ? 30.561 -11.904 -21.110 1.00 91.31 383 ASP A C 1
ATOM 2944 O O . ASP A 1 383 ? 31.373 -12.155 -22.000 1.00 91.31 383 ASP A O 1
ATOM 2948 N N . ARG A 1 384 ? 29.654 -10.926 -21.241 1.00 91.62 384 ARG A N 1
ATOM 2949 C CA . ARG A 1 384 ? 29.463 -10.118 -22.458 1.00 91.62 384 ARG A CA 1
ATOM 2950 C C . ARG A 1 384 ? 29.564 -8.611 -22.211 1.00 91.62 384 ARG A C 1
ATOM 2952 O O . ARG A 1 384 ? 28.900 -7.828 -22.896 1.00 91.62 384 ARG A O 1
ATOM 2959 N N . ALA A 1 385 ? 30.404 -8.207 -21.257 1.00 92.50 385 ALA A N 1
ATOM 2960 C CA . ALA A 1 385 ? 30.526 -6.828 -20.775 1.00 92.50 385 ALA A CA 1
ATOM 2961 C C . ALA A 1 385 ? 30.687 -5.770 -21.886 1.00 92.50 385 ALA A C 1
ATOM 2963 O O . ALA A 1 385 ? 30.077 -4.708 -21.804 1.00 92.50 385 ALA A O 1
ATOM 2964 N N . ASP A 1 386 ? 31.431 -6.052 -22.958 1.00 92.62 386 ASP A N 1
ATOM 2965 C CA . ASP A 1 386 ? 31.655 -5.077 -24.042 1.00 92.62 386 ASP A CA 1
ATOM 2966 C C . ASP A 1 386 ? 30.365 -4.665 -24.771 1.00 92.62 386 ASP A C 1
ATOM 2968 O O . ASP A 1 386 ? 30.250 -3.537 -25.263 1.00 92.62 386 ASP A O 1
ATOM 2972 N N . SER A 1 387 ? 29.390 -5.576 -24.794 1.00 92.62 387 SER A N 1
ATOM 2973 C CA . SER A 1 387 ? 28.112 -5.448 -25.503 1.00 92.62 387 SER A CA 1
ATOM 2974 C C . SER A 1 387 ? 26.896 -5.323 -24.582 1.00 92.62 387 SER A C 1
ATOM 2976 O O . SER A 1 387 ? 25.810 -5.032 -25.070 1.00 92.62 387 SER A O 1
ATOM 2978 N N . TYR A 1 388 ? 27.043 -5.553 -23.273 1.00 94.62 388 TYR A N 1
ATOM 2979 C CA . TYR A 1 388 ? 25.926 -5.554 -22.325 1.00 94.62 388 TYR A CA 1
ATOM 2980 C C . TYR A 1 388 ? 25.569 -4.136 -21.872 1.00 94.62 388 TYR A C 1
ATOM 2982 O O . TYR A 1 388 ? 26.440 -3.360 -21.464 1.00 94.62 388 TYR A O 1
ATOM 2990 N N . LEU A 1 389 ? 24.278 -3.811 -21.900 1.00 95.38 389 LEU A N 1
ATOM 2991 C CA . LEU A 1 389 ? 23.736 -2.548 -21.420 1.00 95.38 389 LEU A CA 1
ATOM 2992 C C . LEU A 1 389 ? 22.532 -2.795 -20.513 1.00 95.38 389 LEU A C 1
ATOM 2994 O O . LEU A 1 389 ? 21.661 -3.602 -20.818 1.00 95.38 389 LEU A O 1
ATOM 2998 N N . LEU A 1 390 ? 22.448 -2.037 -19.427 1.00 94.44 390 LEU A N 1
ATOM 2999 C CA . LEU A 1 390 ? 21.242 -1.919 -18.621 1.00 94.44 390 LEU A CA 1
ATOM 3000 C C . LEU A 1 390 ? 20.516 -0.630 -19.004 1.00 94.44 390 LEU A C 1
ATOM 3002 O O . LEU A 1 390 ? 21.056 0.461 -18.813 1.00 94.44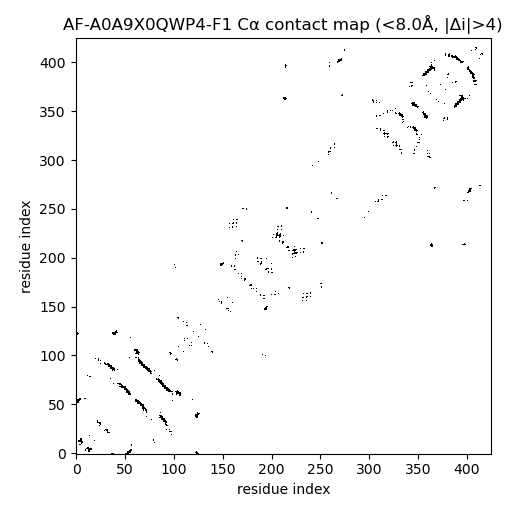 390 LEU A O 1
ATOM 3006 N N . TYR A 1 391 ? 19.288 -0.750 -19.499 1.00 95.12 391 TYR A N 1
ATOM 3007 C CA . TYR A 1 391 ? 18.389 0.374 -19.733 1.00 95.12 391 TYR A CA 1
ATOM 3008 C C . TYR A 1 391 ? 17.430 0.504 -18.556 1.00 95.12 391 TYR A C 1
ATOM 3010 O O . TYR A 1 391 ? 16.562 -0.346 -18.338 1.00 95.12 391 TYR A O 1
ATOM 3018 N N . ARG A 1 392 ? 17.546 1.603 -17.807 1.00 93.12 392 ARG A N 1
ATOM 3019 C CA . ARG A 1 392 ? 16.541 1.960 -16.808 1.00 93.12 392 ARG A CA 1
ATOM 3020 C C . ARG A 1 392 ? 15.512 2.882 -17.434 1.00 93.12 392 ARG A C 1
ATOM 3022 O O . ARG A 1 392 ? 15.793 4.056 -17.654 1.00 93.12 392 ARG A O 1
ATOM 3029 N N . VAL A 1 393 ? 14.311 2.360 -17.648 1.00 88.56 393 VAL A N 1
ATOM 3030 C CA . VAL A 1 393 ? 13.158 3.143 -18.097 1.00 88.56 393 VAL A CA 1
ATOM 3031 C C . VAL A 1 393 ? 12.409 3.637 -16.862 1.00 88.56 393 VAL A C 1
ATOM 3033 O O . VAL A 1 393 ? 11.963 2.827 -16.049 1.00 88.56 393 VAL A O 1
ATOM 3036 N N . TYR A 1 394 ? 12.295 4.952 -16.693 1.00 82.44 394 TYR A N 1
ATOM 3037 C CA . TYR A 1 394 ? 11.666 5.579 -15.528 1.00 82.44 394 TYR A CA 1
ATOM 3038 C C . TYR A 1 394 ? 10.636 6.637 -15.948 1.00 82.44 394 TYR A C 1
ATOM 3040 O O . TYR A 1 394 ? 10.637 7.089 -17.094 1.00 82.44 394 TYR A O 1
ATOM 3048 N N . GLY A 1 395 ? 9.708 6.996 -15.052 1.00 73.75 395 GLY A N 1
ATOM 3049 C CA . GLY A 1 395 ? 8.593 7.897 -15.388 1.00 73.75 395 GLY A CA 1
ATOM 3050 C C . GLY A 1 395 ? 7.656 7.371 -16.491 1.00 73.75 395 GLY A C 1
ATOM 3051 O O . GLY A 1 395 ? 6.957 8.166 -17.122 1.00 73.75 395 GLY A O 1
ATOM 3052 N N . PHE A 1 396 ? 7.646 6.051 -16.731 1.00 79.50 396 PHE A N 1
ATOM 3053 C CA . PHE A 1 396 ? 7.128 5.422 -17.952 1.00 79.50 396 PHE A CA 1
ATOM 3054 C C . PHE A 1 396 ? 5.688 5.818 -18.332 1.00 79.50 396 PHE A C 1
ATOM 3056 O O . PHE A 1 396 ? 5.442 6.179 -19.479 1.00 79.50 396 PHE A O 1
ATOM 3063 N N . ALA A 1 397 ? 4.759 5.854 -17.375 1.00 67.75 397 ALA A N 1
ATOM 3064 C CA . ALA A 1 397 ? 3.354 6.192 -17.620 1.00 67.75 397 ALA A CA 1
ATOM 3065 C C . ALA A 1 397 ? 3.075 7.665 -17.992 1.00 67.75 397 ALA A C 1
ATOM 3067 O O . ALA A 1 397 ? 1.978 7.967 -18.459 1.00 67.75 397 ALA A O 1
ATOM 3068 N N . LYS A 1 398 ? 4.008 8.598 -17.749 1.00 71.50 398 LYS A N 1
ATOM 3069 C CA . LYS A 1 398 ? 3.796 10.043 -17.982 1.00 71.50 398 LYS A CA 1
ATOM 3070 C C . LYS A 1 398 ? 4.757 10.600 -19.022 1.00 71.50 398 LYS A C 1
ATOM 3072 O O . LYS A 1 398 ? 4.331 11.111 -20.051 1.00 71.50 398 LYS A O 1
ATOM 3077 N N . GLU A 1 399 ? 6.047 10.525 -18.727 1.00 77.88 399 GLU A N 1
ATOM 3078 C CA . GLU A 1 399 ? 7.119 11.073 -19.552 1.00 77.88 399 GLU A CA 1
ATOM 3079 C C . GLU A 1 399 ? 8.304 10.101 -19.470 1.00 77.88 399 GLU A C 1
ATOM 3081 O O . GLU A 1 399 ? 9.178 10.266 -18.613 1.00 77.88 399 GLU A O 1
ATOM 3086 N N . PRO A 1 400 ? 8.300 9.034 -20.291 1.00 83.88 400 PRO A N 1
ATOM 3087 C CA . PRO A 1 400 ? 9.304 7.985 -20.212 1.00 83.88 400 PRO A CA 1
ATOM 3088 C C . PRO A 1 400 ? 10.690 8.543 -20.533 1.00 83.88 400 PRO A C 1
ATOM 3090 O O . PRO A 1 400 ? 10.906 9.147 -21.586 1.00 83.88 400 PRO A O 1
ATOM 3093 N N . ARG A 1 401 ? 11.640 8.290 -19.636 1.00 88.75 401 ARG A N 1
ATOM 3094 C CA . ARG A 1 401 ? 13.058 8.618 -19.805 1.00 88.75 401 ARG A CA 1
ATOM 3095 C C . ARG A 1 401 ? 13.915 7.382 -19.573 1.00 88.75 401 ARG A C 1
ATOM 3097 O O . ARG A 1 401 ? 13.499 6.457 -18.874 1.00 88.75 401 ARG A O 1
ATOM 3104 N N . ILE A 1 402 ? 15.093 7.359 -20.186 1.00 93.75 402 ILE A N 1
ATOM 3105 C CA . ILE A 1 402 ? 16.019 6.227 -20.150 1.00 93.75 402 ILE A CA 1
ATOM 3106 C C . ILE A 1 402 ? 17.399 6.716 -19.730 1.00 93.75 402 ILE A C 1
ATOM 3108 O O . ILE A 1 402 ? 17.954 7.594 -20.380 1.00 93.75 402 ILE A O 1
ATOM 3112 N N . TYR A 1 403 ? 18.005 6.092 -18.724 1.00 93.75 403 TYR A N 1
ATOM 3113 C CA . TYR A 1 403 ? 19.464 6.127 -18.587 1.00 93.75 403 TYR A CA 1
ATOM 3114 C C . TYR A 1 403 ? 20.056 4.751 -18.876 1.00 93.75 403 TYR A C 1
ATOM 3116 O O . TYR A 1 403 ? 19.395 3.720 -18.717 1.00 93.75 403 TYR A O 1
ATOM 3124 N N . CYS A 1 404 ? 21.313 4.749 -19.313 1.00 93.00 404 CYS A N 1
ATOM 3125 C CA . CYS A 1 404 ? 22.027 3.556 -19.740 1.00 93.00 404 CYS A CA 1
ATOM 3126 C C . CYS A 1 404 ? 23.282 3.343 -18.890 1.00 93.00 404 CYS A C 1
ATOM 3128 O O . CYS A 1 404 ? 24.080 4.264 -18.726 1.00 93.00 404 CYS A O 1
ATOM 3130 N N . LEU A 1 405 ? 23.492 2.115 -18.413 1.00 93.12 405 LEU A N 1
ATOM 3131 C CA . LEU A 1 405 ? 24.758 1.679 -17.819 1.00 93.12 405 LEU A CA 1
ATOM 3132 C C . LEU A 1 405 ? 25.383 0.609 -18.715 1.00 93.12 405 LEU A C 1
ATOM 3134 O O . LEU A 1 405 ? 24.722 -0.370 -19.051 1.00 93.12 405 LEU A O 1
ATOM 3138 N N . LYS A 1 406 ? 26.644 0.800 -19.112 1.00 93.12 406 LYS A N 1
ATOM 3139 C CA . LYS A 1 406 ? 27.375 -0.134 -19.979 1.00 93.12 406 LYS A CA 1
ATOM 3140 C C . LYS A 1 406 ? 28.282 -1.043 -19.152 1.00 93.12 406 LYS A C 1
ATOM 3142 O O . LYS A 1 406 ? 28.952 -0.574 -18.233 1.00 93.12 406 LYS A O 1
ATOM 3147 N N . GLY A 1 407 ? 28.355 -2.314 -19.533 1.00 92.50 407 GLY A N 1
ATOM 3148 C CA . GLY A 1 407 ? 29.286 -3.273 -18.952 1.00 92.50 407 GLY A CA 1
ATOM 3149 C C . GLY A 1 407 ? 28.702 -4.136 -17.845 1.00 92.50 407 GLY A C 1
ATOM 3150 O O . GLY A 1 407 ? 27.493 -4.214 -17.633 1.00 92.50 407 GLY A O 1
ATOM 3151 N N . SER A 1 408 ? 29.607 -4.808 -17.136 1.00 92.69 408 SER A N 1
ATOM 3152 C CA . SER A 1 408 ? 29.249 -5.705 -16.044 1.00 92.69 408 SER A CA 1
ATOM 3153 C C . SER A 1 408 ? 28.517 -4.966 -14.930 1.00 92.69 408 SER A C 1
ATOM 3155 O O . SER A 1 408 ? 28.979 -3.929 -14.446 1.00 92.69 408 SER A O 1
ATOM 3157 N N . LEU A 1 409 ? 27.443 -5.570 -14.422 1.00 88.69 409 LEU A N 1
ATOM 3158 C CA . LEU A 1 409 ? 26.740 -5.073 -13.239 1.00 88.69 409 LEU A CA 1
ATOM 3159 C C . LEU A 1 409 ? 27.612 -5.120 -11.968 1.00 88.69 409 LEU A C 1
ATOM 3161 O O . LEU A 1 409 ? 27.290 -4.468 -10.980 1.00 88.69 409 LEU A O 1
ATOM 3165 N N . LYS A 1 410 ? 28.742 -5.843 -11.981 1.00 87.06 410 LYS A N 1
ATOM 3166 C CA . LYS A 1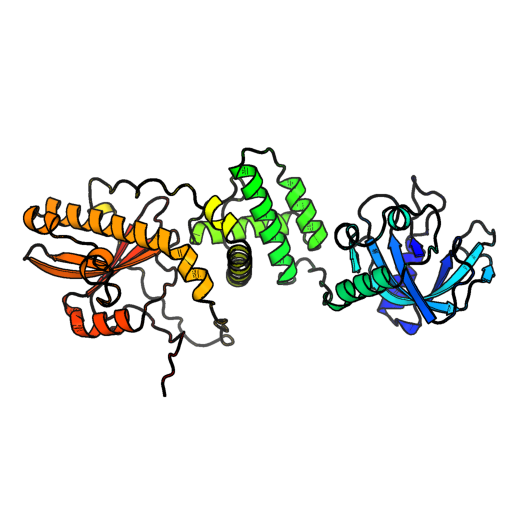 410 ? 29.721 -5.864 -10.878 1.00 87.06 410 LYS A CA 1
ATOM 3167 C C . LYS A 1 410 ? 30.814 -4.799 -10.983 1.00 87.06 410 LYS A C 1
ATOM 3169 O O . LYS A 1 410 ? 31.620 -4.682 -10.066 1.00 87.06 410 LYS A O 1
ATOM 3174 N N . SER A 1 411 ? 30.840 -4.005 -12.053 1.00 83.31 411 SER A N 1
ATOM 3175 C CA . SER A 1 411 ? 31.855 -2.960 -12.277 1.00 83.31 411 SER A CA 1
ATOM 3176 C C . SER A 1 411 ? 31.799 -1.788 -11.283 1.00 83.31 411 SER A C 1
ATOM 3178 O O . SER A 1 411 ? 32.679 -0.932 -11.296 1.00 83.31 411 SER A O 1
ATOM 3180 N N . GLY A 1 412 ? 30.779 -1.741 -10.418 1.00 76.94 412 GLY A N 1
ATOM 3181 C CA . GLY A 1 412 ? 30.546 -0.660 -9.457 1.00 76.94 412 GLY A CA 1
ATOM 3182 C C . GLY A 1 412 ? 29.512 0.370 -9.916 1.00 76.94 412 GLY A C 1
ATOM 3183 O O . GLY A 1 412 ? 29.133 1.220 -9.119 1.00 76.94 412 GLY A O 1
ATOM 3184 N N . ALA A 1 413 ? 29.003 0.262 -11.151 1.00 77.25 413 ALA A N 1
ATOM 3185 C CA . ALA A 1 413 ? 27.922 1.108 -11.673 1.00 77.25 413 ALA A CA 1
ATOM 3186 C C . ALA A 1 413 ? 26.571 0.892 -10.958 1.00 77.25 413 ALA A C 1
ATOM 3188 O O . ALA A 1 413 ? 25.693 1.750 -11.006 1.00 77.25 413 ALA A O 1
ATOM 3189 N N . VAL A 1 414 ? 26.404 -0.244 -10.276 1.00 82.50 414 VAL A N 1
ATOM 3190 C CA . VAL A 1 414 ? 25.265 -0.539 -9.400 1.00 82.50 414 VAL A CA 1
ATOM 3191 C C . VAL A 1 414 ? 25.747 -1.236 -8.129 1.00 82.50 414 VAL A C 1
ATOM 3193 O O . VAL A 1 414 ? 26.799 -1.878 -8.111 1.00 82.50 414 VAL A O 1
ATOM 3196 N N . ARG A 1 415 ? 24.958 -1.145 -7.053 1.00 82.94 415 ARG A N 1
ATOM 3197 C CA . ARG A 1 415 ? 25.180 -1.916 -5.823 1.00 82.94 415 ARG A CA 1
ATOM 3198 C C . ARG A 1 415 ? 24.325 -3.178 -5.854 1.00 82.94 415 ARG A C 1
ATOM 3200 O O . ARG A 1 415 ? 23.101 -3.095 -5.808 1.00 82.94 415 ARG A O 1
ATOM 3207 N N . LEU A 1 416 ? 24.974 -4.338 -5.892 1.00 81.94 416 LEU A N 1
ATOM 3208 C CA . LEU A 1 416 ? 24.302 -5.634 -5.834 1.00 81.94 416 LEU A CA 1
ATOM 3209 C C . LEU A 1 416 ? 24.244 -6.146 -4.393 1.00 81.94 416 LEU A C 1
ATOM 3211 O O . LEU A 1 416 ? 25.260 -6.214 -3.705 1.00 81.94 416 LEU A O 1
ATOM 3215 N N . GLU A 1 417 ? 23.053 -6.550 -3.958 1.00 75.00 417 GLU A N 1
ATOM 3216 C CA . GLU A 1 417 ? 22.834 -7.230 -2.682 1.00 75.00 417 GLU A CA 1
ATOM 3217 C C . GLU A 1 417 ? 22.185 -8.592 -2.938 1.00 75.00 417 GLU A C 1
ATOM 3219 O O . GLU A 1 417 ? 21.201 -8.706 -3.671 1.00 75.00 417 GLU A O 1
ATOM 3224 N N . ALA A 1 418 ? 22.746 -9.648 -2.348 1.00 74.50 418 ALA A N 1
ATOM 3225 C CA . ALA A 1 418 ? 22.215 -10.996 -2.499 1.00 74.50 418 ALA A CA 1
ATOM 3226 C C . ALA A 1 418 ? 20.907 -11.144 -1.705 1.00 74.50 418 ALA A C 1
ATOM 3228 O O . ALA A 1 418 ? 20.902 -11.083 -0.476 1.00 74.50 418 ALA A O 1
ATOM 3229 N N . THR A 1 419 ? 19.796 -11.355 -2.413 1.00 59.41 419 THR A N 1
ATOM 3230 C CA . THR A 1 419 ? 18.446 -11.404 -1.821 1.00 59.41 419 THR A CA 1
ATOM 3231 C C . THR A 1 419 ? 17.848 -12.811 -1.763 1.00 59.41 419 THR A C 1
ATOM 3233 O O . THR A 1 419 ? 17.060 -13.097 -0.862 1.00 59.41 419 THR A O 1
ATOM 3236 N N . VAL A 1 420 ? 18.213 -13.709 -2.688 1.00 61.56 420 VAL A N 1
ATOM 3237 C CA . VAL A 1 420 ? 17.675 -15.078 -2.782 1.00 61.56 420 VAL A CA 1
ATOM 3238 C C . VAL A 1 420 ? 18.790 -16.065 -3.120 1.00 61.56 420 VAL A C 1
ATOM 3240 O O . VAL A 1 420 ? 19.527 -15.858 -4.080 1.00 61.56 420 VAL A O 1
ATOM 3243 N N . TYR A 1 421 ? 18.871 -17.165 -2.367 1.00 57.19 421 TYR A N 1
ATOM 3244 C CA . TYR A 1 421 ? 19.798 -18.270 -2.618 1.00 57.19 421 TYR A CA 1
ATOM 3245 C C . TYR A 1 421 ? 19.034 -19.502 -3.105 1.00 57.19 421 TYR A C 1
ATOM 3247 O O . TYR A 1 421 ? 18.026 -19.887 -2.513 1.00 57.19 421 TYR A O 1
ATOM 3255 N N . ARG A 1 422 ? 19.524 -20.134 -4.175 1.00 51.72 422 ARG A N 1
ATOM 3256 C CA . ARG A 1 422 ? 19.049 -21.443 -4.636 1.00 51.72 422 ARG A CA 1
ATOM 3257 C C . ARG A 1 422 ? 19.949 -22.520 -4.036 1.00 51.72 422 ARG A C 1
ATOM 3259 O O . ARG A 1 422 ? 21.157 -22.474 -4.237 1.00 51.72 422 ARG A O 1
ATOM 3266 N N . ALA A 1 423 ? 19.361 -23.482 -3.331 1.00 41.94 423 ALA A N 1
ATOM 3267 C CA . ALA A 1 423 ? 20.060 -24.671 -2.855 1.00 41.94 423 ALA A CA 1
ATOM 3268 C C . ALA A 1 423 ? 19.727 -25.865 -3.759 1.00 41.94 423 ALA A C 1
ATOM 3270 O O . ALA A 1 423 ? 18.569 -26.071 -4.122 1.00 41.94 423 ALA A O 1
ATOM 3271 N N . SER A 1 424 ? 20.737 -26.653 -4.108 1.00 57.16 424 SER A N 1
ATOM 3272 C CA . SER A 1 424 ? 20.598 -27.952 -4.772 1.00 57.16 424 SER A CA 1
ATOM 3273 C C . SER A 1 424 ? 21.512 -28.956 -4.077 1.00 57.16 424 SER A C 1
ATOM 3275 O O . SER A 1 424 ? 22.549 -28.558 -3.544 1.00 57.16 424 SER A O 1
ATOM 3277 N N . ARG A 1 425 ? 21.097 -30.224 -4.041 1.00 44.31 425 ARG A N 1
ATOM 3278 C CA . ARG A 1 425 ? 21.855 -31.325 -3.438 1.00 44.31 425 ARG A CA 1
ATOM 3279 C C . ARG A 1 425 ? 22.762 -31.992 -4.458 1.00 44.31 425 ARG A C 1
ATOM 3281 O O . ARG A 1 425 ? 22.308 -32.113 -5.617 1.00 44.31 425 ARG A O 1
#